Protein AF-0000000080302211 (afdb_homodimer)

Structure (mmCIF, N/CA/C/O backbone):
data_AF-0000000080302211-model_v1
#
loop_
_entity.id
_entity.type
_entity.pdbx_description
1 polymer 'Long-chain-fatty-acid--CoA ligase'
#
loop_
_atom_site.group_PDB
_atom_site.id
_atom_site.type_symbol
_atom_site.label_atom_id
_atom_site.label_alt_id
_atom_site.label_comp_id
_atom_site.label_asym_id
_atom_site.label_entity_id
_atom_site.label_seq_id
_atom_site.pdbx_PDB_ins_code
_atom_site.Cartn_x
_atom_site.Cartn_y
_atom_site.Cartn_z
_atom_site.occupancy
_atom_site.B_iso_or_equiv
_atom_site.auth_seq_id
_atom_site.auth_comp_id
_atom_site.auth_asym_id
_atom_site.auth_atom_id
_atom_site.pdbx_PDB_model_num
ATOM 1 N N . MET A 1 1 ? -3.168 14.086 -78.438 1 31.95 1 MET A N 1
ATOM 2 C CA . MET A 1 1 ? -2.066 13.297 -77.875 1 31.95 1 MET A CA 1
ATOM 3 C C . MET A 1 1 ? -1.81 13.648 -76.438 1 31.95 1 MET A C 1
ATOM 5 O O . MET A 1 1 ? -1.585 14.812 -76.062 1 31.95 1 MET A O 1
ATOM 9 N N . PRO A 1 2 ? -2.371 12.945 -75.375 1 41.81 2 PRO A N 1
ATOM 10 C CA . PRO A 1 2 ? -2.559 13.336 -74 1 41.81 2 PRO A CA 1
ATOM 11 C C . PRO A 1 2 ? -1.241 13.453 -73.25 1 41.81 2 PRO A C 1
ATOM 13 O O . PRO A 1 2 ? -0.259 12.797 -73.562 1 41.81 2 PRO A O 1
ATOM 16 N N . GLU A 1 3 ? -0.928 14.633 -72.688 1 43.84 3 GLU A N 1
ATOM 17 C CA . GLU A 1 3 ? 0.325 14.992 -72.062 1 43.84 3 GLU A CA 1
ATOM 18 C C . GLU A 1 3 ? 0.593 14.094 -70.812 1 43.84 3 GLU A C 1
ATOM 20 O O . GLU A 1 3 ? -0.303 13.859 -70 1 43.84 3 GLU A O 1
ATOM 25 N N . PRO A 1 4 ? 1.682 13.281 -70.812 1 43.59 4 PRO A N 1
ATOM 26 C CA . PRO A 1 4 ? 2.008 12.242 -69.812 1 43.59 4 PRO A CA 1
ATOM 27 C C . PRO A 1 4 ? 2.184 12.812 -68.375 1 43.59 4 PRO A C 1
ATOM 29 O O . PRO A 1 4 ? 2.645 13.938 -68.25 1 43.59 4 PRO A O 1
ATOM 32 N N . ARG A 1 5 ? 1.287 12.562 -67.5 1 41.19 5 ARG A N 1
ATOM 33 C CA . ARG A 1 5 ? 1.231 13.039 -66.125 1 41.19 5 ARG A CA 1
ATOM 34 C C . ARG A 1 5 ? 2.529 12.727 -65.375 1 41.19 5 ARG A C 1
ATOM 36 O O . ARG A 1 5 ? 3.08 11.633 -65.5 1 41.19 5 ARG A O 1
ATOM 43 N N . GLY A 1 6 ? 3.373 13.688 -65.062 1 39.56 6 GLY A N 1
ATOM 44 C CA . GLY A 1 6 ? 4.676 13.664 -64.375 1 39.56 6 GLY A CA 1
ATOM 45 C C . GLY A 1 6 ? 4.664 12.938 -63.062 1 39.56 6 GLY A C 1
ATOM 46 O O . GLY A 1 6 ? 3.783 13.164 -62.219 1 39.56 6 GLY A O 1
ATOM 47 N N . GLY A 1 7 ? 5.062 11.688 -62.938 1 38.53 7 GLY A N 1
ATOM 48 C CA . GLY A 1 7 ? 5.109 10.789 -61.781 1 38.53 7 GLY A CA 1
ATOM 49 C C . GLY A 1 7 ? 5.871 11.367 -60.594 1 38.53 7 GLY A C 1
ATOM 50 O O . GLY A 1 7 ? 6.93 11.977 -60.781 1 38.53 7 GLY A O 1
ATOM 51 N N . ARG A 1 8 ? 5.172 11.859 -59.562 1 43.62 8 ARG A N 1
ATOM 52 C CA . ARG A 1 8 ? 5.738 12.445 -58.344 1 43.62 8 ARG A CA 1
ATOM 53 C C . ARG A 1 8 ? 6.848 11.562 -57.781 1 43.62 8 ARG A C 1
ATOM 55 O O . ARG A 1 8 ? 6.707 10.344 -57.719 1 43.62 8 ARG A O 1
ATOM 62 N N . PRO A 1 9 ? 8.086 12.047 -57.656 1 45.25 9 PRO A N 1
ATOM 63 C CA . PRO A 1 9 ? 9.227 11.25 -57.188 1 45.25 9 PRO A CA 1
ATOM 64 C C . PRO A 1 9 ? 8.992 10.641 -55.812 1 45.25 9 PRO A C 1
ATOM 66 O O . PRO A 1 9 ? 8.234 11.195 -55 1 45.25 9 PRO A O 1
ATOM 69 N N . ALA A 1 10 ? 9.102 9.312 -55.594 1 47.09 10 ALA A N 1
ATOM 70 C CA . ALA A 1 10 ? 8.938 8.5 -54.406 1 47.09 10 ALA A CA 1
ATOM 71 C C . ALA A 1 10 ? 9.766 9.062 -53.25 1 47.09 10 ALA A C 1
ATOM 73 O O . ALA A 1 10 ? 10.875 9.555 -53.438 1 47.09 10 ALA A O 1
ATOM 74 N N . PRO A 1 11 ? 9.086 9.539 -52.094 1 41.41 11 PRO A N 1
ATOM 75 C CA . PRO A 1 11 ? 9.828 10.148 -51 1 41.41 11 PRO A CA 1
ATOM 76 C C . PRO A 1 11 ? 11.016 9.297 -50.531 1 41.41 11 PRO A C 1
ATOM 78 O O . PRO A 1 11 ? 11.008 8.078 -50.719 1 41.41 11 PRO A O 1
ATOM 81 N N . ARG A 1 12 ? 12.25 9.828 -50.406 1 44.44 12 ARG A N 1
ATOM 82 C CA . ARG A 1 12 ? 13.492 9.188 -49.969 1 44.44 12 ARG A CA 1
ATOM 83 C C . ARG A 1 12 ? 13.344 8.562 -48.594 1 44.44 12 ARG A C 1
ATOM 85 O O . ARG A 1 12 ? 12.664 9.109 -47.719 1 44.44 12 ARG A O 1
ATOM 92 N N . PRO A 1 13 ? 13.508 7.207 -48.469 1 42.16 13 PRO A N 1
ATOM 93 C CA . PRO A 1 13 ? 13.352 6.555 -47.156 1 42.16 13 PRO A CA 1
ATOM 94 C C . PRO A 1 13 ? 14.141 7.254 -46.062 1 42.16 13 PRO A C 1
ATOM 96 O O . PRO A 1 13 ? 15.188 7.852 -46.344 1 42.16 13 PRO A O 1
ATOM 99 N N . GLY A 1 14 ? 13.492 7.832 -45.031 1 37.84 14 GLY A N 1
ATOM 100 C CA . GLY A 1 14 ? 14.086 8.523 -43.906 1 37.84 14 GLY A CA 1
ATOM 101 C C . GLY A 1 14 ? 15.148 7.703 -43.188 1 37.84 14 GLY A C 1
ATOM 102 O O . GLY A 1 14 ? 15.258 6.496 -43.406 1 37.84 14 GLY A O 1
ATOM 103 N N . PRO A 1 15 ? 16.219 8.352 -42.562 1 40.44 15 PRO A N 1
ATOM 104 C CA . PRO A 1 15 ? 17.359 7.652 -41.969 1 40.44 15 PRO A CA 1
ATOM 105 C C . PRO A 1 15 ? 16.938 6.594 -40.938 1 40.44 15 PRO A C 1
ATOM 107 O O . PRO A 1 15 ? 15.875 6.723 -40.312 1 40.44 15 PRO A O 1
ATOM 110 N N . ARG A 1 16 ? 17.281 5.316 -41.094 1 38.19 16 ARG A N 1
ATOM 111 C CA . ARG A 1 16 ? 17.109 4.184 -40.188 1 38.19 16 ARG A CA 1
ATOM 112 C C . ARG A 1 16 ? 17.453 4.566 -38.75 1 38.19 16 ARG A C 1
ATOM 114 O O . ARG A 1 16 ? 18.516 5.129 -38.5 1 38.19 16 ARG A O 1
ATOM 121 N N . ALA A 1 17 ? 16.484 4.668 -37.844 1 37.09 17 ALA A N 1
ATOM 122 C CA . ALA A 1 17 ? 16.672 4.852 -36.406 1 37.09 17 ALA A CA 1
ATOM 123 C C . ALA A 1 17 ? 17.859 4.039 -35.906 1 37.09 17 ALA A C 1
ATOM 125 O O . ALA A 1 17 ? 18.016 2.865 -36.25 1 37.09 17 ALA A O 1
ATOM 126 N N . ALA A 1 18 ? 18.969 4.648 -35.438 1 37.09 18 ALA A N 1
ATOM 127 C CA . ALA A 1 18 ? 20.156 4.027 -34.844 1 37.09 18 ALA A CA 1
ATOM 128 C C . ALA A 1 18 ? 19.766 2.936 -33.844 1 37.09 18 ALA A C 1
ATOM 130 O O . ALA A 1 18 ? 18.906 3.145 -33 1 37.09 18 ALA A O 1
ATOM 131 N N . ALA A 1 19 ? 19.859 1.66 -34.156 1 38.38 19 ALA A N 1
ATOM 132 C CA . ALA A 1 19 ? 19.75 0.53 -33.219 1 38.38 19 ALA A CA 1
ATOM 133 C C . ALA A 1 19 ? 20.297 0.887 -31.859 1 38.38 19 ALA A C 1
ATOM 135 O O . ALA A 1 19 ? 21.359 1.511 -31.75 1 38.38 19 ALA A O 1
ATOM 136 N N . GLY A 1 20 ? 19.438 1.162 -30.781 1 37 20 GLY A N 1
ATOM 137 C CA . GLY A 1 20 ? 19.844 1.459 -29.422 1 37 20 GLY A CA 1
ATOM 138 C C . GLY A 1 20 ? 21.125 0.748 -29.016 1 37 20 GLY A C 1
ATOM 139 O O . GLY A 1 20 ? 21.438 -0.325 -29.531 1 37 20 GLY A O 1
ATOM 140 N N . ALA A 1 21 ? 22.172 1.469 -28.547 1 41.44 21 ALA A N 1
ATOM 141 C CA . ALA A 1 21 ? 23.469 0.937 -28.125 1 41.44 21 ALA A CA 1
ATOM 142 C C . ALA A 1 21 ? 23.297 -0.366 -27.344 1 41.44 21 ALA A C 1
ATOM 144 O O . ALA A 1 21 ? 22.422 -0.469 -26.484 1 41.44 21 ALA A O 1
ATOM 145 N N . PRO A 1 22 ? 23.719 -1.509 -27.828 1 38.78 22 PRO A N 1
ATOM 146 C CA . PRO A 1 22 ? 23.656 -2.738 -27.031 1 38.78 22 PRO A CA 1
ATOM 147 C C . PRO A 1 22 ? 24.047 -2.523 -25.578 1 38.78 22 PRO A C 1
ATOM 149 O O . PRO A 1 22 ? 24.906 -1.682 -25.281 1 38.78 22 PRO A O 1
ATOM 152 N N . VAL A 1 23 ? 23.141 -2.604 -24.547 1 44.28 23 VAL A N 1
ATOM 153 C CA . VAL A 1 23 ? 23.547 -2.59 -23.156 1 44.28 23 VAL A CA 1
ATOM 154 C C . VAL A 1 23 ? 24.797 -3.443 -22.969 1 44.28 23 VAL A C 1
ATOM 156 O O . VAL A 1 23 ? 24.844 -4.59 -23.422 1 44.28 23 VAL A O 1
ATOM 159 N N . ALA A 1 24 ? 26.016 -2.885 -22.922 1 45.56 24 ALA A N 1
ATOM 160 C CA . ALA A 1 24 ? 27.328 -3.506 -22.719 1 45.56 24 ALA A CA 1
ATOM 161 C C . ALA A 1 24 ? 27.234 -4.633 -21.688 1 45.56 24 ALA A C 1
ATOM 163 O O . ALA A 1 24 ? 26.578 -4.492 -20.656 1 45.56 24 ALA A O 1
ATOM 164 N N . SER A 1 25 ? 27.578 -5.895 -22.031 1 51.19 25 SER A N 1
ATOM 165 C CA . SER A 1 25 ? 27.641 -7.047 -21.141 1 51.19 25 SER A CA 1
ATOM 166 C C . SER A 1 25 ? 28.406 -6.715 -19.859 1 51.19 25 SER A C 1
ATOM 168 O O . SER A 1 25 ? 29.469 -6.086 -19.906 1 51.19 25 SER A O 1
ATOM 170 N N . PRO A 1 26 ? 27.812 -6.547 -18.719 1 50.56 26 PRO A N 1
ATOM 171 C CA . PRO A 1 26 ? 28.547 -6.312 -17.484 1 50.56 26 PRO A CA 1
ATOM 172 C C . PRO A 1 26 ? 29.688 -7.305 -17.281 1 50.56 26 PRO A C 1
ATOM 174 O O . PRO A 1 26 ? 30.297 -7.336 -16.203 1 50.56 26 PRO A O 1
ATOM 177 N N . TRP A 1 27 ? 30.062 -8.203 -18.141 1 53.75 27 TRP A N 1
ATOM 178 C CA . TRP A 1 27 ? 31 -9.305 -17.953 1 53.75 27 TRP A CA 1
ATOM 179 C C . TRP A 1 27 ? 32.438 -8.82 -18.078 1 53.75 27 TRP A C 1
ATOM 181 O O . TRP A 1 27 ? 33.031 -8.93 -19.156 1 53.75 27 TRP A O 1
ATOM 191 N N . GLN A 1 28 ? 32.688 -7.629 -17.625 1 54.16 28 GLN A N 1
ATOM 192 C CA . GLN A 1 28 ? 34.094 -7.207 -17.719 1 54.16 28 GLN A CA 1
ATOM 193 C C . GLN A 1 28 ? 34.969 -7.996 -16.75 1 54.16 28 GLN A C 1
ATOM 195 O O . GLN A 1 28 ? 34.469 -8.508 -15.734 1 54.16 28 GLN A O 1
ATOM 200 N N . PRO A 1 29 ? 36.312 -7.934 -16.828 1 54.78 29 PRO A N 1
ATOM 201 C CA . PRO A 1 29 ? 37.406 -8.695 -16.203 1 54.78 29 PRO A CA 1
ATOM 202 C C . PRO A 1 29 ? 37.562 -8.383 -14.727 1 54.78 29 PRO A C 1
ATOM 204 O O . PRO A 1 29 ? 38.5 -7.68 -14.336 1 54.78 29 PRO A O 1
ATOM 207 N N . GLY A 1 30 ? 36.75 -7.926 -13.828 1 57.78 30 GLY A N 1
ATOM 208 C CA . GLY A 1 30 ? 37.125 -7.914 -12.43 1 57.78 30 GLY A CA 1
ATOM 209 C C . GLY A 1 30 ? 37.406 -9.297 -11.875 1 57.78 30 GLY A C 1
ATOM 210 O O . GLY A 1 30 ? 37.25 -10.297 -12.578 1 57.78 30 GLY A O 1
ATOM 211 N N . GLY A 1 31 ? 38.125 -9.352 -10.641 1 71.94 31 GLY A N 1
ATOM 212 C CA . GLY A 1 31 ? 38.344 -10.672 -10.062 1 71.94 31 GLY A CA 1
ATOM 213 C C . GLY A 1 31 ? 37.125 -11.562 -10.141 1 71.94 31 GLY A C 1
ATOM 214 O O . GLY A 1 31 ? 36 -11.07 -10.344 1 71.94 31 GLY A O 1
ATOM 215 N N . ARG A 1 32 ? 37.312 -12.758 -10.352 1 78 32 ARG A N 1
ATOM 216 C CA . ARG A 1 32 ? 36.312 -13.766 -10.609 1 78 32 ARG A CA 1
ATOM 217 C C . ARG A 1 32 ? 35.094 -13.594 -9.68 1 78 32 ARG A C 1
ATOM 219 O O . ARG A 1 32 ? 33.969 -13.695 -10.117 1 78 32 ARG A O 1
ATOM 226 N N . GLU A 1 33 ? 35.5 -13.203 -8.43 1 84.94 33 GLU A N 1
ATOM 227 C CA . GLU A 1 33 ? 34.438 -13.07 -7.445 1 84.94 33 GLU A CA 1
ATOM 228 C C . GLU A 1 33 ? 33.625 -11.797 -7.691 1 84.94 33 GLU A C 1
ATOM 230 O O . GLU A 1 33 ? 32.375 -11.82 -7.602 1 84.94 33 GLU A O 1
ATOM 235 N N . ALA A 1 34 ? 34.25 -10.773 -7.977 1 84.62 34 ALA A N 1
ATOM 236 C CA . ALA A 1 34 ? 33.594 -9.5 -8.25 1 84.62 34 ALA A CA 1
ATOM 237 C C . ALA A 1 34 ? 32.719 -9.586 -9.516 1 84.62 34 ALA A C 1
ATOM 239 O O . ALA A 1 34 ? 31.625 -9.031 -9.562 1 84.62 34 ALA A O 1
ATOM 240 N N . GLN A 1 35 ? 33.188 -10.32 -10.391 1 85.19 35 GLN A N 1
ATOM 241 C CA . GLN A 1 35 ? 32.469 -10.492 -11.633 1 85.19 35 GLN A CA 1
ATOM 242 C C . GLN A 1 35 ? 31.203 -11.336 -11.422 1 85.19 35 GLN A C 1
ATOM 244 O O . GLN A 1 35 ? 30.141 -11.047 -11.992 1 85.19 35 GLN A O 1
ATOM 249 N N . ARG A 1 36 ? 31.438 -12.312 -10.539 1 87.88 36 ARG A N 1
ATOM 250 C CA . ARG A 1 36 ? 30.297 -13.156 -10.227 1 87.88 36 ARG A CA 1
ATOM 251 C C . ARG A 1 36 ? 29.203 -12.352 -9.516 1 87.88 36 ARG A C 1
ATOM 253 O O . ARG A 1 36 ? 28.016 -12.516 -9.805 1 87.88 36 ARG A O 1
ATOM 260 N N . ALA A 1 37 ? 29.672 -11.523 -8.656 1 89.06 37 ALA A N 1
ATOM 261 C CA . ALA A 1 37 ? 28.734 -10.695 -7.906 1 89.06 37 ALA A CA 1
ATOM 262 C C . ALA A 1 37 ? 28.016 -9.711 -8.828 1 89.06 37 ALA A C 1
ATOM 264 O O . ALA A 1 37 ? 26.812 -9.469 -8.672 1 89.06 37 ALA A O 1
ATOM 265 N N . LEU A 1 38 ? 28.625 -9.227 -9.773 1 90.56 38 LEU A N 1
ATOM 266 C CA . LEU A 1 38 ? 28.047 -8.281 -10.719 1 90.56 38 LEU A CA 1
ATOM 267 C C . LEU A 1 38 ? 27.031 -8.969 -11.609 1 90.56 38 LEU A C 1
ATOM 269 O O . LEU A 1 38 ? 25.969 -8.406 -11.898 1 90.56 38 LEU A O 1
ATOM 273 N N . LYS A 1 39 ? 27.359 -10.109 -12 1 91.25 39 LYS A N 1
ATOM 274 C CA . LYS A 1 39 ? 26.453 -10.875 -12.844 1 91.25 39 LYS A CA 1
ATOM 275 C C . LYS A 1 39 ? 25.188 -11.281 -12.078 1 91.25 39 LYS A C 1
ATOM 277 O O . LYS A 1 39 ? 24.078 -11.203 -12.602 1 91.25 39 LYS A O 1
ATOM 282 N N . ARG A 1 40 ? 25.422 -11.695 -10.867 1 93.62 40 ARG A N 1
ATOM 283 C CA . ARG A 1 40 ? 24.281 -12.031 -10.023 1 93.62 40 ARG A CA 1
ATOM 284 C C . ARG A 1 40 ? 23.375 -10.828 -9.812 1 93.62 40 ARG A C 1
ATOM 286 O O . ARG A 1 40 ? 22.156 -10.945 -9.883 1 93.62 40 ARG A O 1
ATOM 293 N N . ASP A 1 41 ? 23.969 -9.727 -9.617 1 95 41 ASP A N 1
ATOM 294 C CA . ASP A 1 41 ? 23.219 -8.5 -9.438 1 95 41 ASP A CA 1
ATOM 295 C C . ASP A 1 41 ? 22.422 -8.148 -10.695 1 95 41 ASP A C 1
ATOM 297 O O . ASP A 1 41 ? 21.281 -7.691 -10.609 1 95 41 ASP A O 1
ATOM 301 N N . ALA A 1 42 ? 23 -8.352 -11.781 1 95.19 42 ALA A N 1
ATOM 302 C CA . ALA A 1 42 ? 22.312 -8.102 -13.039 1 95.19 42 ALA A CA 1
ATOM 303 C C . ALA A 1 42 ? 21.078 -8.984 -13.18 1 95.19 42 ALA A C 1
ATOM 305 O O . ALA A 1 42 ? 20.016 -8.531 -13.625 1 95.19 42 ALA A O 1
ATOM 306 N N . VAL A 1 43 ? 21.266 -10.195 -12.766 1 95.75 43 VAL A N 1
ATOM 307 C CA . VAL A 1 43 ? 20.156 -11.141 -12.812 1 95.75 43 VAL A CA 1
ATOM 308 C C . VAL A 1 43 ? 19.047 -10.672 -11.883 1 95.75 43 VAL A C 1
ATOM 310 O O . VAL A 1 43 ? 17.875 -10.617 -12.273 1 95.75 43 VAL A O 1
ATOM 313 N N . LEU A 1 44 ? 19.422 -10.242 -10.711 1 97.31 44 LEU A N 1
ATOM 314 C CA . LEU A 1 44 ? 18.453 -9.828 -9.711 1 97.31 44 LEU A CA 1
ATOM 315 C C . LEU A 1 44 ? 17.734 -8.555 -10.141 1 97.31 44 LEU A C 1
ATOM 317 O O . LEU A 1 44 ? 16.516 -8.445 -9.992 1 97.31 44 LEU A O 1
ATOM 321 N N . ARG A 1 45 ? 18.438 -7.656 -10.648 1 97.62 45 ARG A N 1
ATOM 322 C CA . ARG A 1 45 ? 17.844 -6.391 -11.078 1 97.62 45 ARG A CA 1
ATOM 323 C C . ARG A 1 45 ? 16.875 -6.602 -12.227 1 97.62 45 ARG A C 1
ATOM 325 O O . ARG A 1 45 ? 15.781 -6.027 -12.242 1 97.62 45 ARG A O 1
ATOM 332 N N . THR A 1 46 ? 17.266 -7.391 -13.117 1 97.56 46 THR A N 1
ATOM 333 C CA . THR A 1 46 ? 16.391 -7.703 -14.242 1 97.56 46 THR A CA 1
ATOM 334 C C . THR A 1 46 ? 15.125 -8.422 -13.766 1 97.56 46 THR A C 1
ATOM 336 O O . THR A 1 46 ? 14.023 -8.125 -14.234 1 97.56 46 THR A O 1
ATOM 339 N N . ALA A 1 47 ? 15.32 -9.328 -12.859 1 97.81 47 ALA A N 1
ATOM 340 C CA . ALA A 1 47 ? 14.172 -10.039 -12.297 1 97.81 47 ALA A CA 1
ATOM 341 C C . ALA A 1 47 ? 13.234 -9.078 -11.57 1 97.81 47 ALA A C 1
ATOM 343 O O . ALA A 1 47 ? 12.016 -9.148 -11.734 1 97.81 47 ALA A O 1
ATOM 344 N N . ALA A 1 48 ? 13.828 -8.188 -10.789 1 98.19 48 ALA A N 1
ATOM 345 C CA . ALA A 1 48 ? 13.023 -7.195 -10.078 1 98.19 48 ALA A CA 1
ATOM 346 C C . ALA A 1 48 ? 12.195 -6.355 -11.047 1 98.19 48 ALA A C 1
ATOM 348 O O . ALA A 1 48 ? 11.016 -6.09 -10.805 1 98.19 48 ALA A O 1
ATOM 349 N N . GLN A 1 49 ? 12.82 -5.961 -12.094 1 98 49 GLN A N 1
ATOM 350 C CA . GLN A 1 49 ? 12.125 -5.18 -13.109 1 98 49 GLN A CA 1
ATOM 351 C C . GLN A 1 49 ? 10.953 -5.953 -13.688 1 98 49 GLN A C 1
ATOM 353 O O . GLN A 1 49 ? 9.852 -5.406 -13.836 1 98 49 GLN A O 1
ATOM 358 N N . LEU A 1 50 ? 11.164 -7.164 -13.984 1 97.5 50 LEU A N 1
ATOM 359 C CA . LEU A 1 50 ? 10.109 -8.008 -14.531 1 97.5 50 LEU A CA 1
ATOM 360 C C . LEU A 1 50 ? 8.977 -8.195 -13.523 1 97.5 50 LEU A C 1
ATOM 362 O O . LEU A 1 50 ? 7.801 -8.086 -13.875 1 97.5 50 LEU A O 1
ATOM 366 N N . PHE A 1 51 ? 9.375 -8.477 -12.266 1 97.25 51 PHE A N 1
ATOM 367 C CA . PHE A 1 51 ? 8.383 -8.617 -11.211 1 97.25 51 PHE A CA 1
ATOM 368 C C . PHE A 1 51 ? 7.543 -7.348 -11.086 1 97.25 51 PHE A C 1
ATOM 370 O O . PHE A 1 51 ? 6.328 -7.418 -10.906 1 97.25 51 PHE A O 1
ATOM 377 N N . ASN A 1 52 ? 8.172 -6.281 -11.18 1 96.62 52 ASN A N 1
ATOM 378 C CA . ASN A 1 52 ? 7.484 -4.996 -11.055 1 96.62 52 ASN A CA 1
ATOM 379 C C . ASN A 1 52 ? 6.535 -4.754 -12.219 1 96.62 52 ASN A C 1
ATOM 381 O O . ASN A 1 52 ? 5.48 -4.137 -12.055 1 96.62 52 ASN A O 1
ATOM 385 N N . GLU A 1 53 ? 6.883 -5.195 -13.352 1 94.19 53 GLU A N 1
ATOM 386 C CA . GLU A 1 53 ? 6.145 -4.926 -14.578 1 94.19 53 GLU A CA 1
ATOM 387 C C . GLU A 1 53 ? 4.93 -5.844 -14.703 1 94.19 53 GLU A C 1
ATOM 389 O O . GLU A 1 53 ? 3.84 -5.395 -15.055 1 94.19 53 GLU A O 1
ATOM 394 N N . LYS A 1 54 ? 5.105 -7.105 -14.32 1 92.19 54 LYS A N 1
ATOM 395 C CA . LYS A 1 54 ? 4.023 -8.016 -14.68 1 92.19 54 LYS A CA 1
ATOM 396 C C . LYS A 1 54 ? 3.602 -8.867 -13.484 1 92.19 54 LYS A C 1
ATOM 398 O O . LYS A 1 54 ? 2.67 -9.664 -13.578 1 92.19 54 LYS A O 1
ATOM 403 N N . GLY A 1 55 ? 4.328 -8.672 -12.367 1 93.25 55 GLY A N 1
ATOM 404 C CA . GLY A 1 55 ? 4.027 -9.461 -11.188 1 93.25 55 GLY A CA 1
ATOM 405 C C . GLY A 1 55 ? 4.844 -10.734 -11.094 1 93.25 55 GLY A C 1
ATOM 406 O O . GLY A 1 55 ? 5.438 -11.164 -12.086 1 93.25 55 GLY A O 1
ATOM 407 N N . TYR A 1 56 ? 4.809 -11.297 -9.969 1 94.81 56 TYR A N 1
ATOM 408 C CA . TYR A 1 56 ? 5.609 -12.477 -9.656 1 94.81 56 TYR A CA 1
ATOM 409 C C . TYR A 1 56 ? 5.086 -13.695 -10.406 1 94.81 56 TYR A C 1
ATOM 411 O O . TYR A 1 56 ? 5.859 -14.414 -11.047 1 94.81 56 TYR A O 1
ATOM 419 N N . ALA A 1 57 ? 3.842 -13.938 -10.328 1 90.06 57 ALA A N 1
ATOM 420 C CA . ALA A 1 57 ? 3.248 -15.141 -10.906 1 90.06 57 ALA A CA 1
ATOM 421 C C . ALA A 1 57 ? 3.457 -15.18 -12.414 1 90.06 57 ALA A C 1
ATOM 423 O O . ALA A 1 57 ? 3.75 -16.234 -12.977 1 90.06 57 ALA A O 1
ATOM 424 N N . ALA A 1 58 ? 3.412 -14.07 -13.039 1 91.56 58 ALA A N 1
ATOM 425 C CA . ALA A 1 58 ? 3.424 -14.008 -14.492 1 91.56 58 ALA A CA 1
ATOM 426 C C . ALA A 1 58 ? 4.852 -13.945 -15.031 1 91.56 58 ALA A C 1
ATOM 428 O O . ALA A 1 58 ? 5.07 -14.031 -16.234 1 91.56 58 ALA A O 1
ATOM 429 N N . SER A 1 59 ? 5.816 -13.773 -14.172 1 95.44 59 SER A N 1
ATOM 430 C CA . SER A 1 59 ? 7.211 -13.68 -14.586 1 95.44 59 SER A CA 1
ATOM 431 C C . SER A 1 59 ? 7.887 -15.047 -14.586 1 95.44 59 SER A C 1
ATOM 433 O O . SER A 1 59 ? 7.559 -15.906 -13.766 1 95.44 59 SER A O 1
ATOM 435 N N . THR A 1 60 ? 8.867 -15.203 -15.555 1 94.75 60 THR A N 1
ATOM 436 C CA . THR A 1 60 ? 9.586 -16.469 -15.633 1 94.75 60 THR A CA 1
ATOM 437 C C . THR A 1 60 ? 11.094 -16.219 -15.711 1 94.75 60 THR A C 1
ATOM 439 O O . THR A 1 60 ? 11.531 -15.133 -16.094 1 94.75 60 THR A O 1
ATOM 442 N N . LEU A 1 61 ? 11.797 -17.234 -15.352 1 93.94 61 LEU A N 1
ATOM 443 C CA . LEU A 1 61 ? 13.25 -17.141 -15.453 1 93.94 61 LEU A CA 1
ATOM 444 C C . LEU A 1 61 ? 13.688 -17.109 -16.906 1 93.94 61 LEU A C 1
ATOM 446 O O . LEU A 1 61 ? 14.727 -16.516 -17.234 1 93.94 61 LEU A O 1
ATOM 450 N N . GLU A 1 62 ? 12.922 -17.672 -17.797 1 95.25 62 GLU A N 1
ATOM 451 C CA . GLU A 1 62 ? 13.188 -17.594 -19.219 1 95.25 62 GLU A CA 1
ATOM 452 C C . GLU A 1 62 ? 13.164 -16.156 -19.719 1 95.25 62 GLU A C 1
ATOM 454 O O . GLU A 1 62 ? 14.016 -15.742 -20.5 1 95.25 62 GLU A O 1
ATOM 459 N N . GLU A 1 63 ? 12.242 -15.477 -19.266 1 96.31 63 GLU A N 1
ATOM 460 C CA . GLU A 1 63 ? 12.141 -14.07 -19.641 1 96.31 63 GLU A CA 1
ATOM 461 C C . GLU A 1 63 ? 13.328 -13.266 -19.125 1 96.31 63 GLU A C 1
ATOM 463 O O . GLU A 1 63 ? 13.797 -12.344 -19.781 1 96.31 63 GLU A O 1
ATOM 468 N N . VAL A 1 64 ? 13.789 -13.586 -17.922 1 96.38 64 VAL A N 1
ATOM 469 C CA . VAL A 1 64 ? 14.977 -12.938 -17.375 1 96.38 64 VAL A CA 1
ATOM 470 C C . VAL A 1 64 ? 16.172 -13.188 -18.281 1 96.38 64 VAL A C 1
ATOM 472 O O . VAL A 1 64 ? 16.922 -12.266 -18.609 1 96.38 64 VAL A O 1
ATOM 475 N N . ALA A 1 65 ? 16.344 -14.43 -18.656 1 96.12 65 ALA A N 1
ATOM 476 C CA . ALA A 1 65 ? 17.438 -14.812 -19.547 1 96.12 65 ALA A CA 1
ATOM 477 C C . ALA A 1 65 ? 17.375 -14.055 -20.859 1 96.12 65 ALA A C 1
ATOM 479 O O . ALA A 1 65 ? 18.375 -13.516 -21.344 1 96.12 65 ALA A O 1
ATOM 480 N N . GLU A 1 66 ? 16.203 -14 -21.406 1 96.94 66 GLU A N 1
ATOM 481 C CA . GLU A 1 66 ? 15.977 -13.32 -22.672 1 96.94 66 GLU A CA 1
ATOM 482 C C . GLU A 1 66 ? 16.344 -11.836 -22.578 1 96.94 66 GLU A C 1
ATOM 484 O O . GLU A 1 66 ? 17.031 -11.305 -23.453 1 96.94 66 GLU A O 1
ATOM 489 N N . ARG A 1 67 ? 15.969 -11.234 -21.547 1 95.81 67 ARG A N 1
ATOM 490 C CA . ARG A 1 67 ? 16.219 -9.812 -21.375 1 95.81 67 ARG A CA 1
ATOM 491 C C . ARG A 1 67 ? 17.703 -9.539 -21.188 1 95.81 67 ARG A C 1
ATOM 493 O O . ARG A 1 67 ? 18.203 -8.492 -21.609 1 95.81 67 ARG A O 1
ATOM 500 N N . LEU A 1 68 ? 18.359 -10.453 -20.594 1 95.44 68 LEU A N 1
ATOM 501 C CA . LEU A 1 68 ? 19.797 -10.289 -20.328 1 95.44 68 LEU A CA 1
ATOM 502 C C . LEU A 1 68 ? 20.625 -10.758 -21.531 1 95.44 68 LEU A C 1
ATOM 504 O O . LEU A 1 68 ? 21.828 -10.531 -21.578 1 95.44 68 LEU A O 1
ATOM 508 N N . GLY A 1 69 ? 19.938 -11.414 -22.422 1 95.75 69 GLY A N 1
ATOM 509 C CA . GLY A 1 69 ? 20.641 -11.953 -23.578 1 95.75 69 GLY A CA 1
ATOM 510 C C . GLY A 1 69 ? 21.547 -13.117 -23.219 1 95.75 69 GLY A C 1
ATOM 511 O O . GLY A 1 69 ? 22.656 -13.234 -23.75 1 95.75 69 GLY A O 1
ATOM 512 N N . VAL A 1 70 ? 21.141 -13.898 -22.297 1 94.69 70 VAL A N 1
ATOM 513 C CA . VAL A 1 70 ? 21.906 -15.078 -21.891 1 94.69 70 VAL A CA 1
ATOM 514 C C . VAL A 1 70 ? 21.016 -16.312 -21.969 1 94.69 70 VAL A C 1
ATOM 516 O O . VAL A 1 70 ? 19.797 -16.203 -22.203 1 94.69 70 VAL A O 1
ATOM 519 N N . SER A 1 71 ? 21.672 -17.469 -21.797 1 92.94 71 SER A N 1
ATOM 520 C CA . SER A 1 71 ? 20.906 -18.719 -21.797 1 92.94 71 SER A CA 1
ATOM 521 C C . SER A 1 71 ? 20.234 -18.969 -20.438 1 92.94 71 SER A C 1
ATOM 523 O O . SER A 1 71 ? 20.688 -18.438 -19.422 1 92.94 71 SER A O 1
ATOM 525 N N . LYS A 1 72 ? 19.203 -19.703 -20.438 1 90.69 72 LYS A N 1
ATOM 526 C CA . LYS A 1 72 ? 18.5 -20.062 -19.219 1 90.69 72 LYS A CA 1
ATOM 527 C C . LYS A 1 72 ? 19.438 -20.75 -18.219 1 90.69 72 LYS A C 1
ATOM 529 O O . LYS A 1 72 ? 19.438 -20.406 -17.031 1 90.69 72 LYS A O 1
ATOM 534 N N . PRO A 1 73 ? 20.312 -21.656 -18.641 1 92.12 73 PRO A N 1
ATOM 535 C CA . PRO A 1 73 ? 21.25 -22.281 -17.703 1 92.12 73 PRO A CA 1
ATOM 536 C C . PRO A 1 73 ? 22.188 -21.281 -17.047 1 92.12 73 PRO A C 1
ATOM 538 O O . PRO A 1 73 ? 22.578 -21.469 -15.898 1 92.12 73 PRO A O 1
ATOM 541 N N . THR A 1 74 ? 22.531 -20.297 -17.781 1 91.12 74 THR A N 1
ATOM 542 C CA . THR A 1 74 ? 23.375 -19.25 -17.219 1 91.12 74 THR A CA 1
ATOM 543 C C . THR A 1 74 ? 22.703 -18.562 -16.047 1 91.12 74 THR A C 1
ATOM 545 O O . THR A 1 74 ? 23.344 -18.297 -15.023 1 91.12 74 THR A O 1
ATOM 548 N N . VAL A 1 75 ? 21.406 -18.312 -16.172 1 92.44 75 VAL A N 1
ATOM 549 C CA . VAL A 1 75 ? 20.656 -17.672 -15.094 1 92.44 75 VAL A CA 1
ATOM 550 C C . VAL A 1 75 ? 20.625 -18.594 -13.875 1 92.44 75 VAL A C 1
ATOM 552 O O . VAL A 1 75 ? 20.828 -18.141 -12.742 1 92.44 75 VAL A O 1
ATOM 555 N N . TYR A 1 76 ? 20.469 -19.812 -14.156 1 90.94 76 TYR A N 1
ATOM 556 C CA . TYR A 1 76 ? 20.344 -20.797 -13.086 1 90.94 76 TYR A CA 1
ATOM 557 C C . TYR A 1 76 ? 21.656 -20.984 -12.352 1 90.94 76 TYR A C 1
ATOM 559 O O . TYR A 1 76 ? 21.688 -21.5 -11.234 1 90.94 76 TYR A O 1
ATOM 567 N N . TYR A 1 77 ? 22.688 -20.641 -13.039 1 90.38 77 TYR A N 1
ATOM 568 C CA . TYR A 1 77 ? 24 -20.672 -12.398 1 90.38 77 TYR A CA 1
ATOM 569 C C . TYR A 1 77 ? 24.078 -19.672 -11.258 1 90.38 77 TYR A C 1
ATOM 571 O O . TYR A 1 77 ? 24.703 -19.938 -10.227 1 90.38 77 TYR A O 1
ATOM 579 N N . TYR A 1 78 ? 23.375 -18.656 -11.398 1 90.38 78 TYR A N 1
ATOM 580 C CA . TYR A 1 78 ? 23.5 -17.562 -10.438 1 90.38 78 TYR A CA 1
ATOM 581 C C . TYR A 1 78 ? 22.375 -17.609 -9.414 1 90.38 78 TYR A C 1
ATOM 583 O O . TYR A 1 78 ? 22.5 -17.062 -8.312 1 90.38 78 TYR A O 1
ATOM 591 N N . VAL A 1 79 ? 21.25 -18.203 -9.789 1 89.81 79 VAL A N 1
ATOM 592 C CA . VAL A 1 79 ? 20.109 -18.203 -8.883 1 89.81 79 VAL A CA 1
ATOM 593 C C . VAL A 1 79 ? 19.422 -19.562 -8.906 1 89.81 79 VAL A C 1
ATOM 595 O O . VAL A 1 79 ? 19.359 -20.219 -9.961 1 89.81 79 VAL A O 1
ATOM 598 N N . ASP A 1 80 ? 18.859 -19.922 -7.777 1 89.44 80 ASP A N 1
ATOM 599 C CA . ASP A 1 80 ? 18.359 -21.281 -7.578 1 89.44 80 ASP A CA 1
ATOM 600 C C . ASP A 1 80 ? 16.922 -21.422 -8.094 1 89.44 80 ASP A C 1
ATOM 602 O O . ASP A 1 80 ? 16.578 -22.406 -8.734 1 89.44 80 ASP A O 1
ATOM 606 N N . SER A 1 81 ? 16.141 -20.516 -7.754 1 93.81 81 SER A N 1
ATOM 607 C CA . SER A 1 81 ? 14.719 -20.594 -8.07 1 93.81 81 SER A CA 1
ATOM 608 C C . SER A 1 81 ? 14.086 -19.219 -8.133 1 93.81 81 SER A C 1
ATOM 610 O O . SER A 1 81 ? 14.68 -18.234 -7.691 1 93.81 81 SER A O 1
ATOM 612 N N . LYS A 1 82 ? 12.961 -19.188 -8.664 1 94.94 82 LYS A N 1
ATOM 613 C CA . LYS A 1 82 ? 12.211 -17.938 -8.703 1 94.94 82 LYS A CA 1
ATOM 614 C C . LYS A 1 82 ? 11.945 -17.406 -7.297 1 94.94 82 LYS A C 1
ATOM 616 O O . LYS A 1 82 ? 12.039 -16.203 -7.055 1 94.94 82 LYS A O 1
ATOM 621 N N . ASP A 1 83 ? 11.656 -18.297 -6.352 1 96.38 83 ASP A N 1
ATOM 622 C CA . ASP A 1 83 ? 11.461 -17.906 -4.961 1 96.38 83 ASP A CA 1
ATOM 623 C C . ASP A 1 83 ? 12.727 -17.281 -4.375 1 96.38 83 ASP A C 1
ATOM 625 O O . ASP A 1 83 ? 12.664 -16.266 -3.68 1 96.38 83 ASP A O 1
ATOM 629 N N . ALA A 1 84 ? 13.75 -17.922 -4.645 1 96.31 84 ALA A N 1
ATOM 630 C CA . ALA A 1 84 ? 15.023 -17.422 -4.137 1 96.31 84 ALA A CA 1
ATOM 631 C C . ALA A 1 84 ? 15.328 -16.031 -4.707 1 96.31 84 ALA A C 1
ATOM 633 O O . ALA A 1 84 ? 15.859 -15.172 -4.004 1 96.31 84 ALA A O 1
ATOM 634 N N . ILE A 1 85 ? 15.016 -15.852 -5.941 1 96.88 85 ILE A N 1
ATOM 635 C CA . ILE A 1 85 ? 15.234 -14.57 -6.594 1 96.88 85 ILE A CA 1
ATOM 636 C C . ILE A 1 85 ? 14.367 -13.5 -5.934 1 96.88 85 ILE A C 1
ATOM 638 O O . ILE A 1 85 ? 14.859 -12.414 -5.594 1 96.88 85 ILE A O 1
ATOM 642 N N . LEU A 1 86 ? 13.102 -13.828 -5.766 1 98.06 86 LEU A N 1
ATOM 643 C CA . LEU A 1 86 ? 12.211 -12.852 -5.133 1 98.06 86 LEU A CA 1
ATOM 644 C C . LEU A 1 86 ? 12.688 -12.516 -3.725 1 98.06 86 LEU A C 1
ATOM 646 O O . LEU A 1 86 ? 12.695 -11.344 -3.334 1 98.06 86 LEU A O 1
ATOM 650 N N . TYR A 1 87 ? 13.055 -13.555 -3.027 1 98.25 87 TYR A N 1
ATOM 651 C CA . TYR A 1 87 ? 13.562 -13.336 -1.677 1 98.25 87 TYR A CA 1
ATOM 652 C C . TYR A 1 87 ? 14.727 -12.352 -1.684 1 98.25 87 TYR A C 1
ATOM 654 O O . TYR A 1 87 ? 14.742 -11.391 -0.904 1 98.25 87 TYR A O 1
ATOM 662 N N . GLU A 1 88 ? 15.625 -12.555 -2.562 1 97.75 88 GLU A N 1
ATOM 663 C CA . GLU A 1 88 ? 16.812 -11.703 -2.617 1 97.75 88 GLU A CA 1
ATOM 664 C C . GLU A 1 88 ? 16.453 -10.289 -3.07 1 97.75 88 GLU A C 1
ATOM 666 O O . GLU A 1 88 ? 17.031 -9.312 -2.588 1 97.75 88 GLU A O 1
ATOM 671 N N . CYS A 1 89 ? 15.578 -10.172 -3.982 1 98.31 89 CYS A N 1
ATOM 672 C CA . CYS A 1 89 ? 15.141 -8.859 -4.445 1 98.31 89 CYS A CA 1
ATOM 673 C C . CYS A 1 89 ? 14.523 -8.055 -3.305 1 98.31 89 CYS A C 1
ATOM 675 O O . CYS A 1 89 ? 14.898 -6.902 -3.082 1 98.31 89 CYS A O 1
ATOM 677 N N . VAL A 1 90 ? 13.617 -8.695 -2.561 1 98.69 90 VAL A N 1
ATOM 678 C CA . VAL A 1 90 ? 12.922 -8.023 -1.468 1 98.69 90 VAL A CA 1
ATOM 679 C C . VAL A 1 90 ? 13.898 -7.727 -0.335 1 98.69 90 VAL A C 1
ATOM 681 O O . VAL A 1 90 ? 13.914 -6.621 0.205 1 98.69 90 VAL A O 1
ATOM 684 N N . LYS A 1 91 ? 14.703 -8.688 -0.037 1 98.62 91 LYS A N 1
ATOM 685 C CA . LYS A 1 91 ? 15.711 -8.5 1.001 1 98.62 91 LYS A CA 1
ATOM 686 C C . LYS A 1 91 ? 16.625 -7.324 0.674 1 98.62 91 LYS A C 1
ATOM 688 O O . LYS A 1 91 ? 16.906 -6.488 1.536 1 98.62 91 LYS A O 1
ATOM 693 N N . THR A 1 92 ? 17.078 -7.27 -0.53 1 98.31 92 THR A N 1
ATOM 694 C CA . THR A 1 92 ? 17.953 -6.191 -0.966 1 98.31 92 THR A CA 1
ATOM 695 C C . THR A 1 92 ? 17.266 -4.84 -0.831 1 98.31 92 THR A C 1
ATOM 697 O O . THR A 1 92 ? 17.859 -3.881 -0.328 1 98.31 92 THR A O 1
ATOM 700 N N . GLY A 1 93 ? 16 -4.777 -1.273 1 98.5 93 GLY A N 1
ATOM 701 C CA . GLY A 1 93 ? 15.25 -3.545 -1.101 1 98.5 93 GLY A CA 1
ATOM 702 C C . GLY A 1 93 ? 15.117 -3.125 0.351 1 98.5 93 GLY A C 1
ATOM 703 O O . GLY A 1 93 ? 15.305 -1.952 0.684 1 98.5 93 GLY A O 1
ATOM 704 N N . LEU A 1 94 ? 14.867 -4.031 1.196 1 98.56 94 LEU A N 1
ATOM 705 C CA . LEU A 1 94 ? 14.703 -3.75 2.619 1 98.56 94 LEU A CA 1
ATOM 706 C C . LEU A 1 94 ? 16.031 -3.336 3.246 1 98.56 94 LEU A C 1
ATOM 708 O O . LEU A 1 94 ? 16.062 -2.453 4.109 1 98.56 94 LEU A O 1
ATOM 712 N N . GLU A 1 95 ? 17.078 -3.975 2.814 1 98.31 95 GLU A N 1
ATOM 713 C CA . GLU A 1 95 ? 18.391 -3.607 3.309 1 98.31 95 GLU A CA 1
ATOM 714 C C . GLU A 1 95 ? 18.766 -2.182 2.9 1 98.31 95 GLU A C 1
ATOM 716 O O . GLU A 1 95 ? 19.344 -1.437 3.686 1 98.31 95 GLU A O 1
ATOM 721 N N . MET A 1 96 ? 18.469 -1.846 1.674 1 97.88 96 MET A N 1
ATOM 722 C CA . MET A 1 96 ? 18.703 -0.48 1.211 1 97.88 96 MET A CA 1
ATOM 723 C C . MET A 1 96 ? 17.953 0.522 2.082 1 97.88 96 MET A C 1
ATOM 725 O O . MET A 1 96 ? 18.516 1.543 2.484 1 97.88 96 MET A O 1
ATOM 729 N N . LEU A 1 97 ? 16.719 0.219 2.402 1 97.75 97 LEU A N 1
ATOM 730 C CA . LEU A 1 97 ? 15.883 1.094 3.225 1 97.75 97 LEU A CA 1
ATOM 731 C C . LEU A 1 97 ? 16.453 1.208 4.637 1 97.75 97 LEU A C 1
ATOM 733 O O . LEU A 1 97 ? 16.578 2.312 5.172 1 97.75 97 LEU A O 1
ATOM 737 N N . GLN A 1 98 ? 16.781 0.106 5.207 1 96.5 98 GLN A N 1
ATOM 738 C CA . GLN A 1 98 ? 17.312 0.084 6.566 1 96.5 98 GLN A CA 1
ATOM 739 C C . GLN A 1 98 ? 18.625 0.853 6.652 1 96.5 98 GLN A C 1
ATOM 741 O O . GLN A 1 98 ? 18.844 1.632 7.586 1 96.5 98 GLN A O 1
ATOM 746 N N . GLN A 1 99 ? 19.438 0.613 5.691 1 95.5 99 GLN A N 1
ATOM 747 C CA . GLN A 1 99 ? 20.734 1.289 5.672 1 95.5 99 GLN A CA 1
ATOM 748 C C . GLN A 1 99 ? 20.562 2.799 5.531 1 95.5 99 GLN A C 1
ATOM 750 O O . GLN A 1 99 ? 21.266 3.57 6.195 1 95.5 99 GLN A O 1
ATOM 755 N N . ALA A 1 100 ? 19.703 3.219 4.734 1 93.25 100 ALA A N 1
ATOM 756 C CA . ALA A 1 100 ? 19.453 4.641 4.52 1 93.25 100 ALA A CA 1
ATOM 757 C C . ALA A 1 100 ? 18.984 5.316 5.801 1 93.25 100 ALA A C 1
ATOM 759 O O . ALA A 1 100 ? 19.453 6.406 6.148 1 93.25 100 ALA A O 1
ATOM 760 N N . VAL A 1 101 ? 18.078 4.707 6.508 1 91.44 101 VAL A N 1
ATOM 761 C CA . VAL A 1 101 ? 17.547 5.266 7.742 1 91.44 101 VAL A CA 1
ATOM 762 C C . VAL A 1 101 ? 18.641 5.305 8.805 1 91.44 101 VAL A C 1
ATOM 764 O O . VAL A 1 101 ? 18.766 6.285 9.547 1 91.44 101 VAL A O 1
ATOM 767 N N . ARG A 1 102 ? 19.438 4.27 8.859 1 89.94 102 ARG A N 1
ATOM 768 C CA . ARG A 1 102 ? 20.516 4.203 9.836 1 89.94 102 ARG A CA 1
ATOM 769 C C . ARG A 1 102 ? 21.562 5.289 9.586 1 89.94 102 ARG A C 1
ATOM 771 O O . ARG A 1 102 ? 22.078 5.891 10.531 1 89.94 102 ARG A O 1
ATOM 778 N N . GLU A 1 103 ? 21.859 5.52 8.367 1 91 103 GLU A N 1
ATOM 779 C CA . GLU A 1 103 ? 22.844 6.531 8.008 1 91 103 GLU A CA 1
ATOM 780 C C . GLU A 1 103 ? 22.375 7.93 8.398 1 91 103 GLU A C 1
ATOM 782 O O . GLU A 1 103 ? 23.172 8.742 8.867 1 91 103 GLU A O 1
ATOM 787 N N . VAL A 1 104 ? 21.156 8.219 8.203 1 89.19 104 VAL A N 1
ATOM 788 C CA . VAL A 1 104 ? 20.594 9.516 8.539 1 89.19 104 VAL A CA 1
ATOM 789 C C . VAL A 1 104 ? 20.609 9.711 10.055 1 89.19 104 VAL A C 1
ATOM 791 O O . VAL A 1 104 ? 20.875 10.812 10.547 1 89.19 104 VAL A O 1
ATOM 794 N N . ASP A 1 105 ? 20.312 8.711 10.734 1 83.69 105 ASP A N 1
ATOM 795 C CA . ASP A 1 105 ? 20.297 8.766 12.195 1 83.69 105 ASP A CA 1
ATOM 796 C C . ASP A 1 105 ? 21.688 9.094 12.734 1 83.69 105 ASP A C 1
ATOM 798 O O . ASP A 1 105 ? 21.812 9.758 13.766 1 83.69 105 ASP A O 1
ATOM 802 N N . ALA A 1 106 ? 22.688 8.789 11.977 1 84.88 106 ALA A N 1
ATOM 803 C CA . ALA A 1 106 ? 24.062 9.008 12.398 1 84.88 106 ALA A CA 1
ATOM 804 C C . ALA A 1 106 ? 24.531 10.414 12.055 1 84.88 106 ALA A C 1
ATOM 806 O O . ALA A 1 106 ? 25.531 10.898 12.602 1 84.88 106 ALA A O 1
ATOM 807 N N . ALA A 1 107 ? 23.953 11.266 11.07 1 83.5 107 ALA A N 1
ATOM 808 C CA . ALA A 1 107 ? 24.359 12.539 10.492 1 83.5 107 ALA A CA 1
ATOM 809 C C . ALA A 1 107 ? 24.094 13.688 11.453 1 83.5 107 ALA A C 1
ATOM 811 O O . ALA A 1 107 ? 24.531 14.82 11.211 1 83.5 107 ALA A O 1
ATOM 812 N N . GLY A 1 108 ? 23.828 13.492 12.867 1 85.19 108 GLY A N 1
ATOM 813 C CA . GLY A 1 108 ? 23.547 14.555 13.812 1 85.19 108 GLY A CA 1
ATOM 814 C C . GLY A 1 108 ? 22.328 15.383 13.43 1 85.19 108 GLY A C 1
ATOM 815 O O . GLY A 1 108 ? 21.688 15.117 12.414 1 85.19 108 GLY A O 1
ATOM 816 N N . GLY A 1 109 ? 21.875 16.359 14.227 1 92.44 109 GLY A N 1
ATOM 817 C CA . GLY A 1 109 ? 20.688 17.172 14.039 1 92.44 109 GLY A CA 1
ATOM 818 C C . GLY A 1 109 ? 19.516 16.734 14.898 1 92.44 109 GLY A C 1
ATOM 819 O O . GLY A 1 109 ? 19.625 15.766 15.656 1 92.44 109 GLY A O 1
ATOM 820 N N . SER A 1 110 ? 18.469 17.578 14.742 1 94.88 110 SER A N 1
ATOM 821 C CA . SER A 1 110 ? 17.266 17.234 15.492 1 94.88 110 SER A CA 1
ATOM 822 C C . SER A 1 110 ? 16.609 15.961 14.938 1 94.88 110 SER A C 1
ATOM 824 O O . SER A 1 110 ? 16.875 15.57 13.797 1 94.88 110 SER A O 1
ATOM 826 N N . ALA A 1 111 ? 15.852 15.328 15.695 1 95.25 111 ALA A N 1
ATOM 827 C CA . ALA A 1 111 ? 15.117 14.141 15.258 1 95.25 111 ALA A CA 1
ATOM 828 C C . ALA A 1 111 ? 14.219 14.461 14.07 1 95.25 111 ALA A C 1
ATOM 830 O O . ALA A 1 111 ? 14.023 13.617 13.188 1 95.25 111 ALA A O 1
ATOM 831 N N . TYR A 1 112 ? 13.742 15.625 14.086 1 96 112 TYR A N 1
ATOM 832 C CA . TYR A 1 112 ? 12.906 16.047 12.977 1 96 112 TYR A CA 1
ATOM 833 C C . TYR A 1 112 ? 13.703 16.109 11.68 1 96 112 TYR A C 1
ATOM 835 O O . TYR A 1 112 ? 13.25 15.625 10.641 1 96 112 TYR A O 1
ATOM 843 N N . GLN A 1 113 ? 14.859 16.719 11.711 1 95.5 113 GLN A N 1
ATOM 844 C CA . GLN A 1 113 ? 15.719 16.797 10.531 1 95.5 113 GLN A CA 1
ATOM 845 C C . GLN A 1 113 ? 16.125 15.414 10.055 1 95.5 113 GLN A C 1
ATOM 847 O O . GLN A 1 113 ? 16.156 15.148 8.844 1 95.5 113 GLN A O 1
ATOM 852 N N . LYS A 1 114 ? 16.438 14.562 10.969 1 96.5 114 LYS A N 1
ATOM 853 C CA . LYS A 1 114 ? 16.766 13.188 10.633 1 96.5 114 LYS A CA 1
ATOM 854 C C . LYS A 1 114 ? 15.57 12.477 9.992 1 96.5 114 LYS A C 1
ATOM 856 O O . LYS A 1 114 ? 15.734 11.734 9.016 1 96.5 114 LYS A O 1
ATOM 861 N N . LEU A 1 115 ? 14.43 12.695 10.555 1 96.56 115 LEU A N 1
ATOM 862 C CA . LEU A 1 115 ? 13.219 12.094 10.008 1 96.56 115 LEU A CA 1
ATOM 863 C C . LEU A 1 115 ? 12.969 12.562 8.578 1 96.56 115 LEU A C 1
ATOM 865 O O . LEU A 1 115 ? 12.633 11.758 7.707 1 96.56 115 LEU A O 1
ATOM 869 N N . LEU A 1 116 ? 13.172 13.82 8.336 1 97 116 LEU A N 1
ATOM 870 C CA . LEU A 1 116 ? 13.023 14.367 6.988 1 97 116 LEU A CA 1
ATOM 871 C C . LEU A 1 116 ? 13.984 13.688 6.016 1 97 116 LEU A C 1
ATOM 873 O O . LEU A 1 116 ? 13.578 13.266 4.934 1 97 116 LEU A O 1
ATOM 877 N N . ALA A 1 117 ? 15.195 13.609 6.41 1 96.94 117 ALA A N 1
ATOM 878 C CA . ALA A 1 117 ? 16.203 12.984 5.566 1 96.94 117 ALA A CA 1
ATOM 879 C C . ALA A 1 117 ? 15.883 11.516 5.316 1 96.94 117 ALA A C 1
ATOM 881 O O . ALA A 1 117 ? 16.047 11.016 4.203 1 96.94 117 ALA A O 1
ATOM 882 N N . ALA A 1 118 ? 15.422 10.859 6.359 1 96.94 118 ALA A N 1
ATOM 883 C CA . ALA A 1 118 ? 15.039 9.453 6.238 1 96.94 118 ALA A CA 1
ATOM 884 C C . ALA A 1 118 ? 13.891 9.281 5.246 1 96.94 118 ALA A C 1
ATOM 886 O O . ALA A 1 118 ? 13.898 8.352 4.438 1 96.94 118 ALA A O 1
ATOM 887 N N . MET A 1 119 ? 12.914 10.141 5.324 1 97.94 119 MET A N 1
ATOM 888 C CA . MET A 1 119 ? 11.766 10.055 4.418 1 97.94 119 MET A CA 1
ATOM 889 C C . MET A 1 119 ? 12.203 10.297 2.975 1 97.94 119 MET A C 1
ATOM 891 O O . MET A 1 119 ? 11.727 9.617 2.059 1 97.94 119 MET A O 1
ATOM 895 N N . HIS A 1 120 ? 13.078 11.266 2.723 1 98.06 120 HIS A N 1
ATOM 896 C CA . HIS A 1 120 ? 13.594 11.508 1.38 1 98.06 120 HIS A CA 1
ATOM 897 C C . HIS A 1 120 ? 14.32 10.289 0.841 1 98.06 120 HIS A C 1
ATOM 899 O O . HIS A 1 120 ? 14.109 9.883 -0.303 1 98.06 120 HIS A O 1
ATOM 905 N N . ALA A 1 121 ? 15.156 9.719 1.657 1 97.31 121 ALA A N 1
ATOM 906 C CA . ALA A 1 121 ? 15.883 8.516 1.257 1 97.31 121 ALA A CA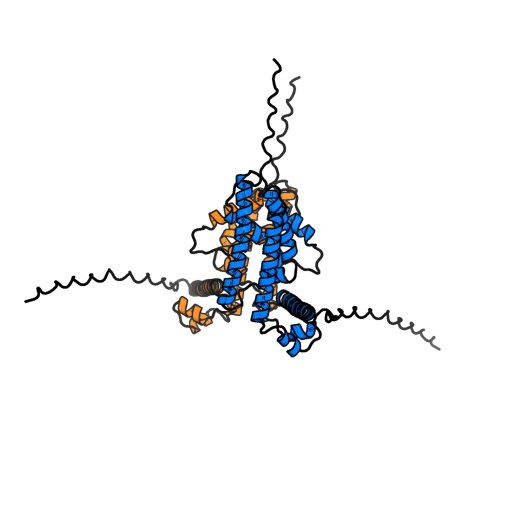 1
ATOM 907 C C . ALA A 1 121 ? 14.93 7.363 0.966 1 97.31 121 ALA A C 1
ATOM 909 O O . ALA A 1 121 ? 15.148 6.586 0.033 1 97.31 121 ALA A O 1
ATOM 910 N N . TYR A 1 122 ? 13.945 7.273 1.797 1 97.81 122 TYR A N 1
ATOM 911 C CA . TYR A 1 122 ? 12.93 6.242 1.622 1 97.81 122 TYR A CA 1
ATOM 912 C C . TYR A 1 122 ? 12.281 6.348 0.248 1 97.81 122 TYR A C 1
ATOM 914 O O . TYR A 1 122 ? 12.188 5.355 -0.478 1 97.81 122 TYR A O 1
ATOM 922 N N . VAL A 1 123 ? 11.883 7.539 -0.152 1 98.44 123 VAL A N 1
ATOM 923 C CA . VAL A 1 123 ? 11.227 7.754 -1.438 1 98.44 123 VAL A CA 1
ATOM 924 C C . VAL A 1 123 ? 12.195 7.418 -2.572 1 98.44 123 VAL A C 1
ATOM 926 O O . VAL A 1 123 ? 11.805 6.793 -3.562 1 98.44 123 VAL A O 1
ATOM 929 N N . ASP A 1 124 ? 13.414 7.785 -2.439 1 98.06 124 ASP A N 1
ATOM 930 C CA . ASP A 1 124 ? 14.422 7.488 -3.451 1 98.06 124 ASP A CA 1
ATOM 931 C C . ASP A 1 124 ? 14.531 5.984 -3.695 1 98.06 124 ASP A C 1
ATOM 933 O O . ASP A 1 124 ? 14.602 5.539 -4.844 1 98.06 124 ASP A O 1
ATOM 937 N N . ILE A 1 125 ? 14.477 5.262 -2.678 1 98.31 125 ILE A N 1
ATOM 938 C CA . ILE A 1 125 ? 14.688 3.82 -2.768 1 98.31 125 ILE A CA 1
ATOM 939 C C . ILE A 1 125 ? 13.43 3.15 -3.318 1 98.31 125 ILE A C 1
ATOM 941 O O . ILE A 1 125 ? 13.516 2.271 -4.18 1 98.31 125 ILE A O 1
ATOM 945 N N . VAL A 1 126 ? 12.234 3.568 -2.877 1 98.25 126 VAL A N 1
ATOM 946 C CA . VAL A 1 126 ? 11.016 2.879 -3.279 1 98.25 126 VAL A CA 1
ATOM 947 C C . VAL A 1 126 ? 10.703 3.193 -4.738 1 98.25 126 VAL A C 1
ATOM 949 O O . VAL A 1 126 ? 9.781 2.617 -5.32 1 98.25 126 VAL A O 1
ATOM 952 N N . THR A 1 127 ? 11.445 4.117 -5.344 1 98.38 127 THR A N 1
ATOM 953 C CA . THR A 1 127 ? 11.281 4.414 -6.762 1 98.38 127 THR A CA 1
ATOM 954 C C . THR A 1 127 ? 12.367 3.729 -7.586 1 98.38 127 THR A C 1
ATOM 956 O O . THR A 1 127 ? 12.5 3.984 -8.789 1 98.38 127 THR A O 1
ATOM 959 N N . GLN A 1 128 ? 13.164 2.902 -6.988 1 98.12 128 GLN A N 1
ATOM 960 C CA . GLN A 1 128 ? 14.156 2.059 -7.645 1 98.12 128 GLN A CA 1
ATOM 961 C C . GLN A 1 128 ? 13.664 0.62 -7.762 1 98.12 128 GLN A C 1
ATOM 963 O O . GLN A 1 128 ? 12.68 0.239 -7.117 1 98.12 128 GLN A O 1
ATOM 968 N N . ASP A 1 129 ? 14.406 -0.218 -8.445 1 98.06 129 ASP A N 1
ATOM 969 C CA . ASP A 1 129 ? 13.938 -1.546 -8.836 1 98.06 129 ASP A CA 1
ATOM 970 C C . ASP A 1 129 ? 13.625 -2.402 -7.609 1 98.06 129 ASP A C 1
ATOM 972 O O . ASP A 1 129 ? 12.516 -2.91 -7.465 1 98.06 129 ASP A O 1
ATOM 976 N N . PHE A 1 130 ? 14.555 -2.455 -6.727 1 98.56 130 PHE A N 1
ATOM 977 C CA . PHE A 1 130 ? 14.375 -3.354 -5.594 1 98.56 130 PHE A CA 1
ATOM 978 C C . PHE A 1 130 ? 13.352 -2.791 -4.613 1 98.56 130 PHE A C 1
ATOM 980 O O . PHE A 1 130 ? 12.578 -3.541 -4.02 1 98.56 130 PHE A O 1
ATOM 987 N N . GLY A 1 131 ? 13.367 -1.495 -4.406 1 98.44 131 GLY A N 1
ATOM 988 C CA . GLY A 1 131 ? 12.383 -0.861 -3.545 1 98.44 131 GLY A CA 1
ATOM 989 C C . GLY A 1 131 ? 10.961 -1.037 -4.043 1 98.44 131 GLY A C 1
ATOM 990 O O . GLY A 1 131 ? 10.055 -1.337 -3.26 1 98.44 131 GLY A O 1
ATOM 991 N N . MET A 1 132 ? 10.82 -0.853 -5.359 1 98.19 132 MET A N 1
ATOM 992 C CA . MET A 1 132 ? 9.508 -1.075 -5.953 1 98.19 132 MET A CA 1
ATOM 993 C C . MET A 1 132 ? 9.062 -2.523 -5.77 1 98.19 132 MET A C 1
ATOM 995 O O . MET A 1 132 ? 7.887 -2.789 -5.523 1 98.19 132 MET A O 1
ATOM 999 N N . CYS A 1 133 ? 10.008 -3.387 -5.875 1 98.38 133 CYS A N 1
ATOM 1000 C CA . CYS A 1 133 ? 9.695 -4.805 -5.73 1 98.38 133 CYS A CA 1
ATOM 1001 C C . CYS A 1 133 ? 9.18 -5.109 -4.328 1 98.38 133 CYS A C 1
ATOM 1003 O O . CYS A 1 133 ? 8.266 -5.918 -4.16 1 98.38 133 CYS A O 1
ATOM 1005 N N . VAL A 1 134 ? 9.727 -4.461 -3.307 1 98.31 134 VAL A N 1
ATOM 1006 C CA . VAL A 1 134 ? 9.289 -4.621 -1.923 1 98.31 134 VAL A CA 1
ATOM 1007 C C . VAL A 1 134 ? 7.801 -4.277 -1.807 1 98.31 134 VAL A C 1
ATOM 1009 O O . VAL A 1 134 ? 7.055 -4.953 -1.092 1 98.31 134 VAL A O 1
ATOM 1012 N N . ILE A 1 135 ? 7.375 -3.311 -2.535 1 97.25 135 ILE A N 1
ATOM 1013 C CA . ILE A 1 135 ? 6.035 -2.752 -2.381 1 97.25 135 ILE A CA 1
ATOM 1014 C C . ILE A 1 135 ? 5.062 -3.484 -3.303 1 97.25 135 ILE A C 1
ATOM 1016 O O . ILE A 1 135 ? 3.971 -3.873 -2.879 1 97.25 135 ILE A O 1
ATOM 1020 N N . ARG A 1 136 ? 5.441 -3.713 -4.523 1 96 136 ARG A N 1
ATOM 1021 C CA . ARG A 1 136 ? 4.531 -4.211 -5.551 1 96 136 ARG A CA 1
ATOM 1022 C C . ARG A 1 136 ? 4.312 -5.715 -5.402 1 96 136 ARG A C 1
ATOM 1024 O O . ARG A 1 136 ? 3.223 -6.219 -5.676 1 96 136 ARG A O 1
ATOM 1031 N N . VAL A 1 137 ? 5.375 -6.406 -5.035 1 95.81 137 VAL A N 1
ATOM 1032 C CA . VAL A 1 137 ? 5.305 -7.859 -4.949 1 95.81 137 VAL A CA 1
ATOM 1033 C C . VAL A 1 137 ? 5.398 -8.297 -3.488 1 95.81 137 VAL A C 1
ATOM 1035 O O . VAL A 1 137 ? 4.5 -8.969 -2.975 1 95.81 137 VAL A O 1
ATOM 1038 N N . GLY A 1 138 ? 6.391 -7.883 -2.863 1 96.25 138 GLY A N 1
ATOM 1039 C CA . GLY A 1 138 ? 6.578 -8.203 -1.457 1 96.25 138 GLY A CA 1
ATOM 1040 C C . GLY A 1 138 ? 6.875 -9.664 -1.212 1 96.25 138 GLY A C 1
ATOM 1041 O O . GLY A 1 138 ? 7.367 -10.367 -2.102 1 96.25 138 GLY A O 1
ATOM 1042 N N . GLU A 1 139 ? 6.629 -10.078 -0.014 1 96.06 139 GLU A N 1
ATOM 1043 C CA . GLU A 1 139 ? 7.047 -11.406 0.427 1 96.06 139 GLU A CA 1
ATOM 1044 C C . GLU A 1 139 ? 5.871 -12.383 0.427 1 96.06 139 GLU A C 1
ATOM 1046 O O . GLU A 1 139 ? 6.047 -13.57 0.707 1 96.06 139 GLU A O 1
ATOM 1051 N N . ASP A 1 140 ? 4.754 -11.906 0.06 1 90.94 140 ASP A N 1
ATOM 1052 C CA . ASP A 1 140 ? 3.531 -12.688 0.212 1 90.94 140 ASP A CA 1
ATOM 1053 C C . ASP A 1 140 ? 3.611 -13.992 -0.582 1 90.94 140 ASP A C 1
ATOM 1055 O O . ASP A 1 140 ? 3.15 -15.031 -0.119 1 90.94 140 ASP A O 1
ATOM 1059 N N . PRO A 1 141 ? 4.25 -14.008 -1.758 1 92.88 141 PRO A N 1
ATOM 1060 C CA . PRO A 1 141 ? 4.277 -15.242 -2.549 1 92.88 141 PRO A CA 1
ATOM 1061 C C . PRO A 1 141 ? 5.262 -16.281 -2.002 1 92.88 141 PRO A C 1
ATOM 1063 O O . PRO A 1 141 ? 5.273 -17.422 -2.457 1 92.88 141 PRO A O 1
ATOM 1066 N N . LEU A 1 142 ? 6.059 -15.953 -1.085 1 95.94 142 LEU A N 1
ATOM 1067 C CA . LEU A 1 142 ? 7.156 -16.797 -0.621 1 95.94 142 LEU A CA 1
ATOM 1068 C C . LEU A 1 142 ? 6.672 -17.781 0.433 1 95.94 142 LEU A C 1
ATOM 1070 O O . LEU A 1 142 ? 5.641 -17.562 1.07 1 95.94 142 LEU A O 1
ATOM 1074 N N . PRO A 1 143 ? 7.461 -18.828 0.576 1 94.88 143 PRO A N 1
ATOM 1075 C CA . PRO A 1 143 ? 7.133 -19.766 1.663 1 94.88 143 PRO A CA 1
ATOM 1076 C C . PRO A 1 143 ? 7.18 -19.094 3.037 1 94.88 143 PRO A C 1
ATOM 1078 O O . PRO A 1 143 ? 7.867 -18.094 3.217 1 94.88 143 PRO A O 1
ATOM 1081 N N . PRO A 1 144 ? 6.535 -19.656 4.027 1 94.31 144 PRO A N 1
ATOM 1082 C CA . PRO A 1 144 ? 6.34 -19.031 5.336 1 94.31 144 PRO A CA 1
ATOM 1083 C C . PRO A 1 144 ? 7.656 -18.641 6.004 1 94.31 144 PRO A C 1
ATOM 1085 O O . PRO A 1 144 ? 7.762 -17.547 6.578 1 94.31 144 PRO A O 1
ATOM 1088 N N . ALA A 1 145 ? 8.609 -19.5 5.902 1 96.56 145 ALA A N 1
ATOM 1089 C CA . ALA A 1 145 ? 9.867 -19.203 6.582 1 96.56 145 ALA A CA 1
ATOM 1090 C C . ALA A 1 145 ? 10.531 -17.969 5.988 1 96.56 145 ALA A C 1
ATOM 1092 O O . ALA A 1 145 ? 11.031 -17.109 6.727 1 96.56 145 ALA A O 1
ATOM 1093 N N . ALA A 1 146 ? 10.586 -17.891 4.676 1 97.12 146 ALA A N 1
ATOM 1094 C CA . ALA A 1 146 ? 11.156 -16.734 3.992 1 97.12 146 ALA A CA 1
ATOM 1095 C C . ALA A 1 146 ? 10.336 -15.469 4.258 1 97.12 146 ALA A C 1
ATOM 1097 O O . ALA A 1 146 ? 10.883 -14.398 4.488 1 97.12 146 ALA A O 1
ATOM 1098 N N . ARG A 1 147 ? 9.062 -15.633 4.266 1 96.5 147 ARG A N 1
ATOM 1099 C CA . ARG A 1 147 ? 8.148 -14.523 4.547 1 96.5 147 ARG A CA 1
ATOM 1100 C C . ARG A 1 147 ? 8.406 -13.945 5.93 1 96.5 147 ARG A C 1
ATOM 1102 O O . ARG A 1 147 ? 8.484 -12.727 6.09 1 96.5 147 ARG A O 1
ATOM 1109 N N . GLN A 1 148 ? 8.562 -14.75 6.887 1 97.12 148 GLN A N 1
ATOM 1110 C CA . GLN A 1 148 ? 8.75 -14.32 8.273 1 97.12 148 GLN A CA 1
ATOM 1111 C C . GLN A 1 148 ? 10.039 -13.523 8.43 1 97.12 148 GLN A C 1
ATOM 1113 O O . GLN A 1 148 ? 10.07 -12.516 9.141 1 97.12 148 GLN A O 1
ATOM 1118 N N . LYS A 1 149 ? 11.047 -14.023 7.801 1 98 149 LYS A N 1
ATOM 1119 C CA . LYS A 1 149 ? 12.328 -13.32 7.871 1 98 149 LYS A CA 1
ATOM 1120 C C . LYS A 1 149 ? 12.211 -11.906 7.301 1 98 149 LYS A C 1
ATOM 1122 O O . LYS A 1 149 ? 12.688 -10.945 7.906 1 98 149 LYS A O 1
ATOM 1127 N N . LEU A 1 150 ? 11.602 -11.797 6.219 1 98.38 150 LEU A N 1
ATOM 1128 C CA . LEU A 1 150 ? 11.453 -10.5 5.566 1 98.38 150 LEU A CA 1
ATOM 1129 C C . LEU A 1 150 ? 10.508 -9.594 6.359 1 98.38 150 LEU A C 1
ATOM 1131 O O . LEU A 1 150 ? 10.727 -8.383 6.438 1 98.38 150 LEU A O 1
ATOM 1135 N N . ARG A 1 151 ? 9.508 -10.164 6.977 1 97 151 ARG A N 1
ATOM 1136 C CA . ARG A 1 151 ? 8.594 -9.391 7.805 1 97 151 ARG A CA 1
ATOM 1137 C C . ARG A 1 151 ? 9.297 -8.859 9.047 1 97 151 ARG A C 1
ATOM 1139 O O . ARG A 1 151 ? 8.984 -7.766 9.523 1 97 151 ARG A O 1
ATOM 1146 N N . ARG A 1 152 ? 10.211 -9.578 9.547 1 97.5 152 ARG A N 1
ATOM 1147 C CA . ARG A 1 152 ? 11.008 -9.102 10.672 1 97.5 152 ARG A CA 1
ATOM 1148 C C . ARG A 1 152 ? 11.859 -7.898 10.273 1 97.5 152 ARG A C 1
ATOM 1150 O O . ARG A 1 152 ? 12.016 -6.957 11.055 1 97.5 152 ARG A O 1
ATOM 1157 N N . MET A 1 153 ? 12.383 -7.965 9.086 1 97.5 153 MET A N 1
ATOM 1158 C CA . MET A 1 153 ? 13.148 -6.832 8.578 1 97.5 153 MET A CA 1
ATOM 1159 C C . MET A 1 153 ? 12.273 -5.594 8.438 1 97.5 153 MET A C 1
ATOM 1161 O O . MET A 1 153 ? 12.68 -4.492 8.812 1 97.5 153 MET A O 1
ATOM 1165 N N . LYS A 1 154 ? 11.07 -5.773 7.988 1 97.25 154 LYS A N 1
ATOM 1166 C CA . LYS A 1 154 ? 10.117 -4.676 7.867 1 97.25 154 LYS A CA 1
ATOM 1167 C C . LYS A 1 154 ? 9.766 -4.102 9.242 1 97.25 154 LYS A C 1
ATOM 1169 O O . LYS A 1 154 ? 9.656 -2.885 9.398 1 97.25 154 LYS A O 1
ATOM 1174 N N . ALA A 1 155 ? 9.641 -4.969 10.148 1 96.38 155 ALA A N 1
ATOM 1175 C CA . ALA A 1 155 ? 9.344 -4.539 11.508 1 96.38 155 ALA A CA 1
ATOM 1176 C C . ALA A 1 155 ? 10.484 -3.701 12.086 1 96.38 155 ALA A C 1
ATOM 1178 O O . ALA A 1 155 ? 10.25 -2.742 12.82 1 96.38 155 ALA A O 1
ATOM 1179 N N . GLY A 1 156 ? 11.625 -4.152 11.727 1 95.94 156 GLY A N 1
ATOM 1180 C CA . GLY A 1 156 ? 12.781 -3.375 12.156 1 95.94 156 GLY A CA 1
ATOM 1181 C C . GLY A 1 156 ? 12.797 -1.967 11.594 1 95.94 156 GLY A C 1
ATOM 1182 O O . GLY A 1 156 ? 13.141 -1.014 12.297 1 95.94 156 GLY A O 1
ATOM 1183 N N . LEU A 1 157 ? 12.461 -1.816 10.367 1 95.56 157 LEU A N 1
ATOM 1184 C CA . LEU A 1 157 ? 12.375 -0.514 9.719 1 95.56 157 LEU A CA 1
ATOM 1185 C C . LEU A 1 157 ? 11.305 0.353 10.375 1 95.56 157 LEU A C 1
ATOM 1187 O O . LEU A 1 157 ? 11.547 1.528 10.664 1 95.56 157 LEU A O 1
ATOM 1191 N N . ASP A 1 158 ? 10.164 -0.216 10.641 1 94.56 158 ASP A N 1
ATOM 1192 C CA . ASP A 1 158 ? 9.086 0.468 11.344 1 94.56 158 ASP A CA 1
ATOM 1193 C C . ASP A 1 158 ? 9.555 0.972 12.711 1 94.56 158 ASP A C 1
ATOM 1195 O O . ASP A 1 158 ? 9.25 2.102 13.094 1 94.56 158 ASP A O 1
ATOM 1199 N N . HIS A 1 159 ? 10.281 0.143 13.359 1 95.62 159 HIS A N 1
ATOM 1200 C CA . HIS A 1 159 ? 10.789 0.496 14.68 1 95.62 159 HIS A CA 1
ATOM 1201 C C . HIS A 1 159 ? 11.719 1.706 14.609 1 95.62 159 HIS A C 1
ATOM 1203 O O . HIS A 1 159 ? 11.672 2.584 15.477 1 95.62 159 HIS A O 1
ATOM 1209 N N . GLU A 1 160 ? 12.5 1.737 13.602 1 94.25 160 GLU A N 1
ATOM 1210 C CA . GLU A 1 160 ? 13.422 2.857 13.438 1 94.25 160 GLU A CA 1
ATOM 1211 C C . GLU A 1 160 ? 12.664 4.168 13.242 1 94.25 160 GLU A C 1
ATOM 1213 O O . GLU A 1 160 ? 13.016 5.188 13.844 1 94.25 160 GLU A O 1
ATOM 1218 N N . PHE A 1 161 ? 11.625 4.203 12.484 1 94.94 161 PHE A N 1
ATOM 1219 C CA . PHE A 1 161 ? 10.797 5.391 12.289 1 94.94 161 PHE A CA 1
ATOM 1220 C C . PHE A 1 161 ? 10.125 5.801 13.594 1 94.94 161 PHE A C 1
ATOM 1222 O O . PHE A 1 161 ? 10.109 6.984 13.938 1 94.94 161 PHE A O 1
ATOM 1229 N N . ARG A 1 162 ? 9.625 4.852 14.289 1 96.69 162 ARG A N 1
ATOM 1230 C CA . ARG A 1 162 ? 8.953 5.117 15.555 1 96.69 162 ARG A CA 1
ATOM 1231 C C . ARG A 1 162 ? 9.906 5.758 16.562 1 96.69 162 ARG A C 1
ATOM 1233 O O . ARG A 1 162 ? 9.523 6.695 17.266 1 96.69 162 ARG A O 1
ATOM 1240 N N . GLU A 1 163 ? 11.07 5.227 16.531 1 95.69 163 GLU A N 1
ATOM 1241 C CA . GLU A 1 163 ? 12.055 5.75 17.469 1 95.69 163 GLU A CA 1
ATOM 1242 C C . GLU A 1 163 ? 12.438 7.188 17.125 1 95.69 163 GLU A C 1
ATOM 1244 O O . GLU A 1 163 ? 12.586 8.023 18.016 1 95.69 163 GLU A O 1
ATOM 1249 N N . LEU A 1 164 ? 12.578 7.512 15.867 1 95.12 164 LEU A N 1
ATOM 1250 C CA . LEU A 1 164 ? 12.883 8.875 15.453 1 95.12 164 LEU A CA 1
ATOM 1251 C C . LEU A 1 164 ? 11.75 9.828 15.836 1 95.12 164 LEU A C 1
ATOM 1253 O O . LEU A 1 164 ? 12 10.945 16.297 1 95.12 164 LEU A O 1
ATOM 1257 N N . ILE A 1 165 ? 10.523 9.359 15.703 1 97.25 165 ILE A N 1
ATOM 1258 C CA . ILE A 1 165 ? 9.359 10.18 16.031 1 97.25 165 ILE A CA 1
ATOM 1259 C C . ILE A 1 165 ? 9.297 10.406 17.547 1 97.25 165 ILE A C 1
ATOM 1261 O O . ILE A 1 165 ? 9.078 11.531 18 1 97.25 165 ILE A O 1
ATOM 1265 N N . ARG A 1 166 ? 9.531 9.344 18.297 1 97.62 166 ARG A N 1
ATOM 1266 C CA . ARG A 1 166 ? 9.547 9.453 19.75 1 97.62 166 ARG A CA 1
ATOM 1267 C C . ARG A 1 166 ? 10.602 10.453 20.219 1 97.62 166 ARG A C 1
ATOM 1269 O O . ARG A 1 166 ? 10.344 11.281 21.094 1 97.62 166 ARG A O 1
ATOM 1276 N N . GLN A 1 167 ? 11.766 10.312 19.672 1 96 167 GLN A N 1
ATOM 1277 C CA . GLN A 1 167 ? 12.844 11.234 19.984 1 96 167 GLN A CA 1
ATOM 1278 C C . GLN A 1 167 ? 12.469 12.68 19.656 1 96 167 GLN A C 1
ATOM 1280 O O . GLN A 1 167 ? 12.742 13.594 20.438 1 96 167 GLN A O 1
ATOM 1285 N N . GLY A 1 168 ? 11.852 12.867 18.484 1 96.88 168 GLY A N 1
ATOM 1286 C CA . GLY A 1 168 ? 11.43 14.195 18.078 1 96.88 168 GLY A CA 1
ATOM 1287 C C . GLY A 1 168 ? 10.375 14.797 18.984 1 96.88 168 GLY A C 1
ATOM 1288 O O . GLY A 1 168 ? 10.391 16 19.25 1 96.88 168 GLY A O 1
ATOM 1289 N N . ILE A 1 169 ? 9.422 13.984 19.469 1 97.19 169 ILE A N 1
ATOM 1290 C CA . ILE A 1 169 ? 8.414 14.438 20.406 1 97.19 169 ILE A CA 1
ATOM 1291 C C . ILE A 1 169 ? 9.086 14.844 21.719 1 97.19 169 ILE A C 1
ATOM 1293 O O . ILE A 1 169 ? 8.789 15.906 22.266 1 97.19 169 ILE A O 1
ATOM 1297 N N . ALA A 1 170 ? 10 14.031 22.156 1 96.56 170 ALA A N 1
ATOM 1298 C CA . ALA A 1 170 ? 10.695 14.266 23.422 1 96.56 170 ALA A CA 1
ATOM 1299 C C . ALA A 1 170 ? 11.492 15.57 23.375 1 96.56 170 ALA A C 1
ATOM 1301 O O . ALA A 1 170 ? 11.523 16.312 24.359 1 96.56 170 ALA A O 1
ATOM 1302 N N . GLU A 1 171 ? 12.086 15.898 22.328 1 94.06 171 GLU A N 1
ATOM 1303 C CA . GLU A 1 171 ? 12.922 17.094 22.266 1 94.06 171 GLU A CA 1
ATOM 1304 C C . GLU A 1 171 ? 12.133 18.297 21.75 1 94.06 171 GLU A C 1
ATOM 1306 O O . GLU A 1 171 ? 12.656 19.406 21.688 1 94.06 171 GLU A O 1
ATOM 1311 N N . GLY A 1 172 ? 10.898 18.094 21.281 1 95.56 172 GLY A N 1
ATOM 1312 C CA . GLY A 1 172 ? 10 19.188 20.906 1 95.56 172 GLY A CA 1
ATOM 1313 C C . GLY A 1 172 ? 10.078 19.547 19.438 1 95.56 172 GLY A C 1
ATOM 1314 O O . GLY A 1 172 ? 9.453 20.531 19.016 1 95.56 172 GLY A O 1
ATOM 1315 N N . SER A 1 173 ? 10.812 18.75 18.641 1 95.31 173 SER A N 1
ATOM 1316 C CA . SER A 1 173 ? 10.969 19.047 17.219 1 95.31 173 SER A CA 1
ATOM 1317 C C . SER A 1 173 ? 9.828 18.453 16.406 1 95.31 173 SER A C 1
ATOM 1319 O O . SER A 1 173 ? 9.633 18.812 15.242 1 95.31 173 SER A O 1
ATOM 1321 N N . ILE A 1 174 ? 9.062 17.547 16.969 1 96.69 174 ILE A N 1
ATOM 1322 C CA . ILE A 1 174 ? 7.902 16.938 16.344 1 96.69 174 ILE A CA 1
ATOM 1323 C C . ILE A 1 174 ? 6.68 17.109 17.234 1 96.69 174 ILE A C 1
ATOM 1325 O O . ILE A 1 174 ? 6.773 16.984 18.453 1 96.69 174 ILE A O 1
ATOM 1329 N N . ALA A 1 175 ? 5.559 17.5 16.656 1 95.62 175 ALA A N 1
ATOM 1330 C CA . ALA A 1 175 ? 4.309 17.656 17.391 1 95.62 175 ALA A CA 1
ATOM 1331 C C . ALA A 1 175 ? 3.91 16.375 18.094 1 95.62 175 ALA A C 1
ATOM 1333 O O . ALA A 1 175 ? 4.215 15.273 17.625 1 95.62 175 ALA A O 1
ATOM 1334 N N . ASP A 1 176 ? 3.197 16.484 19.203 1 95.88 176 ASP A N 1
ATOM 1335 C CA . ASP A 1 176 ? 2.746 15.328 19.953 1 95.88 176 ASP A CA 1
ATOM 1336 C C . ASP A 1 176 ? 1.771 14.484 19.141 1 95.88 176 ASP A C 1
ATOM 1338 O O . ASP A 1 176 ? 0.834 15.016 18.531 1 95.88 176 ASP A O 1
ATOM 1342 N N . CYS A 1 177 ? 2.074 13.227 19.109 1 96.62 177 CYS A N 1
ATOM 1343 C CA . CYS A 1 177 ? 1.263 12.25 18.391 1 96.62 177 CYS A CA 1
ATOM 1344 C C . CYS A 1 177 ? 1.562 10.836 18.859 1 96.62 177 CYS A C 1
ATOM 1346 O O . CYS A 1 177 ? 2.451 10.625 19.703 1 96.62 177 CYS A O 1
ATOM 1348 N N . ASP A 1 178 ? 0.734 9.891 18.438 1 97.25 178 ASP A N 1
ATOM 1349 C CA . ASP A 1 178 ? 1.059 8.484 18.656 1 97.25 178 ASP A CA 1
ATOM 1350 C C . ASP A 1 178 ? 2.195 8.039 17.734 1 97.25 178 ASP A C 1
ATOM 1352 O O . ASP A 1 178 ? 2.025 7.961 16.516 1 97.25 178 ASP A O 1
ATOM 1356 N N . PRO A 1 179 ? 3.361 7.746 18.281 1 97.88 179 PRO A N 1
ATOM 1357 C CA . PRO A 1 179 ? 4.527 7.465 17.438 1 97.88 179 PRO A CA 1
ATOM 1358 C C . PRO A 1 179 ? 4.309 6.273 16.516 1 97.88 179 PRO A C 1
ATOM 1360 O O . PRO A 1 179 ? 4.766 6.285 15.367 1 97.88 179 PRO A O 1
ATOM 1363 N N . LYS A 1 180 ? 3.66 5.285 16.969 1 97.31 180 LYS A N 1
ATOM 1364 C CA . LYS A 1 180 ? 3.418 4.09 16.156 1 97.31 180 LYS A CA 1
ATOM 1365 C C . LYS A 1 180 ? 2.529 4.406 14.961 1 97.31 180 LYS A C 1
ATOM 1367 O O . LYS A 1 180 ? 2.881 4.098 13.82 1 97.31 180 LYS A O 1
ATOM 1372 N N . LEU A 1 181 ? 1.427 5.031 15.227 1 97.75 181 LEU A N 1
ATOM 1373 C CA . LEU A 1 181 ? 0.481 5.316 14.156 1 97.75 181 LEU A CA 1
ATOM 1374 C C . LEU A 1 181 ? 1.035 6.379 13.211 1 97.75 181 LEU A C 1
ATOM 1376 O O . LEU A 1 181 ? 0.769 6.348 12.008 1 97.75 181 LEU A O 1
ATOM 1380 N N . ALA A 1 182 ? 1.821 7.316 13.773 1 98 182 ALA A N 1
ATOM 1381 C CA . ALA A 1 182 ? 2.496 8.281 12.914 1 98 182 ALA A CA 1
ATOM 1382 C C . ALA A 1 182 ? 3.482 7.59 11.977 1 98 182 ALA A C 1
ATOM 1384 O O . ALA A 1 182 ? 3.527 7.883 10.781 1 98 182 ALA A O 1
ATOM 1385 N N . ALA A 1 183 ? 4.246 6.664 12.531 1 97.5 183 ALA A N 1
ATOM 1386 C CA . ALA A 1 183 ? 5.207 5.922 11.719 1 97.5 183 ALA A CA 1
ATOM 1387 C C . ALA A 1 183 ? 4.5 5.117 10.625 1 97.5 183 ALA A C 1
ATOM 1389 O O . ALA A 1 183 ? 4.953 5.082 9.484 1 97.5 183 ALA A O 1
ATOM 1390 N N . PHE A 1 184 ? 3.414 4.512 10.969 1 97.38 184 PHE A N 1
ATOM 1391 C CA . PHE A 1 184 ? 2.633 3.75 10 1 97.38 184 PHE A CA 1
ATOM 1392 C C . PHE A 1 184 ? 2.076 4.66 8.914 1 97.38 184 PHE A C 1
ATOM 1394 O O . PHE A 1 184 ? 2.047 4.289 7.738 1 97.38 184 PHE A O 1
ATOM 1401 N N . THR A 1 185 ? 1.634 5.809 9.352 1 98.25 185 THR A N 1
ATOM 1402 C CA . THR A 1 185 ? 1.097 6.777 8.398 1 98.25 185 THR A CA 1
ATOM 1403 C C . THR A 1 185 ? 2.17 7.215 7.406 1 98.25 185 THR A C 1
ATOM 1405 O O . THR A 1 185 ? 1.938 7.219 6.195 1 98.25 185 THR A O 1
ATOM 1408 N N . LEU A 1 186 ? 3.365 7.52 7.879 1 98.12 186 LEU A N 1
ATOM 1409 C CA . LEU A 1 186 ? 4.48 7.918 7.027 1 98.12 186 LEU A CA 1
ATOM 1410 C C . LEU A 1 186 ? 4.863 6.793 6.07 1 98.12 186 LEU A C 1
ATOM 1412 O O . LEU A 1 186 ? 4.965 7.008 4.859 1 98.12 186 LEU A O 1
ATOM 1416 N N . ALA A 1 187 ? 5.027 5.672 6.652 1 96.94 187 ALA A N 1
ATOM 1417 C CA . ALA A 1 187 ? 5.449 4.523 5.855 1 96.94 187 ALA A CA 1
ATOM 1418 C C . ALA A 1 187 ? 4.422 4.203 4.77 1 96.94 187 ALA A C 1
ATOM 1420 O O . ALA A 1 187 ? 4.785 3.916 3.629 1 96.94 187 ALA A O 1
ATOM 1421 N N . GLY A 1 188 ? 3.172 4.266 5.18 1 97.69 188 GLY A N 1
ATOM 1422 C CA . GLY A 1 188 ? 2.117 4.008 4.215 1 97.69 188 GLY A CA 1
ATOM 1423 C C . GLY A 1 188 ? 2.113 4.992 3.059 1 97.69 188 GLY A C 1
ATOM 1424 O O . GLY A 1 188 ? 2.086 4.59 1.893 1 97.69 188 GLY A O 1
ATOM 1425 N N . ALA A 1 189 ? 2.156 6.238 3.375 1 98.5 189 ALA A N 1
ATOM 1426 C CA . ALA A 1 189 ? 2.16 7.281 2.354 1 98.5 189 ALA A CA 1
ATOM 1427 C C . ALA A 1 189 ? 3.367 7.141 1.431 1 98.5 189 ALA A C 1
ATOM 1429 O O . ALA A 1 189 ? 3.232 7.219 0.207 1 98.5 189 ALA A O 1
ATOM 1430 N N . LEU A 1 190 ? 4.5 6.863 1.967 1 98.44 190 LEU A N 1
ATOM 1431 C CA . LEU A 1 190 ? 5.746 6.805 1.206 1 98.44 190 LEU A CA 1
ATOM 1432 C C . LEU A 1 190 ? 5.832 5.504 0.411 1 98.44 190 LEU A C 1
ATOM 1434 O O . LEU A 1 190 ? 6.242 5.512 -0.752 1 98.44 190 LEU A O 1
ATOM 1438 N N . SER A 1 191 ? 5.465 4.438 1.038 1 97.81 191 SER A N 1
ATOM 1439 C CA . SER A 1 191 ? 5.484 3.152 0.349 1 97.81 191 SER A CA 1
ATOM 1440 C C . SER A 1 191 ? 4.543 3.156 -0.854 1 97.81 191 SER A C 1
ATOM 1442 O O . SER A 1 191 ? 4.859 2.576 -1.896 1 97.81 191 SER A O 1
ATOM 1444 N N . TRP A 1 192 ? 3.451 3.781 -0.697 1 97.69 192 TRP A N 1
ATOM 1445 C CA . TRP A 1 192 ? 2.443 3.799 -1.752 1 97.69 192 TRP A CA 1
ATOM 1446 C C . TRP A 1 192 ? 3.006 4.402 -3.035 1 97.69 192 TRP A C 1
ATOM 1448 O O . TRP A 1 192 ? 2.549 4.078 -4.133 1 97.69 192 TRP A O 1
ATOM 1458 N N . ILE A 1 193 ? 3.949 5.23 -2.982 1 98.38 193 ILE A N 1
ATOM 1459 C CA . ILE A 1 193 ? 4.598 5.801 -4.16 1 98.38 193 ILE A CA 1
ATOM 1460 C C . ILE A 1 193 ? 5.129 4.68 -5.051 1 98.38 193 ILE A C 1
ATOM 1462 O O . ILE A 1 193 ? 4.98 4.73 -6.273 1 98.38 193 ILE A O 1
ATOM 1466 N N . GLY A 1 194 ? 5.684 3.686 -4.422 1 97.69 194 GLY A N 1
ATOM 1467 C CA . GLY A 1 194 ? 6.219 2.561 -5.176 1 97.69 194 GLY A CA 1
ATOM 1468 C C . GLY A 1 194 ? 5.16 1.815 -5.969 1 97.69 194 GLY A C 1
ATOM 1469 O O . GLY A 1 194 ? 5.48 1.095 -6.914 1 97.69 194 GLY A O 1
ATOM 1470 N N . ARG A 1 195 ? 3.965 1.957 -5.605 1 95.31 195 ARG A N 1
ATOM 1471 C CA . ARG A 1 195 ? 2.875 1.234 -6.25 1 95.31 195 ARG A CA 1
ATOM 1472 C C . ARG A 1 195 ? 2.488 1.895 -7.57 1 95.31 195 ARG A C 1
ATOM 1474 O O . ARG A 1 195 ? 2.107 1.212 -8.523 1 95.31 195 ARG A O 1
ATOM 1481 N N . TRP A 1 196 ? 2.562 3.234 -7.664 1 94.5 196 TRP A N 1
ATOM 1482 C CA . TRP A 1 196 ? 2.035 3.893 -8.852 1 94.5 196 TRP A CA 1
ATOM 1483 C C . TRP A 1 196 ? 3.154 4.555 -9.648 1 94.5 196 TRP A C 1
ATOM 1485 O O . TRP A 1 196 ? 2.959 4.938 -10.805 1 94.5 196 TRP A O 1
ATOM 1495 N N . TYR A 1 197 ? 4.32 4.738 -9.086 1 97.38 197 TYR A N 1
ATOM 1496 C CA . TYR A 1 197 ? 5.414 5.438 -9.75 1 97.38 197 TYR A CA 1
ATOM 1497 C C . TYR A 1 197 ? 5.777 4.758 -11.062 1 97.38 197 TYR A C 1
ATOM 1499 O O . TYR A 1 197 ? 5.859 3.529 -11.133 1 97.38 197 TYR A O 1
ATOM 1507 N N . ASP A 1 198 ? 5.953 5.551 -12 1 95.94 198 ASP A N 1
ATOM 1508 C CA . ASP A 1 198 ? 6.395 5.117 -13.328 1 95.94 198 ASP A CA 1
ATOM 1509 C C . ASP A 1 198 ? 7.754 5.723 -13.672 1 95.94 198 ASP A C 1
ATOM 1511 O O . ASP A 1 198 ? 7.852 6.918 -13.953 1 95.94 198 ASP A O 1
ATOM 1515 N N . PRO A 1 199 ? 8.797 4.879 -13.727 1 93.75 199 PRO A N 1
ATOM 1516 C CA . PRO A 1 199 ? 10.125 5.398 -14.039 1 93.75 199 PRO A CA 1
ATOM 1517 C C . PRO A 1 199 ? 10.188 6.094 -15.398 1 93.75 199 PRO A C 1
ATOM 1519 O O . PRO A 1 199 ? 11.039 6.961 -15.617 1 93.75 199 PRO A O 1
ATOM 1522 N N . GLY A 1 200 ? 9.359 5.766 -16.281 1 92.88 200 GLY A N 1
ATOM 1523 C CA . GLY A 1 200 ? 9.312 6.387 -17.594 1 92.88 200 GLY A CA 1
ATOM 1524 C C . GLY A 1 200 ? 8.367 7.566 -17.672 1 92.88 200 GLY A C 1
ATOM 1525 O O . GLY A 1 200 ? 8.18 8.156 -18.734 1 92.88 200 GLY A O 1
ATOM 1526 N N . GLY A 1 201 ? 7.809 7.953 -16.531 1 93.62 201 GLY A N 1
ATOM 1527 C CA . GLY A 1 201 ? 6.82 9.023 -16.516 1 93.62 201 GLY A CA 1
ATOM 1528 C C . GLY A 1 201 ? 7.434 10.398 -16.328 1 93.62 201 GLY A C 1
ATOM 1529 O O . GLY A 1 201 ? 8.656 10.531 -16.25 1 93.62 201 GLY A O 1
ATOM 1530 N N . ALA A 1 202 ? 6.555 11.391 -16.141 1 92.31 202 ALA A N 1
ATOM 1531 C CA . ALA A 1 202 ? 6.965 12.789 -16.125 1 92.31 202 ALA A CA 1
ATOM 1532 C C . ALA A 1 202 ? 7.406 13.219 -14.734 1 92.31 202 ALA A C 1
ATOM 1534 O O . ALA A 1 202 ? 8.156 14.18 -14.578 1 92.31 202 ALA A O 1
ATOM 1535 N N . LEU A 1 203 ? 6.945 12.5 -13.727 1 94.25 203 LEU A N 1
ATOM 1536 C CA . LEU A 1 203 ? 7.23 12.906 -12.352 1 94.25 203 LEU A CA 1
ATOM 1537 C C . LEU A 1 203 ? 8.578 12.359 -11.898 1 94.25 203 LEU A C 1
ATOM 1539 O O . LEU A 1 203 ? 8.859 11.172 -12.055 1 94.25 203 LEU A O 1
ATOM 1543 N N . ASP A 1 204 ? 9.383 13.234 -11.336 1 96 204 ASP A N 1
ATOM 1544 C CA . ASP A 1 204 ? 10.656 12.766 -10.797 1 96 204 ASP A CA 1
ATOM 1545 C C . ASP A 1 204 ? 10.547 12.469 -9.305 1 96 204 ASP A C 1
ATOM 1547 O O . ASP A 1 204 ? 9.773 13.117 -8.594 1 96 204 ASP A O 1
ATOM 1551 N N . PRO A 1 205 ? 11.406 11.586 -8.812 1 97.56 205 PRO A N 1
ATOM 1552 C CA . PRO A 1 205 ? 11.336 11.156 -7.418 1 97.56 205 PRO A CA 1
ATOM 1553 C C . PRO A 1 205 ? 11.523 12.312 -6.438 1 97.56 205 PRO A C 1
ATOM 1555 O O . PRO A 1 205 ? 10.859 12.359 -5.395 1 97.56 205 PRO A O 1
ATOM 1558 N N . ALA A 1 206 ? 12.406 13.234 -6.742 1 97.31 206 ALA A N 1
ATOM 1559 C CA . ALA A 1 206 ? 12.68 14.352 -5.84 1 97.31 206 ALA A CA 1
ATOM 1560 C C . ALA A 1 206 ? 11.453 15.234 -5.672 1 97.31 206 ALA A C 1
ATOM 1562 O O . ALA A 1 206 ? 11.117 15.648 -4.559 1 97.31 206 ALA A O 1
ATOM 1563 N N . GLY A 1 207 ? 10.805 15.523 -6.797 1 97.5 207 GLY A N 1
ATOM 1564 C CA . GLY A 1 207 ? 9.578 16.297 -6.742 1 97.5 207 GLY A CA 1
ATOM 1565 C C . GLY A 1 207 ? 8.453 15.594 -6.012 1 97.5 207 GLY A C 1
ATOM 1566 O O . GLY A 1 207 ? 7.719 16.203 -5.238 1 97.5 207 GLY A O 1
ATOM 1567 N N . ILE A 1 208 ? 8.32 14.312 -6.223 1 98.38 208 ILE A N 1
ATOM 1568 C CA . ILE A 1 208 ? 7.324 13.492 -5.535 1 98.38 208 ILE A CA 1
ATOM 1569 C C . ILE A 1 208 ? 7.578 13.523 -4.031 1 98.38 208 ILE A C 1
ATOM 1571 O O . ILE A 1 208 ? 6.656 13.742 -3.244 1 98.38 208 ILE A O 1
ATOM 1575 N N . ALA A 1 209 ? 8.883 13.336 -3.67 1 98.44 209 ALA A N 1
ATOM 1576 C CA . ALA A 1 209 ? 9.258 13.336 -2.26 1 98.44 209 ALA A CA 1
ATOM 1577 C C . ALA A 1 209 ? 8.914 14.664 -1.596 1 98.44 209 ALA A C 1
ATOM 1579 O O . ALA A 1 209 ? 8.32 14.688 -0.514 1 98.44 209 ALA A O 1
ATOM 1580 N N . ALA A 1 210 ? 9.266 15.75 -2.24 1 97.94 210 ALA A N 1
ATOM 1581 C CA . ALA A 1 210 ? 9.031 17.078 -1.679 1 97.94 210 ALA A CA 1
ATOM 1582 C C . ALA A 1 210 ? 7.543 17.312 -1.428 1 97.94 210 ALA A C 1
ATOM 1584 O O . ALA A 1 210 ? 7.16 17.828 -0.371 1 97.94 210 ALA A O 1
ATOM 1585 N N . ALA A 1 211 ? 6.727 16.922 -2.381 1 97.75 211 ALA A N 1
ATOM 1586 C CA . ALA A 1 211 ? 5.289 17.125 -2.262 1 97.75 211 ALA A CA 1
ATOM 1587 C C . ALA A 1 211 ? 4.695 16.266 -1.157 1 97.75 211 ALA A C 1
ATOM 1589 O O . ALA A 1 211 ? 3.945 16.75 -0.31 1 97.75 211 ALA A O 1
ATOM 1590 N N . CYS A 1 212 ? 5.027 14.984 -1.178 1 98.44 212 CYS A N 1
ATOM 1591 C CA . CYS A 1 212 ? 4.496 14.039 -0.207 1 98.44 212 CYS A CA 1
ATOM 1592 C C . CYS A 1 212 ? 4.945 14.391 1.206 1 98.44 212 CYS A C 1
ATOM 1594 O O . CYS A 1 212 ? 4.129 14.438 2.127 1 98.44 212 CYS A O 1
ATOM 1596 N N . ILE A 1 213 ? 6.219 14.68 1.345 1 98.19 213 ILE A N 1
ATOM 1597 C CA . ILE A 1 213 ? 6.781 14.992 2.652 1 98.19 213 ILE A CA 1
ATOM 1598 C C . ILE A 1 213 ? 6.234 16.344 3.137 1 98.19 213 ILE A C 1
ATOM 1600 O O . ILE A 1 213 ? 5.992 16.516 4.332 1 98.19 213 ILE A O 1
ATOM 1604 N N . GLY A 1 214 ? 6 17.281 2.219 1 97.12 214 GLY A N 1
ATOM 1605 C CA . GLY A 1 214 ? 5.352 18.531 2.576 1 97.12 214 GLY A CA 1
ATOM 1606 C C . GLY A 1 214 ? 4.012 18.344 3.258 1 97.12 214 GLY A C 1
ATOM 1607 O O . GLY A 1 214 ? 3.736 18.953 4.289 1 97.12 214 GLY A O 1
ATOM 1608 N N . VAL A 1 215 ? 3.205 17.469 2.719 1 97.06 215 VAL A N 1
ATOM 1609 C CA . VAL A 1 215 ? 1.906 17.172 3.311 1 97.06 215 VAL A CA 1
ATOM 1610 C C . VAL A 1 215 ? 2.1 16.531 4.688 1 97.06 215 VAL A C 1
ATOM 1612 O O . VAL A 1 215 ? 1.429 16.906 5.648 1 97.06 215 VAL A O 1
ATOM 1615 N N . LEU A 1 216 ? 3.023 15.625 4.824 1 97.88 216 LEU A N 1
ATOM 1616 C CA . LEU A 1 216 ? 3.209 14.844 6.043 1 97.88 216 LEU A CA 1
ATOM 1617 C C . LEU A 1 216 ? 3.785 15.711 7.16 1 97.88 216 LEU A C 1
ATOM 1619 O O . LEU A 1 216 ? 3.561 15.43 8.344 1 97.88 216 LEU A O 1
ATOM 1623 N N . THR A 1 217 ? 4.539 16.781 6.82 1 96.12 217 THR A N 1
ATOM 1624 C CA . THR A 1 217 ? 5.227 17.578 7.84 1 96.12 217 THR A CA 1
ATOM 1625 C C . THR A 1 217 ? 4.465 18.859 8.133 1 96.12 217 THR A C 1
ATOM 1627 O O . THR A 1 217 ? 4.387 19.297 9.281 1 96.12 217 THR A O 1
ATOM 1630 N N . ARG A 1 218 ? 3.832 19.484 7.121 1 94 218 ARG A N 1
ATOM 1631 C CA . ARG A 1 218 ? 3.168 20.766 7.305 1 94 218 ARG A CA 1
ATOM 1632 C C . ARG A 1 218 ? 1.655 20.594 7.402 1 94 218 ARG A C 1
ATOM 1634 O O . ARG A 1 218 ? 0.954 21.469 7.895 1 94 218 ARG A O 1
ATOM 1641 N N . GLY A 1 219 ? 1.193 19.453 6.922 1 93.69 219 GLY A N 1
ATOM 1642 C CA . GLY A 1 219 ? -0.241 19.219 6.938 1 93.69 219 GLY A CA 1
ATOM 1643 C C . GLY A 1 219 ? -0.976 19.938 5.824 1 93.69 219 GLY A C 1
ATOM 1644 O O . GLY A 1 219 ? -0.411 20.812 5.172 1 93.69 219 GLY A O 1
ATOM 1645 N N . LEU A 1 220 ? -2.23 19.562 5.637 1 90 220 LEU A N 1
ATOM 1646 C CA . LEU A 1 220 ? -3.047 20.156 4.586 1 90 220 LEU A CA 1
ATOM 1647 C C . LEU A 1 220 ? -3.816 21.359 5.117 1 90 220 LEU A C 1
ATOM 1649 O O . LEU A 1 220 ? -4.309 22.188 4.336 1 90 220 LEU A O 1
ATOM 1653 N N . ALA A 1 221 ? -3.961 21.453 6.383 1 85.94 221 ALA A N 1
ATOM 1654 C CA . ALA A 1 221 ? -4.754 22.531 6.957 1 85.94 221 ALA A CA 1
ATOM 1655 C C . ALA A 1 221 ? -4.129 23.891 6.656 1 85.94 221 ALA A C 1
ATOM 1657 O O . ALA A 1 221 ? -2.908 24.062 6.746 1 85.94 221 ALA A O 1
ATOM 1658 N N . ALA A 1 222 ? -4.973 24.766 6.266 1 83.5 222 ALA A N 1
ATOM 1659 C CA . ALA A 1 222 ? -4.512 26.141 6.023 1 83.5 222 ALA A CA 1
ATOM 1660 C C . ALA A 1 222 ? -4.031 26.797 7.312 1 83.5 222 ALA A C 1
ATOM 1662 O O . ALA A 1 222 ? -4.605 26.562 8.383 1 83.5 222 ALA A O 1
ATOM 1663 N N . PRO A 1 223 ? -2.963 27.484 7.172 1 71.12 223 PRO A N 1
ATOM 1664 C CA . PRO A 1 223 ? -2.525 28.219 8.359 1 71.12 223 PRO A CA 1
ATOM 1665 C C . PRO A 1 223 ? -3.557 29.25 8.836 1 71.12 223 PRO A C 1
ATOM 1667 O O . PRO A 1 223 ? -4.375 29.719 8.039 1 71.12 223 PRO A O 1
ATOM 1670 N N . PRO A 1 224 ? -3.75 29.297 10.109 1 65.38 224 PRO A N 1
ATOM 1671 C CA . PRO A 1 224 ? -4.699 30.312 10.602 1 65.38 224 PRO A CA 1
ATOM 1672 C C . PRO A 1 224 ? -4.473 31.688 9.984 1 65.38 224 PRO A C 1
ATOM 1674 O O . PRO A 1 224 ? -3.338 32.031 9.672 1 65.38 224 PRO A O 1
ATOM 1677 N N . ALA A 1 225 ? -5.539 32.156 9.305 1 61.34 225 ALA A N 1
ATOM 1678 C CA . ALA A 1 225 ? -5.484 33.531 8.781 1 61.34 225 ALA A CA 1
ATOM 1679 C C . ALA A 1 225 ? -4.805 34.469 9.766 1 61.34 225 ALA A C 1
ATOM 1681 O O . ALA A 1 225 ? -4.945 34.312 10.977 1 61.34 225 ALA A O 1
ATOM 1682 N N . PRO A 1 226 ? -3.648 35.094 9.305 1 56.72 226 PRO A N 1
ATOM 1683 C CA . PRO A 1 226 ? -3.053 36.094 10.219 1 56.72 226 PRO A CA 1
ATOM 1684 C C . PRO A 1 226 ? -4.102 36.906 10.953 1 56.72 226 PRO A C 1
ATOM 1686 O O . PRO A 1 226 ? -5.168 37.188 10.406 1 56.72 226 PRO A O 1
ATOM 1689 N N . ALA A 1 227 ? -4.16 36.719 12.242 1 52.25 227 ALA A N 1
ATOM 1690 C CA . ALA A 1 227 ? -5.059 37.562 13.039 1 52.25 227 ALA A CA 1
ATOM 1691 C C . ALA A 1 227 ? -5.172 38.969 12.461 1 52.25 227 ALA A C 1
ATOM 1693 O O . ALA A 1 227 ? -4.168 39.531 12.055 1 52.25 227 ALA A O 1
ATOM 1694 N N . ALA A 1 228 ? -6.238 39.281 11.836 1 50.62 228 ALA A N 1
ATOM 1695 C CA . ALA A 1 228 ? -6.457 40.656 11.445 1 50.62 228 ALA A CA 1
ATOM 1696 C C . ALA A 1 228 ? -5.957 41.625 12.523 1 50.62 228 ALA A C 1
ATOM 1698 O O . ALA A 1 228 ? -6.336 41.5 13.695 1 50.62 228 ALA A O 1
ATOM 1699 N N . THR A 1 229 ? -4.746 42.062 12.422 1 45.53 229 THR A N 1
ATOM 1700 C CA . THR A 1 229 ? -4.441 43.219 13.273 1 45.53 229 THR A CA 1
ATOM 1701 C C . THR A 1 229 ? -5.629 44.188 13.344 1 45.53 229 THR A C 1
ATOM 1703 O O . THR A 1 229 ? -6.105 44.656 12.312 1 45.53 229 THR A O 1
ATOM 1706 N N . GLY A 1 230 ? -6.535 43.969 14.172 1 40.66 230 GLY A N 1
ATOM 1707 C CA . GLY A 1 230 ? -7.59 44.938 14.43 1 40.66 230 GLY A CA 1
ATOM 1708 C C . GLY A 1 230 ? -7.18 46.375 14.102 1 40.66 230 GLY A C 1
ATOM 1709 O O . GLY A 1 230 ? -6.203 46.875 14.656 1 40.66 230 GLY A O 1
ATOM 1710 N N . ARG A 1 231 ? -7.297 46.781 12.938 1 45.78 231 ARG A N 1
ATOM 1711 C CA . ARG A 1 231 ? -7.223 48.219 12.75 1 45.78 231 ARG A CA 1
ATOM 1712 C C . ARG A 1 231 ? -7.957 48.969 13.859 1 45.78 231 ARG A C 1
ATOM 1714 O O . ARG A 1 231 ? -9.18 48.844 14 1 45.78 231 ARG A O 1
ATOM 1721 N N . ARG A 1 232 ? -7.316 49.312 15 1 42.78 232 ARG A N 1
ATOM 1722 C CA . ARG A 1 232 ? -7.82 50.344 15.93 1 42.78 232 ARG A CA 1
ATOM 1723 C C . ARG A 1 232 ? -8.492 51.469 15.18 1 42.78 232 ARG A C 1
ATOM 1725 O O . ARG A 1 232 ? -7.844 52.188 14.406 1 42.78 232 ARG A O 1
ATOM 1732 N N . ARG A 1 233 ? -9.656 51.375 14.75 1 46.09 233 ARG A N 1
ATOM 1733 C CA . ARG A 1 233 ? -10.391 52.594 14.406 1 46.09 233 ARG A CA 1
ATOM 1734 C C . ARG A 1 233 ? -10.047 53.719 15.367 1 46.09 233 ARG A C 1
ATOM 1736 O O . ARG A 1 233 ? -10.391 53.656 16.547 1 46.09 233 ARG A O 1
ATOM 1743 N N . ALA A 1 234 ? -8.938 54.5 15.188 1 47.72 234 ALA A N 1
ATOM 1744 C CA . ALA A 1 234 ? -8.75 55.781 15.828 1 47.72 234 ALA A CA 1
ATOM 1745 C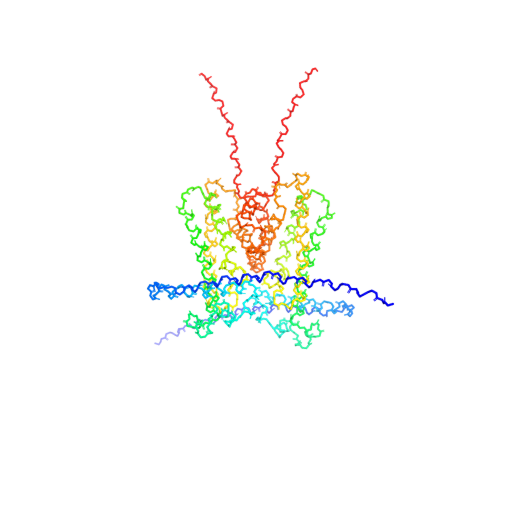 C . ALA A 1 234 ? -10.016 56.656 15.719 1 47.72 234 ALA A C 1
ATOM 1747 O O . ALA A 1 234 ? -10.508 56.906 14.617 1 47.72 234 ALA A O 1
ATOM 1748 N N . ALA A 1 235 ? -10.914 56.594 16.609 1 47.25 235 ALA A N 1
ATOM 1749 C CA . ALA A 1 235 ? -11.953 57.594 16.828 1 47.25 235 ALA A CA 1
ATOM 1750 C C . ALA A 1 235 ? -11.422 59 16.562 1 47.25 235 ALA A C 1
ATOM 1752 O O . ALA A 1 235 ? -10.461 59.438 17.188 1 47.25 235 ALA A O 1
ATOM 1753 N N . ARG A 1 236 ? -11.562 59.469 15.328 1 37.53 236 ARG A N 1
ATOM 1754 C CA . ARG A 1 236 ? -11.734 60.938 15.273 1 37.53 236 ARG A CA 1
ATOM 1755 C C . ARG A 1 236 ? -13.039 61.344 15.953 1 37.53 236 ARG A C 1
ATOM 1757 O O . ARG A 1 236 ? -14.047 60.656 15.852 1 37.53 236 ARG A O 1
ATOM 1764 N N . MET B 1 1 ? 4.492 -52.531 58 1 32.12 1 MET B N 1
ATOM 1765 C CA . MET B 1 1 ? 3.34 -52.531 57.125 1 32.12 1 MET B CA 1
ATOM 1766 C C . MET B 1 1 ? 3.059 -51.125 56.594 1 32.12 1 MET B C 1
ATOM 1768 O O . MET B 1 1 ? 2.906 -50.188 57.375 1 32.12 1 MET B O 1
ATOM 1772 N N . PRO B 1 2 ? 3.549 -50.688 55.375 1 42.12 2 PRO B N 1
ATOM 1773 C CA . PRO B 1 2 ? 3.676 -49.344 54.875 1 42.12 2 PRO B CA 1
ATOM 1774 C C . PRO B 1 2 ? 2.322 -48.656 54.656 1 42.12 2 PRO B C 1
ATOM 1776 O O . PRO B 1 2 ? 1.314 -49.344 54.438 1 42.12 2 PRO B O 1
ATOM 1779 N N . GLU B 1 3 ? 2.096 -47.5 55.312 1 43.97 3 GLU B N 1
ATOM 1780 C CA . GLU B 1 3 ? 0.83 -46.781 55.344 1 43.97 3 GLU B CA 1
ATOM 1781 C C . GLU B 1 3 ? 0.394 -46.406 53.906 1 43.97 3 GLU B C 1
ATOM 1783 O O . GLU B 1 3 ? 1.205 -45.938 53.125 1 43.97 3 GLU B O 1
ATOM 1788 N N . PRO B 1 4 ? -0.767 -46.875 53.375 1 42.78 4 PRO B N 1
ATOM 1789 C CA . PRO B 1 4 ? -1.258 -46.719 52.031 1 42.78 4 PRO B CA 1
ATOM 1790 C C . PRO B 1 4 ? -1.478 -45.25 51.656 1 42.78 4 PRO B C 1
ATOM 1792 O O . PRO B 1 4 ? -1.873 -44.438 52.5 1 42.78 4 PRO B O 1
ATOM 1795 N N . ARG B 1 5 ? -0.631 -44.688 50.844 1 40.59 5 ARG B N 1
ATOM 1796 C CA . ARG B 1 5 ? -0.645 -43.281 50.406 1 40.59 5 ARG B CA 1
ATOM 1797 C C . ARG B 1 5 ? -2.004 -42.906 49.812 1 40.59 5 ARG B C 1
ATOM 1799 O O . ARG B 1 5 ? -2.6 -43.688 49.062 1 40.59 5 ARG B O 1
ATOM 1806 N N . GLY B 1 6 ? -2.816 -42.094 50.469 1 39.88 6 GLY B N 1
ATOM 1807 C CA . GLY B 1 6 ? -4.156 -41.625 50.156 1 39.88 6 GLY B CA 1
ATOM 1808 C C . GLY B 1 6 ? -4.258 -41 48.781 1 39.88 6 GLY B C 1
ATOM 1809 O O . GLY B 1 6 ? -3.402 -40.219 48.406 1 39.88 6 GLY B O 1
ATOM 1810 N N . GLY B 1 7 ? -4.746 -41.656 47.75 1 37.44 7 GLY B N 1
ATOM 1811 C CA . GLY B 1 7 ? -4.906 -41.281 46.344 1 37.44 7 GLY B CA 1
ATOM 1812 C C . GLY B 1 7 ? -5.688 -39.969 46.156 1 37.44 7 GLY B C 1
ATOM 1813 O O . GLY B 1 7 ? -6.695 -39.75 46.844 1 37.44 7 GLY B O 1
ATOM 1814 N N . ARG B 1 8 ? -4.992 -38.844 45.906 1 42.59 8 ARG B N 1
ATOM 1815 C CA . ARG B 1 8 ? -5.582 -37.531 45.688 1 42.59 8 ARG B CA 1
ATOM 1816 C C . ARG B 1 8 ? -6.758 -37.625 44.719 1 42.59 8 ARG B C 1
ATOM 1818 O O . ARG B 1 8 ? -6.691 -38.344 43.719 1 42.59 8 ARG B O 1
ATOM 1825 N N . PRO B 1 9 ? -7.973 -37.219 45.125 1 44.62 9 PRO B N 1
ATOM 1826 C CA . PRO B 1 9 ? -9.164 -37.344 44.281 1 44.62 9 PRO B CA 1
ATOM 1827 C C . PRO B 1 9 ? -9 -36.625 42.938 1 44.62 9 PRO B C 1
ATOM 1829 O O . PRO B 1 9 ? -8.227 -35.656 42.844 1 44.62 9 PRO B O 1
ATOM 1832 N N . ALA B 1 10 ? -9.242 -37.281 41.812 1 47.5 10 ALA B N 1
ATOM 1833 C CA . ALA B 1 10 ? -9.172 -36.844 40.438 1 47.5 10 ALA B CA 1
ATOM 1834 C C . ALA B 1 10 ? -9.961 -35.562 40.219 1 47.5 10 ALA B C 1
ATOM 1836 O O . ALA B 1 10 ? -11.039 -35.375 40.781 1 47.5 10 ALA B O 1
ATOM 1837 N N . PRO B 1 11 ? -9.227 -34.406 39.812 1 40.44 11 PRO B N 1
ATOM 1838 C CA . PRO B 1 11 ? -9.945 -33.156 39.656 1 40.44 11 PRO B CA 1
ATOM 1839 C C . PRO B 1 11 ? -11.195 -33.281 38.812 1 40.44 11 PRO B C 1
ATOM 1841 O O . PRO B 1 11 ? -11.281 -34.156 37.969 1 40.44 11 PRO B O 1
ATOM 1844 N N . ARG B 1 12 ? -12.406 -32.812 39.25 1 43.25 12 ARG B N 1
ATOM 1845 C CA . ARG B 1 12 ? -13.688 -32.844 38.531 1 43.25 12 ARG B CA 1
ATOM 1846 C C . ARG B 1 12 ? -13.586 -32.156 37.188 1 43.25 12 ARG B C 1
ATOM 1848 O O . ARG B 1 12 ? -12.867 -31.172 37.031 1 43.25 12 ARG B O 1
ATOM 1855 N N . PRO B 1 13 ? -13.828 -32.906 36.062 1 40.31 13 PRO B N 1
ATOM 1856 C CA . PRO B 1 13 ? -13.727 -32.312 34.75 1 40.31 13 PRO B CA 1
ATOM 1857 C C . PRO B 1 13 ? -14.453 -30.969 34.656 1 40.31 13 PRO B C 1
ATOM 1859 O O . PRO B 1 13 ? -15.438 -30.75 35.375 1 40.31 13 PRO B O 1
ATOM 1862 N N . GLY B 1 14 ? -13.766 -29.828 34.438 1 37.56 14 GLY B N 1
ATOM 1863 C CA . GLY B 1 14 ? -14.305 -28.484 34.312 1 37.56 14 GLY B CA 1
ATOM 1864 C C . GLY B 1 14 ? -15.43 -28.391 33.281 1 37.56 14 GLY B C 1
ATOM 1865 O O . GLY B 1 14 ? -15.656 -29.328 32.531 1 37.56 14 GLY B O 1
ATOM 1866 N N . PRO B 1 15 ? -16.484 -27.516 33.5 1 40.12 15 PRO B N 1
ATOM 1867 C CA . PRO B 1 15 ? -17.672 -27.422 32.656 1 40.12 15 PRO B CA 1
ATOM 1868 C C . PRO B 1 15 ? -17.328 -27.312 31.172 1 40.12 15 PRO B C 1
ATOM 1870 O O . PRO B 1 15 ? -16.25 -26.812 30.812 1 40.12 15 PRO B O 1
ATOM 1873 N N . ARG B 1 16 ? -17.75 -28.219 30.281 1 37.66 16 ARG B N 1
ATOM 1874 C CA . ARG B 1 16 ? -17.672 -28.219 28.828 1 37.66 16 ARG B CA 1
ATOM 1875 C C . ARG B 1 16 ? -17.984 -26.828 28.266 1 37.66 16 ARG B C 1
ATOM 1877 O O . ARG B 1 16 ? -18.984 -26.219 28.609 1 37.66 16 ARG B O 1
ATOM 1884 N N . ALA B 1 17 ? -16.969 -26.109 27.734 1 35.56 17 ALA B N 1
ATOM 1885 C CA . ALA B 1 17 ? -17.141 -24.859 27.016 1 35.56 17 ALA B CA 1
ATOM 1886 C C . ALA B 1 17 ? -18.391 -24.891 26.141 1 35.56 17 ALA B C 1
ATOM 1888 O O . ALA B 1 17 ? -18.656 -25.875 25.453 1 35.56 17 ALA B O 1
ATOM 1889 N N . ALA B 1 18 ? -19.422 -24.047 26.391 1 37.19 18 ALA B N 1
ATOM 1890 C CA . ALA B 1 18 ? -20.641 -23.89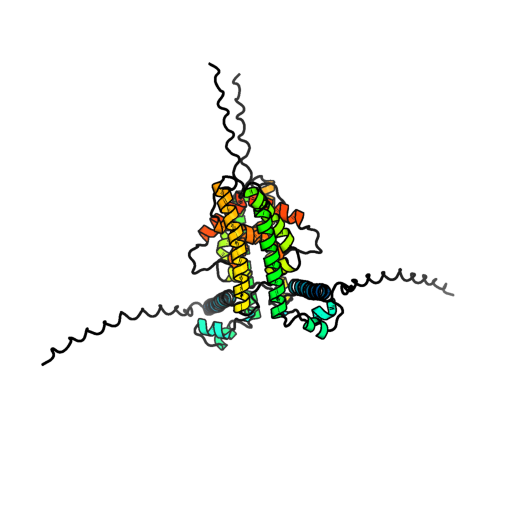1 25.594 1 37.19 18 ALA B CA 1
ATOM 1891 C C . ALA B 1 18 ? -20.344 -23.859 24.109 1 37.19 18 ALA B C 1
ATOM 1893 O O . ALA B 1 18 ? -19.406 -23.188 23.672 1 37.19 18 ALA B O 1
ATOM 1894 N N . ALA B 1 19 ? -20.625 -24.844 23.297 1 38.91 19 ALA B N 1
ATOM 1895 C CA . ALA B 1 19 ? -20.609 -24.906 21.844 1 38.91 19 ALA B CA 1
ATOM 1896 C C . ALA B 1 19 ? -21 -23.562 21.234 1 38.91 19 ALA B C 1
ATOM 1898 O O . ALA B 1 19 ? -21.953 -22.922 21.688 1 38.91 19 ALA B O 1
ATOM 1899 N N . GLY B 1 20 ? -20.031 -22.703 20.703 1 37 20 GLY B N 1
ATOM 1900 C CA . GLY B 1 20 ? -20.328 -21.438 20.062 1 37 20 GLY B CA 1
ATOM 1901 C C . GLY B 1 20 ? -21.625 -21.453 19.281 1 37 20 GLY B C 1
ATOM 1902 O O . GLY B 1 20 ? -22.031 -22.5 18.75 1 37 20 GLY B O 1
ATOM 1903 N N . ALA B 1 21 ? -22.656 -20.578 19.594 1 40.84 21 ALA B N 1
ATOM 1904 C CA . ALA B 1 21 ? -23.969 -20.484 18.953 1 40.84 21 ALA B CA 1
ATOM 1905 C C . ALA B 1 21 ? -23.844 -20.625 17.438 1 40.84 21 ALA B C 1
ATOM 1907 O O . ALA B 1 21 ? -22.906 -20.078 16.844 1 40.84 21 ALA B O 1
ATOM 1908 N N . PRO B 1 22 ? -24.375 -21.609 16.781 1 41.56 22 PRO B N 1
ATOM 1909 C CA . PRO B 1 22 ? -24.375 -21.734 15.32 1 41.56 22 PRO B CA 1
ATOM 1910 C C . PRO B 1 22 ? -24.656 -20.406 14.617 1 41.56 22 PRO B C 1
ATOM 1912 O O . PRO B 1 22 ? -25.375 -19.562 15.141 1 41.56 22 PRO B O 1
ATOM 1915 N N . VAL B 1 23 ? -23.703 -19.734 13.961 1 45.06 23 VAL B N 1
ATOM 1916 C CA . VAL B 1 23 ? -24 -18.578 13.117 1 45.06 23 VAL B CA 1
ATOM 1917 C C . VAL B 1 23 ? -25.312 -18.812 12.367 1 45.06 23 VAL B C 1
ATOM 1919 O O . VAL B 1 23 ? -25.5 -19.844 11.734 1 45.06 23 VAL B O 1
ATOM 1922 N N . ALA B 1 24 ? -26.469 -18.328 12.789 1 44.56 24 ALA B N 1
ATOM 1923 C CA . ALA B 1 24 ? -27.797 -18.406 12.195 1 44.56 24 ALA B CA 1
ATOM 1924 C C . ALA B 1 24 ? -27.719 -18.312 10.68 1 44.56 24 ALA B C 1
ATOM 1926 O O . ALA B 1 24 ? -27 -17.469 10.133 1 44.56 24 ALA B O 1
ATOM 1927 N N . SER B 1 25 ? -28.188 -19.328 9.922 1 51.91 25 SER B N 1
ATOM 1928 C CA . SER B 1 25 ? -28.266 -19.375 8.469 1 51.91 25 SER B CA 1
ATOM 1929 C C . SER B 1 25 ? -28.938 -18.125 7.914 1 51.91 25 SER B C 1
ATOM 1931 O O . SER B 1 25 ? -29.969 -17.688 8.43 1 51.91 25 SER B O 1
ATOM 1933 N N . PRO B 1 26 ? -28.297 -17.172 7.34 1 50.38 26 PRO B N 1
ATOM 1934 C CA . PRO B 1 26 ? -28.969 -16.016 6.742 1 50.38 26 PRO B CA 1
ATOM 1935 C C . PRO B 1 26 ? -30.156 -16.406 5.863 1 50.38 26 PRO B C 1
ATOM 1937 O O . PRO B 1 26 ? -30.703 -15.555 5.16 1 50.38 26 PRO B O 1
ATOM 1940 N N . TRP B 1 27 ? -30.609 -17.641 5.715 1 53.31 27 TRP B N 1
ATOM 1941 C CA . TRP B 1 27 ? -31.594 -18.141 4.758 1 53.31 27 TRP B CA 1
ATOM 1942 C C . TRP B 1 27 ? -33 -17.844 5.23 1 53.31 27 TRP B C 1
ATOM 1944 O O . TRP B 1 27 ? -33.656 -18.703 5.836 1 53.31 27 TRP B O 1
ATOM 1954 N N . GLN B 1 28 ? -33.188 -16.734 5.898 1 53.75 28 GLN B N 1
ATOM 1955 C CA . GLN B 1 28 ? -34.562 -16.469 6.305 1 53.75 28 GLN B CA 1
ATOM 1956 C C . GLN B 1 28 ? -35.438 -16.188 5.094 1 53.75 28 GLN B C 1
ATOM 1958 O O . GLN B 1 28 ? -34.969 -15.75 4.047 1 53.75 28 GLN B O 1
ATOM 1963 N N . PRO B 1 29 ? -36.812 -16.141 5.219 1 54.62 29 PRO B N 1
ATOM 1964 C CA . PRO B 1 29 ? -37.906 -16.094 4.25 1 54.62 29 PRO B CA 1
ATOM 1965 C C . PRO B 1 29 ? -38 -14.742 3.545 1 54.62 29 PRO B C 1
ATOM 1967 O O . PRO B 1 29 ? -38.75 -13.867 3.986 1 54.62 29 PRO B O 1
ATOM 1970 N N . GLY B 1 30 ? -37.156 -13.82 3.299 1 57.47 30 GLY B N 1
ATOM 1971 C CA . GLY B 1 30 ? -37.5 -12.727 2.406 1 57.47 30 GLY B CA 1
ATOM 1972 C C . GLY B 1 30 ? -37.812 -13.188 0.994 1 57.47 30 GLY B C 1
ATOM 1973 O O . GLY B 1 30 ? -37.688 -14.375 0.683 1 57.47 30 GLY B O 1
ATOM 1974 N N . GLY B 1 31 ? -38.531 -12.266 0.168 1 71.19 31 GLY B N 1
ATOM 1975 C CA . GLY B 1 31 ? -38.781 -12.68 -1.204 1 71.19 31 GLY B CA 1
ATOM 1976 C C . GLY B 1 31 ? -37.562 -13.367 -1.846 1 71.19 31 GLY B C 1
ATOM 1977 O O . GLY B 1 31 ? -36.438 -13.242 -1.364 1 71.19 31 GLY B O 1
ATOM 1978 N N . ARG B 1 32 ? -37.812 -14.289 -2.609 1 77.5 32 ARG B N 1
ATOM 1979 C CA . ARG B 1 32 ? -36.844 -15.188 -3.229 1 77.5 32 ARG B CA 1
ATOM 1980 C C . ARG B 1 32 ? -35.625 -14.422 -3.725 1 77.5 32 ARG B C 1
ATOM 1982 O O . ARG B 1 32 ? -34.5 -14.867 -3.545 1 77.5 32 ARG B O 1
ATOM 1989 N N . GLU B 1 33 ? -35.969 -13.195 -4.227 1 84.94 33 GLU B N 1
ATOM 1990 C CA . GLU B 1 33 ? -34.875 -12.406 -4.781 1 84.94 33 GLU B CA 1
ATOM 1991 C C . GLU B 1 33 ? -34.031 -11.812 -3.672 1 84.94 33 GLU B C 1
ATOM 1993 O O . GLU B 1 33 ? -32.781 -11.812 -3.77 1 84.94 33 GLU B O 1
ATOM 1998 N N . ALA B 1 34 ? -34.594 -11.312 -2.686 1 84.5 34 ALA B N 1
ATOM 1999 C CA . ALA B 1 34 ? -33.875 -10.734 -1.549 1 84.5 34 ALA B CA 1
ATOM 2000 C C . ALA B 1 34 ? -33.062 -11.789 -0.817 1 84.5 34 ALA B C 1
ATOM 2002 O O . ALA B 1 34 ? -31.938 -11.523 -0.385 1 84.5 34 ALA B O 1
ATOM 2003 N N . GLN B 1 35 ? -33.594 -12.906 -0.802 1 85.25 35 GLN B N 1
ATOM 2004 C CA . GLN B 1 35 ? -32.875 -14.008 -0.146 1 85.25 35 GLN B CA 1
ATOM 2005 C C . GLN B 1 35 ? -31.656 -14.445 -0.952 1 85.25 35 GLN B C 1
ATOM 2007 O O . GLN B 1 35 ? -30.609 -14.742 -0.383 1 85.25 35 GLN B O 1
ATOM 2012 N N . ARG B 1 36 ? -31.922 -14.406 -2.25 1 87.94 36 ARG B N 1
ATOM 2013 C CA . ARG B 1 36 ? -30.812 -14.758 -3.117 1 87.94 36 ARG B CA 1
ATOM 2014 C C . ARG B 1 36 ? -29.672 -13.75 -2.988 1 87.94 36 ARG B C 1
ATOM 2016 O O . ARG B 1 36 ? -28.5 -14.125 -2.945 1 87.94 36 ARG B O 1
ATOM 2023 N N . ALA B 1 37 ? -30.062 -12.547 -2.912 1 89.38 37 ALA B N 1
ATOM 2024 C CA . ALA B 1 37 ? -29.078 -11.484 -2.779 1 89.38 37 ALA B CA 1
ATOM 2025 C C . ALA B 1 37 ? -28.328 -11.594 -1.45 1 89.38 37 ALA B C 1
ATOM 2027 O O . ALA B 1 37 ? -27.125 -11.367 -1.391 1 89.38 37 ALA B O 1
ATOM 2028 N N . LEU B 1 38 ? -28.953 -11.961 -0.463 1 90.62 38 LEU B N 1
ATOM 2029 C CA . LEU B 1 38 ? -28.359 -12.102 0.859 1 90.62 38 LEU B CA 1
ATOM 2030 C C . LEU B 1 38 ? -27.375 -13.273 0.886 1 90.62 38 LEU B C 1
ATOM 2032 O O . LEU B 1 38 ? -26.297 -13.18 1.48 1 90.62 38 LEU B O 1
ATOM 2036 N N . LYS B 1 39 ? -27.781 -14.289 0.273 1 91.38 39 LYS B N 1
ATOM 2037 C CA . LYS B 1 39 ? -26.922 -15.469 0.219 1 91.38 39 LYS B CA 1
ATOM 2038 C C . LYS B 1 39 ? -25.672 -15.195 -0.614 1 91.38 39 LYS B C 1
ATOM 2040 O O . LYS B 1 39 ? -24.562 -15.602 -0.24 1 91.38 39 LYS B O 1
ATOM 2045 N N . ARG B 1 40 ? -25.891 -14.539 -1.702 1 93.75 40 ARG B N 1
ATOM 2046 C CA . ARG 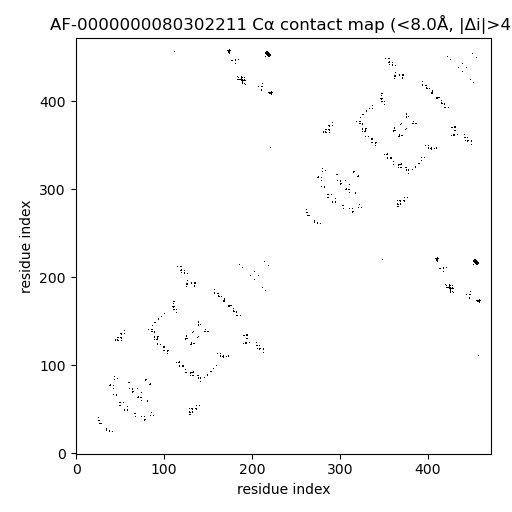B 1 40 ? -24.75 -14.156 -2.535 1 93.75 40 ARG B CA 1
ATOM 2047 C C . ARG B 1 40 ? -23.781 -13.266 -1.767 1 93.75 40 ARG B C 1
ATOM 2049 O O . ARG B 1 40 ? -22.562 -13.453 -1.835 1 93.75 40 ARG B O 1
ATOM 2056 N N . ASP B 1 41 ? -24.328 -12.375 -1.039 1 95.06 41 ASP B N 1
ATOM 2057 C CA . ASP B 1 41 ? -23.5 -11.477 -0.232 1 95.06 41 ASP B CA 1
ATOM 2058 C C . ASP B 1 41 ? -22.719 -12.25 0.827 1 95.06 41 ASP B C 1
ATOM 2060 O O . ASP B 1 41 ? -21.562 -11.938 1.097 1 95.06 41 ASP B O 1
ATOM 2064 N N . ALA B 1 42 ? -23.328 -13.18 1.382 1 95.25 42 ALA B N 1
ATOM 2065 C CA . ALA B 1 42 ? -22.656 -14.016 2.375 1 95.25 42 ALA B CA 1
ATOM 2066 C C . ALA B 1 42 ? -21.469 -14.75 1.761 1 95.25 42 ALA B C 1
ATOM 2068 O O . ALA B 1 42 ? -20.406 -14.844 2.373 1 95.25 42 ALA B O 1
ATOM 2069 N N . VAL B 1 43 ? -21.703 -15.211 0.581 1 95.81 43 VAL B N 1
ATOM 2070 C CA . VAL B 1 43 ? -20.641 -15.906 -0.134 1 95.81 43 VAL B CA 1
ATOM 2071 C C . VAL B 1 43 ? -19.484 -14.938 -0.406 1 95.81 43 VAL B C 1
ATOM 2073 O O . VAL B 1 43 ? -18.328 -15.258 -0.137 1 95.81 43 VAL B O 1
ATOM 2076 N N . LEU B 1 44 ? -19.828 -13.758 -0.826 1 97.38 44 LEU B N 1
ATOM 2077 C CA . LEU B 1 44 ? -18.812 -12.773 -1.18 1 97.38 44 LEU B CA 1
ATOM 2078 C C . LEU B 1 44 ? -18.047 -12.312 0.056 1 97.38 44 LEU B C 1
ATOM 2080 O O . LEU B 1 44 ? -16.828 -12.188 0.02 1 97.38 44 LEU B O 1
ATOM 2084 N N . ARG B 1 45 ? -18.719 -12.094 1.089 1 97.69 45 ARG B N 1
ATOM 2085 C CA . ARG B 1 45 ? -18.078 -11.625 2.314 1 97.69 45 ARG B CA 1
ATOM 2086 C C . ARG B 1 45 ? -17.141 -12.688 2.875 1 97.69 45 ARG B C 1
ATOM 2088 O O . ARG B 1 45 ? -16.016 -12.383 3.295 1 97.69 45 ARG B O 1
ATOM 2095 N N . THR B 1 46 ? -17.578 -13.844 2.857 1 97.62 46 THR B N 1
ATOM 2096 C CA . THR B 1 46 ? -16.75 -14.953 3.324 1 97.62 46 THR B CA 1
ATOM 2097 C C . THR B 1 46 ? -15.516 -15.102 2.443 1 97.62 46 THR B C 1
ATOM 2099 O O . THR B 1 46 ? -14.406 -15.328 2.947 1 97.62 46 THR B O 1
ATOM 2102 N N . ALA B 1 47 ? -15.734 -14.992 1.168 1 97.88 47 ALA B N 1
ATOM 2103 C CA . ALA B 1 47 ? -14.617 -15.07 0.236 1 97.88 47 ALA B CA 1
ATOM 2104 C C . ALA B 1 47 ? -13.617 -13.938 0.486 1 97.88 47 ALA B C 1
ATOM 2106 O O . ALA B 1 47 ? -12.406 -14.172 0.513 1 97.88 47 ALA B O 1
ATOM 2107 N N . ALA B 1 48 ? -14.141 -12.742 0.673 1 98.25 48 ALA B N 1
ATOM 2108 C CA . ALA B 1 48 ? -13.273 -11.602 0.954 1 98.25 48 ALA B CA 1
ATOM 2109 C C . ALA B 1 48 ? -12.438 -11.844 2.203 1 98.25 48 ALA B C 1
ATOM 2111 O O . ALA B 1 48 ? -11.242 -11.547 2.223 1 98.25 48 ALA B O 1
ATOM 2112 N N . GLN B 1 49 ? -13.062 -12.352 3.188 1 98 49 GLN B N 1
ATOM 2113 C CA . GLN B 1 49 ? -12.359 -12.664 4.426 1 98 49 GLN B CA 1
ATOM 2114 C C . GLN B 1 49 ? -11.227 -13.664 4.18 1 98 49 GLN B C 1
ATOM 2116 O O . GLN B 1 49 ? -10.109 -13.477 4.672 1 98 49 GLN B O 1
ATOM 2121 N N . LEU B 1 50 ? -11.508 -14.656 3.449 1 97.56 50 LEU B N 1
ATOM 2122 C CA . LEU B 1 50 ? -10.508 -15.664 3.133 1 97.56 50 LEU B CA 1
ATOM 2123 C C . LEU B 1 50 ? -9.359 -15.07 2.318 1 97.56 50 LEU B C 1
ATOM 2125 O O . LEU B 1 50 ? -8.188 -15.328 2.598 1 97.56 50 LEU B O 1
ATOM 2129 N N . PHE B 1 51 ? -9.75 -14.266 1.311 1 97.25 51 PHE B N 1
ATOM 2130 C CA . PHE B 1 51 ? -8.734 -13.594 0.501 1 97.25 51 PHE B CA 1
ATOM 2131 C C . PHE B 1 51 ? -7.84 -12.719 1.371 1 97.25 51 PHE B C 1
ATOM 2133 O O . PHE B 1 51 ? -6.621 -12.695 1.181 1 97.25 51 PHE B O 1
ATOM 2140 N N . ASN B 1 52 ? -8.414 -12.086 2.27 1 96.62 52 ASN B N 1
ATOM 2141 C CA . ASN B 1 52 ? -7.664 -11.203 3.154 1 96.62 52 ASN B CA 1
ATOM 2142 C C . ASN B 1 52 ? -6.73 -11.984 4.074 1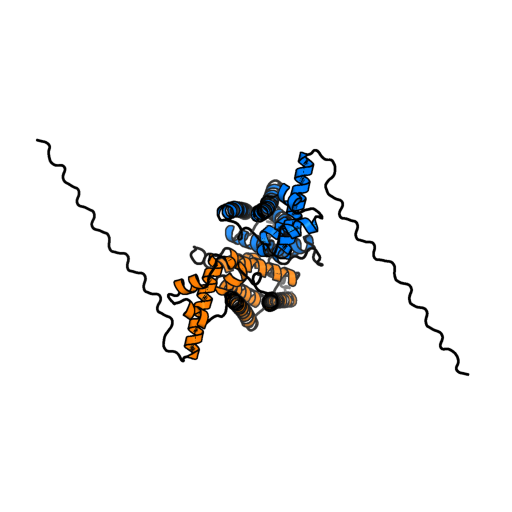 96.62 52 ASN B C 1
ATOM 2144 O O . ASN B 1 52 ? -5.645 -11.508 4.414 1 96.62 52 ASN B O 1
ATOM 2148 N N . GLU B 1 53 ? -7.129 -13.109 4.461 1 94.19 53 GLU B N 1
ATOM 2149 C CA . GLU B 1 53 ? -6.406 -13.914 5.441 1 94.19 53 GLU B CA 1
ATOM 2150 C C . GLU B 1 53 ? -5.238 -14.648 4.797 1 94.19 53 GLU B C 1
ATOM 2152 O O . GLU B 1 53 ? -4.137 -14.688 5.348 1 94.19 53 GLU B O 1
ATOM 2157 N N . LYS B 1 54 ? -5.457 -15.164 3.588 1 92.19 54 LYS B N 1
ATOM 2158 C CA . LYS B 1 54 ? -4.426 -16.078 3.098 1 92.19 54 LYS B CA 1
ATOM 2159 C C . LYS B 1 54 ? -4.02 -15.727 1.669 1 92.19 54 LYS B C 1
ATOM 2161 O O . LYS B 1 54 ? -3.121 -16.344 1.102 1 92.19 54 LYS B O 1
ATOM 2166 N N . GLY B 1 55 ? -4.727 -14.711 1.11 1 93.19 55 GLY B N 1
ATOM 2167 C CA . GLY B 1 55 ? -4.434 -14.328 -0.262 1 93.19 55 GLY B CA 1
ATOM 2168 C C . GLY B 1 55 ? -5.309 -15.031 -1.277 1 93.19 55 GLY B C 1
ATOM 2169 O O . GLY B 1 55 ? -5.945 -16.047 -0.962 1 93.19 55 GLY B O 1
ATOM 2170 N N . TYR B 1 56 ? -5.27 -14.531 -2.432 1 94.88 56 TYR B N 1
ATOM 2171 C CA . TYR B 1 56 ? -6.117 -15.016 -3.516 1 94.88 56 TYR B CA 1
ATOM 2172 C C . TYR B 1 56 ? -5.672 -16.391 -3.984 1 94.88 56 TYR B C 1
ATOM 2174 O O . TYR B 1 56 ? -6.492 -17.312 -4.109 1 94.88 56 TYR B O 1
ATOM 2182 N N . ALA B 1 57 ? -4.43 -16.547 -4.238 1 90.12 57 ALA B N 1
ATOM 2183 C CA . ALA B 1 57 ? -3.906 -17.797 -4.797 1 90.12 57 ALA B CA 1
ATOM 2184 C C . ALA B 1 57 ? -4.152 -18.969 -3.848 1 90.12 57 ALA B C 1
ATOM 2186 O O . ALA B 1 57 ? -4.512 -20.062 -4.285 1 90.12 57 ALA B O 1
ATOM 2187 N N . ALA B 1 58 ? -4.07 -18.734 -2.602 1 91.56 58 ALA B N 1
ATOM 2188 C CA . ALA B 1 58 ? -4.113 -19.797 -1.611 1 91.56 58 ALA B CA 1
ATOM 2189 C C . ALA B 1 58 ? -5.547 -20.109 -1.191 1 91.56 58 ALA B C 1
ATOM 2191 O O . ALA B 1 58 ? -5.801 -21.078 -0.48 1 91.56 58 ALA B O 1
ATOM 2192 N N . SER B 1 59 ? -6.48 -19.281 -1.59 1 95.44 59 SER B N 1
ATOM 2193 C CA . SER B 1 59 ? -7.879 -19.484 -1.218 1 95.44 59 SER B CA 1
ATOM 2194 C C . SER B 1 59 ? -8.617 -20.328 -2.25 1 95.44 59 SER B C 1
ATOM 2196 O O . SER B 1 59 ? -8.32 -20.25 -3.445 1 95.44 59 SER B O 1
ATOM 2198 N N . THR B 1 60 ? -9.625 -21.125 -1.722 1 94.75 60 THR B N 1
ATOM 2199 C CA . THR B 1 60 ? -10.406 -21.969 -2.625 1 94.75 60 THR B CA 1
ATOM 2200 C C . THR B 1 60 ? -11.898 -21.797 -2.354 1 94.75 60 THR B C 1
ATOM 2202 O O . THR B 1 60 ? -12.297 -21.359 -1.272 1 94.75 60 THR B O 1
ATOM 2205 N N . LEU B 1 61 ? -12.641 -22.141 -3.338 1 94 61 LEU B N 1
ATOM 2206 C CA . LEU B 1 61 ? -14.086 -22.094 -3.18 1 94 61 LEU B CA 1
ATOM 2207 C C . LEU B 1 61 ? -14.562 -23.156 -2.195 1 94 61 LEU B C 1
ATOM 2209 O O . LEU B 1 61 ? -15.57 -22.984 -1.516 1 94 61 LEU B O 1
ATOM 2213 N N . GLU B 1 62 ? -13.836 -24.234 -2.086 1 95.25 62 GLU B N 1
ATOM 2214 C CA . GLU B 1 62 ? -14.133 -25.266 -1.099 1 95.25 62 GLU B CA 1
ATOM 2215 C C . GLU B 1 62 ? -14.055 -24.719 0.321 1 95.25 62 GLU B C 1
ATOM 2217 O O . GLU B 1 62 ? -14.906 -25.016 1.161 1 95.25 62 GLU B O 1
ATOM 2222 N N . GLU B 1 63 ? -13.094 -23.984 0.535 1 96.31 63 GLU B N 1
ATOM 2223 C CA . GLU B 1 63 ? -12.93 -23.375 1.85 1 96.31 63 GLU B CA 1
ATOM 2224 C C . GLU B 1 63 ? -14.07 -22.406 2.154 1 96.31 63 GLU B C 1
ATOM 2226 O O . GLU B 1 63 ? -14.508 -22.297 3.301 1 96.31 63 GLU B O 1
ATOM 2231 N N . VAL B 1 64 ? -14.523 -21.672 1.149 1 96.44 64 VAL B N 1
ATOM 2232 C CA . VAL B 1 64 ? -15.664 -20.781 1.317 1 96.44 64 VAL B CA 1
ATOM 2233 C C . VAL B 1 64 ? -16.891 -21.578 1.734 1 96.44 64 VAL B C 1
ATOM 2235 O O . VAL B 1 64 ? -17.594 -21.203 2.676 1 96.44 64 VAL B O 1
ATOM 2238 N N . ALA B 1 65 ? -17.125 -22.656 1.03 1 96.19 65 ALA B N 1
ATOM 2239 C CA . ALA B 1 65 ? -18.266 -23.531 1.335 1 96.19 65 ALA B CA 1
ATOM 2240 C C . ALA B 1 65 ? -18.188 -24.047 2.766 1 96.19 65 ALA B C 1
ATOM 2242 O O . ALA B 1 65 ? -19.172 -24.031 3.5 1 96.19 65 ALA B O 1
ATOM 2243 N N . GLU B 1 66 ? -17.016 -24.484 3.133 1 96.94 66 GLU B N 1
ATOM 2244 C CA . GLU B 1 66 ? -16.781 -25.031 4.469 1 96.94 66 GLU B CA 1
ATOM 2245 C C . GLU B 1 66 ? -17.078 -23.984 5.547 1 96.94 66 GLU B C 1
ATOM 2247 O O . GLU B 1 66 ? -17.766 -24.281 6.531 1 96.94 66 GLU B O 1
ATOM 2252 N N . ARG B 1 67 ? -16.656 -22.828 5.328 1 95.88 67 ARG B N 1
ATOM 2253 C CA . ARG B 1 67 ? -16.828 -21.766 6.312 1 95.88 67 ARG B CA 1
ATOM 2254 C C . ARG B 1 67 ? -18.297 -21.375 6.438 1 95.88 67 ARG B C 1
ATOM 2256 O O . ARG B 1 67 ? -18.766 -21 7.516 1 95.88 67 ARG B O 1
ATOM 2263 N N . LEU B 1 68 ? -19 -21.484 5.363 1 95.44 68 LEU B N 1
ATOM 2264 C CA . LEU B 1 68 ? -20.406 -21.109 5.352 1 95.44 68 LEU B CA 1
ATOM 2265 C C . LEU B 1 68 ? -21.281 -22.281 5.777 1 95.44 68 LEU B C 1
ATOM 2267 O O . LEU B 1 68 ? -22.484 -22.125 6.012 1 95.44 68 LEU B O 1
ATOM 2271 N N . GLY B 1 69 ? -20.641 -23.422 5.844 1 95.75 69 GLY B N 1
ATOM 2272 C CA . GLY B 1 69 ? -21.406 -24.609 6.188 1 95.75 69 GLY B CA 1
ATOM 2273 C C . GLY B 1 69 ? -22.359 -25.062 5.086 1 95.75 69 GLY B C 1
ATOM 2274 O O . GLY B 1 69 ? -23.484 -25.484 5.363 1 95.75 69 GLY B O 1
ATOM 2275 N N . VAL B 1 70 ? -21.969 -24.859 3.893 1 94.69 70 VAL B N 1
ATOM 2276 C CA . VAL B 1 70 ? -22.766 -25.281 2.744 1 94.69 70 VAL B CA 1
ATOM 2277 C C . VAL B 1 70 ? -21.938 -26.172 1.826 1 94.69 70 VAL B C 1
ATOM 2279 O O . VAL B 1 70 ? -20.734 -26.328 2.031 1 94.69 70 VAL B O 1
ATOM 2282 N N . SER B 1 71 ? -22.641 -26.75 0.838 1 92.94 71 SER B N 1
ATOM 2283 C CA . SER B 1 71 ? -21.938 -27.594 -0.125 1 92.94 71 SER B CA 1
ATOM 2284 C C . SER B 1 71 ? -21.266 -26.75 -1.199 1 92.94 71 SER B C 1
ATOM 2286 O O . SER B 1 71 ? -21.656 -25.609 -1.442 1 92.94 71 SER B O 1
ATOM 2288 N N . LYS B 1 72 ? -20.25 -27.266 -1.783 1 90.81 72 LYS B N 1
ATOM 2289 C CA . LYS B 1 72 ? -19.531 -26.609 -2.869 1 90.81 72 LYS B CA 1
ATOM 2290 C C . LYS B 1 72 ? -20.469 -26.234 -4.008 1 90.81 72 LYS B C 1
ATOM 2292 O O . LYS B 1 72 ? -20.438 -25.109 -4.512 1 90.81 72 LYS B O 1
ATOM 2297 N N . PRO B 1 73 ? -21.406 -27.109 -4.414 1 92.25 73 PRO B N 1
ATOM 2298 C CA . PRO B 1 73 ? -22.344 -26.75 -5.48 1 92.25 73 PRO B CA 1
ATOM 2299 C C . PRO B 1 73 ? -23.234 -25.562 -5.121 1 92.25 73 PRO B C 1
ATOM 2301 O O . PRO B 1 73 ? -23.594 -24.781 -5.992 1 92.25 73 PRO B O 1
ATOM 2304 N N . THR B 1 74 ? -23.547 -25.469 -3.887 1 91.19 74 THR B N 1
ATOM 2305 C CA . THR B 1 74 ? -24.344 -24.344 -3.432 1 91.19 74 THR B CA 1
ATOM 2306 C C . THR B 1 74 ? -23.594 -23.031 -3.686 1 91.19 74 THR B C 1
ATOM 2308 O O . THR B 1 74 ? -24.203 -22.047 -4.113 1 91.19 74 THR B O 1
ATOM 2311 N N . VAL B 1 75 ? -22.297 -23.016 -3.426 1 92.56 75 VAL B N 1
ATOM 2312 C CA . VAL B 1 75 ? -21.5 -21.812 -3.652 1 92.56 75 VAL B CA 1
ATOM 2313 C C . VAL B 1 75 ? -21.484 -21.484 -5.141 1 92.56 75 VAL B C 1
ATOM 2315 O O . VAL B 1 75 ? -21.641 -20.312 -5.523 1 92.56 75 VAL B O 1
ATOM 2318 N N . TYR B 1 76 ? -21.391 -22.484 -5.895 1 90.94 76 TYR B N 1
ATOM 2319 C CA . TYR B 1 76 ? -21.281 -22.297 -7.34 1 90.94 76 TYR B CA 1
ATOM 2320 C C . TYR B 1 76 ? -22.594 -21.812 -7.93 1 90.94 76 TYR B C 1
ATOM 2322 O O . TYR B 1 76 ? -22.625 -21.281 -9.047 1 90.94 76 TYR B O 1
ATOM 2330 N N . TYR B 1 77 ? -23.609 -22.062 -7.207 1 90.38 77 TYR B N 1
ATOM 2331 C CA . TYR B 1 77 ? -24.906 -21.531 -7.617 1 90.38 77 TYR B CA 1
ATOM 2332 C C . TYR B 1 77 ? -24.922 -20.016 -7.59 1 90.38 77 TYR B C 1
ATOM 2334 O O . TYR B 1 77 ? -25.547 -19.375 -8.438 1 90.38 77 TYR B O 1
ATOM 2342 N N . TYR B 1 78 ? -24.172 -19.5 -6.734 1 90.38 78 TYR B N 1
ATOM 2343 C CA . TYR B 1 78 ? -24.234 -18.062 -6.516 1 90.38 78 TYR B CA 1
ATOM 2344 C C . TYR B 1 78 ? -23.078 -17.359 -7.23 1 90.38 78 TYR B C 1
ATOM 2346 O O . TYR B 1 78 ? -23.172 -16.156 -7.531 1 90.38 78 TYR B O 1
ATOM 2354 N N . VAL B 1 79 ? -22 -18.062 -7.461 1 89.94 79 VAL B N 1
ATOM 2355 C CA . VAL B 1 79 ? -20.844 -17.422 -8.078 1 89.94 79 VAL B CA 1
ATOM 2356 C C . VAL B 1 79 ? -20.219 -18.359 -9.117 1 89.94 79 VAL B C 1
ATOM 2358 O O . VAL B 1 79 ? -20.203 -19.578 -8.938 1 89.94 79 VAL B O 1
ATOM 2361 N N . ASP B 1 80 ? -19.641 -17.734 -10.125 1 89.5 80 ASP B N 1
ATOM 2362 C CA . ASP B 1 80 ? -19.203 -18.484 -11.305 1 89.5 80 ASP B CA 1
ATOM 2363 C C . ASP B 1 80 ? -17.797 -19.031 -11.109 1 89.5 80 ASP B C 1
ATOM 2365 O O . ASP B 1 80 ? -17.516 -20.172 -11.477 1 89.5 80 ASP B O 1
ATOM 2369 N N . SER B 1 81 ? -16.969 -18.234 -10.648 1 93.81 81 SER B N 1
ATOM 2370 C CA . SER B 1 81 ? -15.555 -18.594 -10.539 1 93.81 81 SER B CA 1
ATOM 2371 C C . SER B 1 81 ? -14.852 -17.781 -9.461 1 93.81 81 SER B C 1
ATOM 2373 O O . SER B 1 81 ? -15.391 -16.781 -8.984 1 93.81 81 SER B O 1
ATOM 2375 N N . LYS B 1 82 ? -13.75 -18.203 -9.125 1 95 82 LYS B N 1
ATOM 2376 C CA . LYS B 1 82 ? -12.93 -17.469 -8.164 1 95 82 LYS B CA 1
ATOM 2377 C C . LYS B 1 82 ? -12.617 -16.062 -8.664 1 95 82 LYS B C 1
ATOM 2379 O O . LYS B 1 82 ? -12.641 -15.102 -7.898 1 95 82 LYS B O 1
ATOM 2384 N N . ASP B 1 83 ? -12.367 -15.945 -9.961 1 96.44 83 ASP B N 1
ATOM 2385 C CA . ASP B 1 83 ? -12.117 -14.641 -10.562 1 96.44 83 ASP B CA 1
ATOM 2386 C C . ASP B 1 83 ? -13.336 -13.734 -10.438 1 96.44 83 ASP B C 1
ATOM 2388 O O . ASP B 1 83 ? -13.211 -12.547 -10.109 1 96.44 83 ASP B O 1
ATOM 2392 N N . ALA B 1 84 ? -14.391 -14.289 -10.727 1 96.38 84 ALA B N 1
ATOM 2393 C CA . ALA B 1 84 ? -15.625 -13.516 -10.641 1 96.38 84 ALA B CA 1
ATOM 2394 C C . ALA B 1 84 ? -15.883 -13.047 -9.211 1 96.38 84 ALA B C 1
ATOM 2396 O O . ALA B 1 84 ? -16.359 -11.93 -8.992 1 96.38 84 ALA B O 1
ATOM 2397 N N . ILE B 1 85 ? -15.586 -13.891 -8.281 1 96.88 85 ILE B N 1
ATOM 2398 C CA . ILE B 1 85 ? -15.758 -13.555 -6.875 1 96.88 85 ILE B CA 1
ATOM 2399 C C . ILE B 1 85 ? -14.828 -12.398 -6.5 1 96.88 85 ILE B C 1
ATOM 2401 O O . ILE B 1 85 ? -15.258 -11.422 -5.883 1 96.88 85 ILE B O 1
ATOM 2405 N N . LEU B 1 86 ? -13.57 -12.547 -6.883 1 98.06 86 LEU B N 1
ATOM 2406 C CA . LEU B 1 86 ? -12.625 -11.484 -6.566 1 98.06 86 LEU B CA 1
ATOM 2407 C C . LEU B 1 86 ? -13.055 -10.164 -7.199 1 98.06 86 LEU B C 1
ATOM 2409 O O . LEU B 1 86 ? -13 -9.109 -6.559 1 98.06 86 LEU B O 1
ATOM 2413 N N . TYR B 1 87 ? -13.461 -10.281 -8.438 1 98.25 87 TYR B N 1
ATOM 2414 C CA . TYR B 1 87 ? -13.93 -9.078 -9.125 1 98.25 87 TYR B CA 1
ATOM 2415 C C . TYR B 1 87 ? -15.039 -8.398 -8.336 1 98.25 87 TYR B C 1
ATOM 2417 O O . TYR B 1 87 ? -14.992 -7.188 -8.109 1 98.25 87 TYR B O 1
ATOM 2425 N N . GLU B 1 88 ? -15.969 -9.156 -7.922 1 97.75 88 GLU B N 1
ATOM 2426 C CA . GLU B 1 88 ? -17.109 -8.602 -7.207 1 97.75 88 GLU B CA 1
ATOM 2427 C C . GLU B 1 88 ? -16.703 -8.055 -5.844 1 97.75 88 GLU B C 1
ATOM 2429 O O . GLU B 1 88 ? -17.219 -7.031 -5.395 1 97.75 88 GLU B O 1
ATOM 2434 N N . CYS B 1 89 ? -15.844 -8.719 -5.184 1 98.31 89 CYS B N 1
ATOM 2435 C CA . CYS B 1 89 ? -15.352 -8.25 -3.891 1 98.31 89 CYS B CA 1
ATOM 2436 C C . CYS B 1 89 ? -14.68 -6.891 -4.023 1 98.31 89 CYS B C 1
ATOM 2438 O O . CYS B 1 89 ? -14.992 -5.961 -3.275 1 98.31 89 CYS B O 1
ATOM 2440 N N . VAL B 1 90 ? -13.781 -6.777 -5.012 1 98.69 90 VAL B N 1
ATOM 2441 C CA . VAL B 1 90 ? -13.031 -5.543 -5.219 1 98.69 90 VAL B CA 1
ATOM 2442 C C . VAL B 1 90 ? -13.969 -4.438 -5.695 1 98.69 90 VAL B C 1
ATOM 2444 O O . VAL B 1 90 ? -13.922 -3.312 -5.191 1 98.69 90 VAL B O 1
ATOM 2447 N N . LYS B 1 91 ? -14.82 -4.789 -6.602 1 98.62 91 LYS B N 1
ATOM 2448 C CA . LYS B 1 91 ? -15.789 -3.824 -7.102 1 98.62 91 LYS B CA 1
ATOM 2449 C C . LYS B 1 91 ? -16.656 -3.277 -5.969 1 98.62 91 LYS B C 1
ATOM 2451 O O . LYS B 1 91 ? -16.875 -2.066 -5.879 1 98.62 91 LYS B O 1
ATOM 2456 N N . THR B 1 92 ? -17.125 -4.145 -5.152 1 98.31 92 THR B N 1
ATOM 2457 C CA . THR B 1 92 ? -17.969 -3.746 -4.027 1 98.31 92 THR B CA 1
ATOM 2458 C C . THR B 1 92 ? -17.219 -2.805 -3.094 1 98.31 92 THR B C 1
ATOM 2460 O O . THR B 1 92 ? -17.75 -1.778 -2.672 1 98.31 92 THR B O 1
ATOM 2463 N N . GLY B 1 93 ? -15.953 -3.166 -2.785 1 98.5 93 GLY B N 1
ATOM 2464 C CA . GLY B 1 93 ? -15.141 -2.279 -1.97 1 98.5 93 GLY B CA 1
ATOM 2465 C C . GLY B 1 93 ? -14.953 -0.905 -2.586 1 98.5 93 GLY B C 1
ATOM 2466 O O . GLY B 1 93 ? -15.078 0.111 -1.897 1 98.5 93 GLY B O 1
ATOM 2467 N N . LEU B 1 94 ? -14.727 -0.849 -3.826 1 98.56 94 LEU B N 1
ATOM 2468 C CA . LEU B 1 94 ? -14.516 0.411 -4.531 1 98.56 94 LEU B CA 1
ATOM 2469 C C . LEU B 1 94 ? -15.805 1.221 -4.586 1 98.56 94 LEU B C 1
ATOM 2471 O O . LEU B 1 94 ? -15.781 2.447 -4.465 1 98.56 94 LEU B O 1
ATOM 2475 N N . GLU B 1 95 ? -16.891 0.537 -4.781 1 98.31 95 GLU B N 1
ATOM 2476 C CA . GLU B 1 95 ? -18.188 1.214 -4.789 1 98.31 95 GLU B CA 1
ATOM 2477 C C . GLU B 1 95 ? -18.5 1.832 -3.426 1 98.31 95 GLU B C 1
ATOM 2479 O O . GLU B 1 95 ? -19.031 2.941 -3.348 1 98.31 95 GLU B O 1
ATOM 2484 N N . MET B 1 96 ? -18.219 1.098 -2.379 1 97.94 96 MET B N 1
ATOM 2485 C CA . MET B 1 96 ? -18.391 1.631 -1.031 1 97.94 96 MET B CA 1
ATOM 2486 C C . MET B 1 96 ? -17.578 2.906 -0.842 1 97.94 96 MET B C 1
ATOM 2488 O O . MET B 1 96 ? -18.094 3.896 -0.308 1 97.94 96 MET B O 1
ATOM 2492 N N . LEU B 1 97 ? -16.344 2.895 -1.304 1 97.81 97 LEU B N 1
ATOM 2493 C CA . LEU B 1 97 ? -15.461 4.047 -1.181 1 97.81 97 LEU B CA 1
ATOM 2494 C C . LEU B 1 97 ? -15.992 5.227 -1.988 1 97.81 97 LEU B C 1
ATOM 2496 O O . LEU B 1 97 ? -16.047 6.352 -1.485 1 97.81 97 LEU B O 1
ATOM 2500 N N . GLN B 1 98 ? -16.359 4.969 -3.195 1 96.5 98 GLN B N 1
ATOM 2501 C CA . GLN B 1 98 ? -16.859 6.02 -4.074 1 96.5 98 GLN B CA 1
ATOM 2502 C C . GLN B 1 98 ? -18.141 6.641 -3.512 1 96.5 98 GLN B C 1
ATOM 2504 O O . GLN B 1 98 ? -18.297 7.863 -3.512 1 96.5 98 GLN B O 1
ATOM 2509 N N . GLN B 1 99 ? -18.984 5.785 -3.059 1 95.56 99 GLN B N 1
ATOM 2510 C CA . GLN B 1 99 ? -20.25 6.266 -2.502 1 95.56 99 GLN B CA 1
ATOM 2511 C C . GLN B 1 99 ? -20 7.121 -1.261 1 95.56 99 GLN B C 1
ATOM 2513 O O . GLN B 1 99 ? -20.656 8.156 -1.081 1 95.56 99 GLN B O 1
ATOM 2518 N N . ALA B 1 100 ? -19.156 6.738 -0.438 1 93.38 100 ALA B N 1
ATOM 2519 C CA . ALA B 1 100 ? -18.844 7.473 0.785 1 93.38 100 ALA B CA 1
ATOM 2520 C C . ALA B 1 100 ? -18.312 8.867 0.466 1 93.38 100 ALA B C 1
ATOM 2522 O O . ALA B 1 100 ? -18.734 9.852 1.084 1 93.38 100 ALA B O 1
ATOM 2523 N N . VAL B 1 101 ? -17.406 8.969 -0.473 1 91.62 101 VAL B N 1
ATOM 2524 C CA . VAL B 1 101 ? -16.812 10.25 -0.851 1 91.62 101 VAL B CA 1
ATOM 2525 C C . VAL B 1 101 ? -17.891 11.141 -1.483 1 91.62 101 VAL B C 1
ATOM 2527 O O . VAL B 1 101 ? -17.938 12.344 -1.203 1 91.62 101 VAL B O 1
ATOM 2530 N N . ARG B 1 102 ? -18.75 10.555 -2.291 1 90.12 102 ARG B N 1
ATOM 2531 C CA . ARG B 1 102 ? -19.797 11.312 -2.951 1 90.12 102 ARG B CA 1
ATOM 2532 C C . ARG B 1 102 ? -20.797 11.867 -1.934 1 90.12 102 ARG B C 1
ATOM 2534 O O . ARG B 1 102 ? -21.266 13 -2.068 1 90.12 102 ARG B O 1
ATOM 2541 N N . GLU B 1 103 ? -21.094 11.078 -0.968 1 91.31 103 GLU B N 1
ATOM 2542 C CA . GLU B 1 103 ? -22.047 11.5 0.059 1 91.31 103 GLU B CA 1
ATOM 2543 C C . GLU B 1 103 ? -21.516 12.672 0.869 1 91.31 103 GLU B C 1
ATOM 2545 O O . GLU B 1 103 ? -22.25 13.594 1.207 1 91.31 103 GLU B O 1
ATOM 2550 N N . VAL B 1 104 ? -20.281 12.641 1.188 1 89.5 104 VAL B N 1
ATOM 2551 C CA . VAL B 1 104 ? -19.656 13.711 1.953 1 89.5 104 VAL B CA 1
ATOM 2552 C C . VAL B 1 104 ? -19.625 14.992 1.126 1 89.5 104 VAL B C 1
ATOM 2554 O O . VAL B 1 104 ? -19.828 16.094 1.659 1 89.5 104 VAL B O 1
ATOM 2557 N N . ASP B 1 105 ? -19.328 14.844 -0.098 1 84 105 ASP B N 1
ATOM 2558 C CA . ASP B 1 105 ? -19.281 16 -0.993 1 84 105 ASP B CA 1
ATOM 2559 C C . ASP B 1 105 ? -20.641 16.688 -1.07 1 84 105 ASP B C 1
ATOM 2561 O O . ASP B 1 105 ? -20.703 17.906 -1.226 1 84 105 ASP B O 1
ATOM 2565 N N . ALA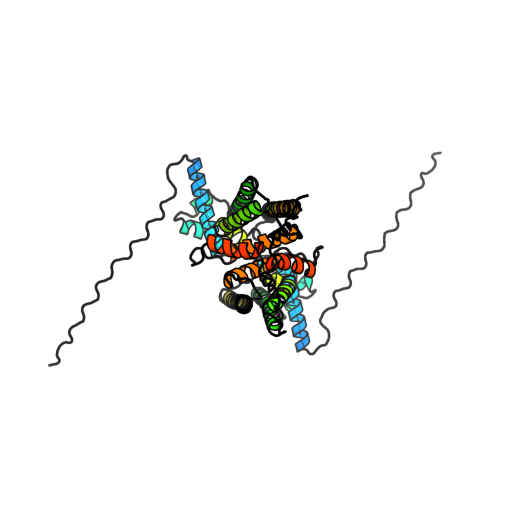 B 1 106 ? -21.609 15.914 -0.908 1 84.88 106 ALA B N 1
ATOM 2566 C CA . ALA B 1 106 ? -22.969 16.438 -0.988 1 84.88 106 ALA B CA 1
ATOM 2567 C C . ALA B 1 106 ? -23.359 17.109 0.321 1 84.88 106 ALA B C 1
ATOM 2569 O O . ALA B 1 106 ? -24.312 17.906 0.357 1 84.88 106 ALA B O 1
ATOM 2570 N N . ALA B 1 107 ? -22.438 16.781 1.239 1 79.31 107 ALA B N 1
ATOM 2571 C CA . ALA B 1 107 ? -22.719 17.359 2.553 1 79.31 107 ALA B CA 1
ATOM 2572 C C . ALA B 1 107 ? -22.234 18.797 2.639 1 79.31 107 ALA B C 1
ATOM 2574 O O . ALA B 1 107 ? -21.297 19.172 1.935 1 79.31 107 ALA B O 1
ATOM 2575 N N . GLY B 1 108 ? -22.891 19.812 2.703 1 85.69 108 GLY B N 1
ATOM 2576 C CA . GLY B 1 108 ? -22.531 21.203 2.91 1 85.69 108 GLY B CA 1
ATOM 2577 C C . GLY B 1 108 ? -21.234 21.375 3.678 1 85.69 108 GLY B C 1
ATOM 2578 O O . GLY B 1 108 ? -20.594 20.406 4.066 1 85.69 108 GLY B O 1
ATOM 2579 N N . GLY B 1 109 ? -20.594 22.594 3.678 1 92.38 109 GLY B N 1
ATOM 2580 C CA . GLY B 1 109 ? -19.359 22.906 4.395 1 92.38 109 GLY B CA 1
ATOM 2581 C C . GLY B 1 109 ? -18.203 23.234 3.477 1 92.38 109 GLY B C 1
ATOM 2582 O O . GLY B 1 109 ? -18.344 23.219 2.252 1 92.38 109 GLY B O 1
ATOM 2583 N N . SER B 1 110 ? -17.094 23.562 4.145 1 94.94 110 SER B N 1
ATOM 2584 C CA . SER B 1 110 ? -15.891 23.859 3.373 1 94.94 110 SER B CA 1
ATOM 2585 C C . SER B 1 110 ? -15.312 22.594 2.742 1 94.94 110 SER B C 1
ATOM 2587 O O . SER B 1 110 ? -15.609 21.484 3.18 1 94.94 110 SER B O 1
ATOM 2589 N N . ALA B 1 111 ? -14.547 22.719 1.754 1 95.38 111 ALA B N 1
ATOM 2590 C CA . ALA B 1 111 ? -13.875 21.594 1.104 1 95.38 111 ALA B CA 1
ATOM 2591 C C . ALA B 1 111 ? -12.984 20.844 2.09 1 95.38 111 ALA B C 1
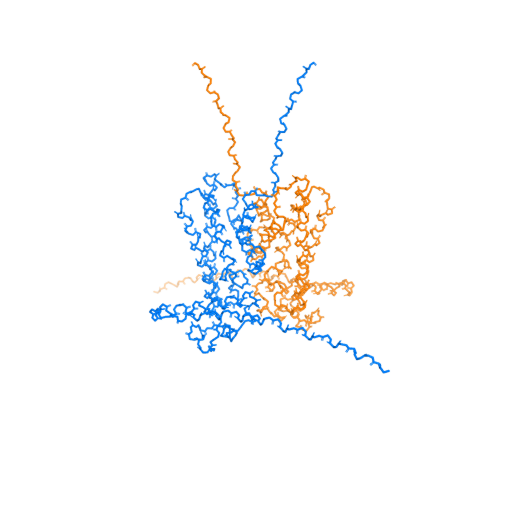ATOM 2593 O O . ALA B 1 111 ? -12.852 19.625 2.006 1 95.38 111 ALA B O 1
ATOM 2594 N N . TYR B 1 112 ? -12.453 21.578 2.955 1 96 112 TYR B N 1
ATOM 2595 C CA . TYR B 1 112 ? -11.617 20.969 3.979 1 96 112 TYR B CA 1
ATOM 2596 C C . TYR B 1 112 ? -12.438 20.047 4.871 1 96 112 TYR B C 1
ATOM 2598 O O . TYR B 1 112 ? -12.023 18.906 5.156 1 96 112 TYR B O 1
ATOM 2606 N N . GLN B 1 113 ? -13.555 20.516 5.344 1 95.56 113 GLN B N 1
ATOM 2607 C CA . GLN B 1 113 ? -14.43 19.688 6.18 1 95.56 113 GLN B CA 1
ATOM 2608 C C . GLN B 1 113 ? -14.914 18.453 5.43 1 95.56 113 GLN B C 1
ATOM 2610 O O . GLN B 1 113 ? -14.984 17.359 6 1 95.56 113 GLN B O 1
ATOM 2615 N N . LYS B 1 114 ? -15.242 18.625 4.203 1 96.56 114 LYS B N 1
ATOM 2616 C CA . LYS B 1 114 ? -15.641 17.5 3.365 1 96.56 114 LYS B CA 1
ATOM 2617 C C . LYS B 1 114 ? -14.5 16.5 3.207 1 96.56 114 LYS B C 1
ATOM 2619 O O . LYS B 1 114 ? -14.719 15.289 3.264 1 96.56 114 LYS B O 1
ATOM 2624 N N . LEU B 1 115 ? -13.328 17.031 2.982 1 96.62 115 LEU B N 1
ATOM 2625 C CA . LEU B 1 115 ? -12.156 16.172 2.844 1 96.62 115 LEU B CA 1
ATOM 2626 C C . LEU B 1 115 ? -11.922 15.367 4.117 1 96.62 115 LEU B C 1
ATOM 2628 O O . LEU B 1 115 ? -11.641 14.164 4.055 1 96.62 115 LEU B O 1
ATOM 2632 N N . LEU B 1 116 ? -12.07 15.992 5.242 1 97 116 LEU B N 1
ATOM 2633 C CA . LEU B 1 116 ? -11.93 15.305 6.523 1 97 116 LEU B CA 1
ATOM 2634 C C . LEU B 1 116 ? -12.938 14.172 6.645 1 97 116 LEU B C 1
ATOM 2636 O O . LEU B 1 116 ? -12.57 13.047 7.012 1 97 116 LEU B O 1
ATOM 2640 N N . ALA B 1 117 ? -14.141 14.469 6.355 1 97 117 ALA B N 1
ATOM 2641 C CA . ALA B 1 117 ? -15.195 13.469 6.438 1 97 117 ALA B CA 1
ATOM 2642 C C . ALA B 1 117 ? -14.938 12.32 5.465 1 97 117 ALA B C 1
ATOM 2644 O O . ALA B 1 117 ? -15.156 11.156 5.805 1 97 117 ALA B O 1
ATOM 2645 N N . ALA B 1 118 ? -14.492 12.68 4.285 1 97 118 ALA B N 1
ATOM 2646 C CA . ALA B 1 118 ? -14.172 11.672 3.277 1 97 118 ALA B CA 1
ATOM 2647 C C . ALA B 1 118 ? -13.055 10.75 3.754 1 97 118 ALA B C 1
ATOM 2649 O O . ALA B 1 118 ? -13.117 9.531 3.561 1 97 118 ALA B O 1
ATOM 2650 N N . MET B 1 119 ? -12.031 11.312 4.34 1 98 119 MET B N 1
ATOM 2651 C CA . MET B 1 119 ? -10.914 10.508 4.832 1 98 119 MET B CA 1
ATOM 2652 C C . MET B 1 119 ? -11.359 9.578 5.953 1 98 119 MET B C 1
ATOM 2654 O O . MET B 1 119 ? -10.938 8.422 6.012 1 98 119 MET B O 1
ATOM 2658 N N . HIS B 1 120 ? -12.195 10.047 6.883 1 98.06 120 HIS B N 1
ATOM 2659 C CA . HIS B 1 120 ? -12.727 9.203 7.941 1 98.06 120 HIS B CA 1
ATOM 2660 C C . HIS B 1 120 ? -13.531 8.039 7.363 1 98.06 120 HIS B C 1
ATOM 2662 O O . HIS B 1 120 ? -13.359 6.891 7.785 1 98.06 120 HIS B O 1
ATOM 2668 N N . ALA B 1 121 ? -14.375 8.328 6.422 1 97.38 121 ALA B N 1
ATOM 2669 C CA . ALA B 1 121 ? -15.164 7.289 5.777 1 97.38 121 ALA B CA 1
ATOM 2670 C C . ALA B 1 121 ? -14.273 6.285 5.059 1 97.38 121 ALA B C 1
ATOM 2672 O O . ALA B 1 121 ? -14.547 5.082 5.07 1 97.38 121 ALA B O 1
ATOM 2673 N N . TYR B 1 122 ? -13.281 6.816 4.426 1 97.88 122 TYR B N 1
ATOM 2674 C CA . TYR B 1 122 ? -12.312 5.973 3.729 1 97.88 122 TYR B CA 1
ATOM 2675 C C . TYR B 1 122 ? -11.688 4.961 4.68 1 97.88 122 TYR B C 1
ATOM 2677 O O . TYR B 1 122 ? -11.656 3.762 4.383 1 97.88 122 TYR B O 1
ATOM 2685 N N . VAL B 1 123 ? -11.242 5.398 5.844 1 98.5 123 VAL B N 1
ATOM 2686 C CA . VAL B 1 123 ? -10.602 4.523 6.82 1 98.5 123 VAL B CA 1
ATOM 2687 C C . VAL B 1 123 ? -11.609 3.484 7.316 1 98.5 123 VAL B C 1
ATOM 2689 O O . VAL B 1 123 ? -11.273 2.309 7.469 1 98.5 123 VAL B O 1
ATOM 2692 N N . ASP B 1 124 ? -12.805 3.883 7.531 1 98.06 124 ASP B N 1
ATOM 2693 C CA . ASP B 1 124 ? -13.852 2.963 7.98 1 98.06 124 ASP B CA 1
ATOM 2694 C C . ASP B 1 124 ? -14.031 1.816 6.988 1 98.06 124 ASP B C 1
ATOM 2696 O O . ASP B 1 124 ? -14.148 0.657 7.387 1 98.06 124 ASP B O 1
ATOM 2700 N N . ILE B 1 125 ? -13.992 2.131 5.785 1 98.31 125 ILE B N 1
ATOM 2701 C CA . ILE B 1 125 ? -14.273 1.148 4.742 1 98.31 125 ILE B CA 1
ATOM 2702 C C . ILE B 1 125 ? -13.062 0.236 4.555 1 98.31 125 ILE B C 1
ATOM 2704 O O . ILE B 1 125 ? -13.211 -0.983 4.434 1 98.31 125 ILE B O 1
ATOM 2708 N N . VAL B 1 126 ? -11.836 0.789 4.559 1 98.25 126 VAL B N 1
ATOM 2709 C CA . VAL B 1 126 ? -10.656 -0.019 4.262 1 98.25 126 VAL B CA 1
ATOM 2710 C C . VAL B 1 126 ? -10.359 -0.95 5.434 1 98.25 126 VAL B C 1
ATOM 2712 O O . VAL B 1 126 ? -9.477 -1.805 5.348 1 98.25 126 VAL B O 1
ATOM 2715 N N . THR B 1 127 ? -11.086 -0.787 6.547 1 98.38 127 THR B N 1
ATOM 2716 C CA . THR B 1 127 ? -10.938 -1.69 7.68 1 98.38 127 THR B CA 1
ATOM 2717 C C . THR B 1 127 ? -12.07 -2.711 7.711 1 98.38 127 THR B C 1
ATOM 2719 O O . THR B 1 127 ? -12.219 -3.451 8.688 1 98.38 127 THR B O 1
ATOM 2722 N N . GLN B 1 128 ? -12.883 -2.746 6.707 1 98.12 128 GLN B N 1
ATOM 2723 C CA . GLN B 1 128 ? -13.922 -3.746 6.508 1 98.12 128 GLN B CA 1
ATOM 2724 C C . GLN B 1 128 ? -13.5 -4.785 5.473 1 98.12 128 GLN B C 1
ATOM 2726 O O . GLN B 1 128 ? -12.523 -4.578 4.742 1 98.12 128 GLN B O 1
ATOM 2731 N N . ASP B 1 129 ? -14.289 -5.805 5.285 1 98.06 129 ASP B N 1
ATOM 2732 C CA . ASP B 1 129 ? -13.898 -6.977 4.512 1 98.06 129 ASP B CA 1
ATOM 2733 C C . ASP B 1 129 ? -13.602 -6.602 3.059 1 98.06 129 ASP B C 1
ATOM 2735 O O . ASP B 1 129 ? -12.516 -6.871 2.551 1 98.06 129 ASP B O 1
ATOM 2739 N N . PHE B 1 130 ? -14.523 -5.922 2.465 1 98.56 130 PHE B N 1
ATOM 2740 C CA . PHE B 1 130 ? -14.359 -5.637 1.044 1 98.56 130 PHE B CA 1
ATOM 2741 C C . PHE B 1 130 ? -13.289 -4.574 0.823 1 98.56 130 PHE B C 1
ATOM 2743 O O . PHE B 1 130 ? -12.539 -4.637 -0.149 1 98.56 130 PHE B O 1
ATOM 2750 N N . GLY B 1 131 ? -13.242 -3.58 1.685 1 98.44 131 GLY B N 1
ATOM 2751 C CA . GLY B 1 131 ? -12.211 -2.562 1.597 1 98.44 131 GLY B CA 1
ATOM 2752 C C . GLY B 1 131 ? -10.805 -3.121 1.751 1 98.44 131 GLY B C 1
ATOM 2753 O O . GLY B 1 131 ? -9.898 -2.756 0.998 1 98.44 131 GLY B O 1
ATOM 2754 N N . MET B 1 132 ? -10.688 -4.016 2.727 1 98.19 132 MET B N 1
ATOM 2755 C CA . MET B 1 132 ? -9.391 -4.672 2.914 1 98.19 132 MET B CA 1
ATOM 2756 C C . MET B 1 132 ? -9.016 -5.48 1.68 1 98.19 132 MET B C 1
ATOM 2758 O O . MET B 1 132 ? -7.844 -5.523 1.294 1 98.19 132 MET B O 1
ATOM 2762 N N . CYS B 1 133 ? -9.992 -6.074 1.103 1 98.38 133 CYS B N 1
ATOM 2763 C CA . CYS B 1 133 ? -9.742 -6.887 -0.082 1 98.38 133 CYS B CA 1
ATOM 2764 C C . CYS B 1 133 ? -9.211 -6.035 -1.227 1 98.38 133 CYS B C 1
ATOM 2766 O O . CYS B 1 133 ? -8.328 -6.473 -1.972 1 98.38 133 CYS B O 1
ATOM 2768 N N . VAL B 1 134 ? -9.695 -4.82 -1.372 1 98.31 134 VAL B N 1
ATOM 2769 C CA . VAL B 1 134 ? -9.234 -3.887 -2.395 1 98.31 134 VAL B CA 1
ATOM 2770 C C . VAL B 1 134 ? -7.734 -3.646 -2.238 1 98.31 134 VAL B C 1
ATOM 2772 O O . VAL B 1 134 ? -7.008 -3.572 -3.229 1 98.31 134 VAL B O 1
ATOM 2775 N N . ILE B 1 135 ? -7.281 -3.594 -1.042 1 97.25 135 ILE B N 1
ATOM 2776 C CA . ILE B 1 135 ? -5.914 -3.186 -0.741 1 97.25 135 ILE B CA 1
ATOM 2777 C C . ILE B 1 135 ? -5 -4.406 -0.732 1 97.25 135 ILE B C 1
ATOM 2779 O O . ILE B 1 135 ? -3.918 -4.387 -1.327 1 97.25 135 ILE B O 1
ATOM 2783 N N . ARG B 1 136 ? -5.414 -5.461 -0.112 1 96.06 136 ARG B N 1
ATOM 2784 C CA . ARG B 1 136 ? -4.555 -6.613 0.143 1 96.06 136 ARG B CA 1
ATOM 2785 C C . ARG B 1 136 ? -4.41 -7.477 -1.105 1 96.06 136 ARG B C 1
ATOM 2787 O O . ARG B 1 136 ? -3.354 -8.062 -1.342 1 96.06 136 ARG B O 1
ATOM 2794 N N . VAL B 1 137 ? -5.496 -7.586 -1.842 1 95.81 137 VAL B N 1
ATOM 2795 C CA . VAL B 1 137 ? -5.492 -8.453 -3.012 1 95.81 137 VAL B CA 1
ATOM 2796 C C . VAL B 1 137 ? -5.574 -7.613 -4.285 1 95.81 137 VAL B C 1
ATOM 2798 O O . VAL B 1 137 ? -4.691 -7.688 -5.145 1 95.81 137 VAL B O 1
ATOM 2801 N N . GLY B 1 138 ? -6.531 -6.824 -4.359 1 96.31 138 GLY B N 1
ATOM 2802 C CA . GLY B 1 138 ? -6.703 -5.945 -5.508 1 96.31 138 GLY B CA 1
ATOM 2803 C C . GLY B 1 138 ? -7.059 -6.684 -6.781 1 96.31 138 GLY B C 1
ATOM 2804 O O . GLY B 1 138 ? -7.594 -7.793 -6.73 1 96.31 138 GLY B O 1
ATOM 2805 N N . GLU B 1 139 ? -6.809 -6.043 -7.871 1 96.12 139 GLU B N 1
ATOM 2806 C CA . GLU B 1 139 ? -7.281 -6.543 -9.164 1 96.12 139 GLU B CA 1
ATOM 2807 C C . GLU B 1 139 ? -6.156 -7.223 -9.938 1 96.12 139 GLU B C 1
ATOM 2809 O O . GLU B 1 139 ? -6.379 -7.77 -11.016 1 96.12 139 GLU B O 1
ATOM 2814 N N . ASP B 1 140 ? -5.023 -7.254 -9.352 1 91 140 ASP B N 1
ATOM 2815 C CA . ASP B 1 140 ? -3.834 -7.691 -10.078 1 91 140 ASP B CA 1
ATOM 2816 C C . ASP B 1 140 ? -3.99 -9.133 -10.57 1 91 140 ASP B C 1
ATOM 2818 O O . ASP B 1 140 ? -3.57 -9.461 -11.68 1 91 140 ASP B O 1
ATOM 2822 N N . PRO B 1 141 ? -4.656 -10.016 -9.812 1 92.81 141 PRO B N 1
ATOM 2823 C CA . PRO B 1 141 ? -4.754 -11.406 -10.25 1 92.81 141 PRO B CA 1
ATOM 2824 C C . PRO B 1 141 ? -5.777 -11.609 -11.367 1 92.81 141 PRO B C 1
ATOM 2826 O O . PRO B 1 141 ? -5.859 -12.688 -11.945 1 92.81 141 PRO B O 1
ATOM 2829 N N . LEU B 1 142 ? -6.539 -10.672 -11.688 1 96 142 LEU B N 1
ATOM 2830 C CA . LEU B 1 142 ? -7.668 -10.805 -12.609 1 96 142 LEU B CA 1
ATOM 2831 C C . LEU B 1 142 ? -7.211 -10.656 -14.055 1 96 142 LEU B C 1
ATOM 2833 O O . LEU B 1 142 ? -6.156 -10.07 -14.32 1 96 142 LEU B O 1
ATOM 2837 N N . PRO B 1 143 ? -8.047 -11.172 -14.938 1 94.94 143 PRO B N 1
ATOM 2838 C CA . PRO B 1 143 ? -7.738 -10.945 -16.344 1 94.94 143 PRO B CA 1
ATOM 2839 C C . PRO B 1 143 ? -7.723 -9.469 -16.719 1 94.94 143 PRO B C 1
ATOM 2841 O O . PRO B 1 143 ? -8.359 -8.648 -16.047 1 94.94 143 PRO B O 1
ATOM 2844 N N . PRO B 1 144 ? -7.094 -9.102 -17.797 1 94.31 144 PRO B N 1
ATOM 2845 C CA . PRO B 1 144 ? -6.84 -7.707 -18.172 1 94.31 144 PRO B CA 1
ATOM 2846 C C . PRO B 1 144 ? -8.117 -6.879 -18.266 1 94.31 144 PRO B C 1
ATOM 2848 O O . PRO B 1 144 ? -8.156 -5.738 -17.797 1 94.31 144 PRO B O 1
ATOM 2851 N N . ALA B 1 145 ? -9.102 -7.465 -18.828 1 96.62 145 ALA B N 1
ATOM 2852 C CA . ALA B 1 145 ? -10.336 -6.699 -19.016 1 96.62 145 ALA B CA 1
ATOM 2853 C C . ALA B 1 145 ? -10.953 -6.324 -17.672 1 96.62 145 ALA B C 1
ATOM 2855 O O . ALA B 1 145 ? -11.398 -5.188 -17.484 1 96.62 145 ALA B O 1
ATOM 2856 N N . ALA B 1 146 ? -11.039 -7.277 -16.75 1 97.19 146 ALA B N 1
ATOM 2857 C CA . ALA B 1 146 ? -11.57 -7.027 -15.422 1 97.19 146 ALA B CA 1
ATOM 2858 C C . ALA B 1 146 ? -10.68 -6.055 -14.648 1 97.19 146 ALA B C 1
ATOM 2860 O O . ALA B 1 146 ? -11.18 -5.16 -13.961 1 97.19 146 ALA B O 1
ATOM 2861 N N . ARG B 1 147 ? -9.414 -6.211 -14.805 1 96.5 147 ARG B N 1
ATOM 2862 C CA . ARG B 1 147 ? -8.445 -5.328 -14.164 1 96.5 147 ARG B CA 1
ATOM 2863 C C . ARG B 1 147 ? -8.648 -3.883 -14.602 1 96.5 147 ARG B C 1
ATOM 2865 O O . ARG B 1 147 ? -8.664 -2.973 -13.766 1 96.5 147 ARG B O 1
ATOM 2872 N N . GLN B 1 148 ? -8.82 -3.662 -15.836 1 97.19 148 GLN B N 1
ATOM 2873 C CA . GLN B 1 148 ? -8.953 -2.32 -16.391 1 97.19 148 GLN B CA 1
ATOM 2874 C C . GLN B 1 148 ? -10.203 -1.626 -15.859 1 97.19 148 GLN B C 1
ATOM 2876 O O . GLN B 1 148 ? -10.172 -0.434 -15.547 1 97.19 148 GLN B O 1
ATOM 2881 N N . LYS B 1 149 ? -11.258 -2.377 -15.805 1 98.06 149 LYS B N 1
ATOM 2882 C CA . LYS B 1 149 ? -12.492 -1.814 -15.281 1 98.06 149 LYS B CA 1
ATOM 2883 C C . LYS B 1 149 ? -12.32 -1.349 -13.844 1 98.06 149 LYS B C 1
ATOM 2885 O O . LYS B 1 149 ? -12.742 -0.245 -13.484 1 98.06 149 LYS B O 1
ATOM 2890 N N . LEU B 1 150 ? -11.727 -2.129 -13.07 1 98.44 150 LEU B N 1
ATOM 2891 C CA . LEU B 1 150 ? -11.531 -1.803 -11.664 1 98.44 150 LEU B CA 1
ATOM 2892 C C . LEU B 1 150 ? -10.531 -0.662 -11.5 1 98.44 150 LEU B C 1
ATOM 2894 O O . LEU B 1 150 ? -10.688 0.186 -10.617 1 98.44 150 LEU B O 1
ATOM 2898 N N . ARG B 1 151 ? -9.555 -0.603 -12.359 1 97.06 151 ARG B N 1
ATOM 2899 C CA . ARG B 1 151 ? -8.578 0.486 -12.32 1 97.06 151 ARG B CA 1
ATOM 2900 C C . ARG B 1 151 ? -9.227 1.812 -12.703 1 97.06 151 ARG B C 1
ATOM 2902 O O . ARG B 1 151 ? -8.859 2.863 -12.172 1 97.06 151 ARG B O 1
ATOM 2909 N N . ARG B 1 152 ? -10.172 1.773 -13.547 1 97.5 152 ARG B N 1
ATOM 2910 C CA . ARG B 1 152 ? -10.914 2.979 -13.883 1 97.5 152 ARG B CA 1
ATOM 2911 C C . ARG B 1 152 ? -11.719 3.482 -12.688 1 97.5 152 ARG B C 1
ATOM 2913 O O . ARG B 1 152 ? -11.812 4.691 -12.461 1 97.5 152 ARG B O 1
ATOM 2920 N N . MET B 1 153 ? -12.273 2.549 -11.961 1 97.56 153 MET B N 1
ATOM 2921 C CA . MET B 1 153 ? -13 2.928 -10.75 1 97.56 153 MET B CA 1
ATOM 2922 C C . MET B 1 153 ? -12.062 3.572 -9.734 1 97.56 153 MET B C 1
ATOM 2924 O O . MET B 1 153 ? -12.406 4.582 -9.117 1 97.56 153 MET B O 1
ATOM 2928 N N . LYS B 1 154 ? -10.883 3.061 -9.609 1 97.31 154 LYS B N 1
ATOM 2929 C CA . LYS B 1 154 ? -9.875 3.631 -8.719 1 97.31 154 LYS B CA 1
ATOM 2930 C C . LYS B 1 154 ? -9.477 5.031 -9.164 1 97.31 154 LYS B C 1
ATOM 2932 O O . LYS B 1 154 ? -9.305 5.934 -8.344 1 97.31 154 LYS B O 1
ATOM 2937 N N . ALA B 1 155 ? -9.375 5.164 -10.414 1 96.44 155 ALA B N 1
ATOM 2938 C CA . ALA B 1 155 ? -9.031 6.469 -10.977 1 96.44 155 ALA B CA 1
ATOM 2939 C C . ALA B 1 155 ? -10.117 7.5 -10.672 1 96.44 155 ALA B C 1
ATOM 2941 O O . ALA B 1 155 ? -9.812 8.672 -10.414 1 96.44 155 ALA B O 1
ATOM 2942 N N . GLY B 1 156 ? -11.281 6.996 -10.758 1 96.06 156 GLY B N 1
ATOM 2943 C CA . GLY B 1 156 ? -12.391 7.875 -10.406 1 96.06 156 GLY B CA 1
ATOM 2944 C C . GLY B 1 156 ? -12.344 8.344 -8.969 1 96.06 156 GLY B C 1
ATOM 2945 O O . GLY B 1 156 ? -12.625 9.516 -8.68 1 96.06 156 GLY B O 1
ATOM 2946 N N . LEU B 1 157 ? -12.031 7.492 -8.078 1 95.62 157 LEU B N 1
ATOM 2947 C CA . LEU B 1 157 ? -11.898 7.824 -6.664 1 95.62 157 LEU B CA 1
ATOM 2948 C C . LEU B 1 157 ? -10.773 8.836 -6.445 1 95.62 157 LEU B C 1
ATOM 2950 O O . LEU B 1 157 ? -10.953 9.82 -5.723 1 95.62 157 LEU B O 1
ATOM 2954 N N . ASP B 1 158 ? -9.656 8.609 -7.078 1 94.69 158 ASP B N 1
ATOM 2955 C CA . ASP B 1 158 ? -8.531 9.539 -7.031 1 94.69 158 ASP B CA 1
ATOM 2956 C C . ASP B 1 158 ? -8.945 10.93 -7.508 1 94.69 158 ASP B C 1
ATOM 2958 O O . ASP B 1 158 ? -8.578 11.938 -6.895 1 94.69 158 ASP B O 1
ATOM 2962 N N . HIS B 1 159 ? -9.703 10.938 -8.539 1 95.69 159 HIS B N 1
ATOM 2963 C CA . HIS B 1 159 ? -10.172 12.203 -9.109 1 95.69 159 HIS B CA 1
ATOM 2964 C C . HIS B 1 159 ? -11.039 12.961 -8.109 1 95.69 159 HIS B C 1
ATOM 2966 O O . HIS B 1 159 ? -10.93 14.188 -8 1 95.69 159 HIS B O 1
ATOM 2972 N N . GLU B 1 160 ? -11.836 12.258 -7.422 1 94.31 160 GLU B N 1
ATOM 2973 C CA . GLU B 1 160 ? -12.711 12.891 -6.441 1 94.31 160 GLU B CA 1
ATOM 2974 C C . GLU B 1 160 ? -11.898 13.547 -5.324 1 94.31 160 GLU B C 1
ATOM 2976 O O . GLU B 1 160 ? -12.188 14.672 -4.922 1 94.31 160 GLU B O 1
ATOM 2981 N N . PHE B 1 161 ? -10.883 12.93 -4.828 1 95 161 PHE B N 1
ATOM 2982 C CA . PHE B 1 161 ? -10.008 13.5 -3.811 1 95 161 PHE B CA 1
ATOM 2983 C C . PHE B 1 161 ? -9.289 14.734 -4.344 1 95 161 PHE B C 1
ATOM 2985 O O . PHE B 1 161 ? -9.203 15.758 -3.658 1 95 161 PHE B O 1
ATOM 2992 N N . ARG B 1 162 ? -8.812 14.633 -5.531 1 96.75 162 ARG B N 1
ATOM 2993 C CA . ARG B 1 162 ? -8.102 15.742 -6.156 1 96.75 162 ARG B CA 1
ATOM 2994 C C . ARG B 1 162 ? -9 16.969 -6.285 1 96.75 162 ARG B C 1
ATOM 2996 O O . ARG B 1 162 ? -8.562 18.094 -6.027 1 96.75 162 ARG B O 1
ATOM 3003 N N . GLU B 1 163 ? -10.188 16.672 -6.641 1 95.75 163 GLU B N 1
ATOM 3004 C CA . GLU B 1 163 ? -11.125 17.766 -6.824 1 95.75 163 GLU B CA 1
ATOM 3005 C C . GLU B 1 163 ? -11.453 18.438 -5.492 1 95.75 163 GLU B C 1
ATOM 3007 O O . GLU B 1 163 ? -11.539 19.672 -5.422 1 95.75 163 GLU B O 1
ATOM 3012 N N . LEU B 1 164 ? -11.609 17.703 -4.441 1 95.25 164 LEU B N 1
ATOM 3013 C CA . LEU B 1 164 ? -11.852 18.266 -3.119 1 95.25 164 LEU B CA 1
ATOM 3014 C C . LEU B 1 164 ? -10.672 19.109 -2.662 1 95.25 164 LEU B C 1
ATOM 3016 O O . LEU B 1 164 ? -10.859 20.188 -2.096 1 95.25 164 LEU B O 1
ATOM 3020 N N . ILE B 1 165 ? -9.477 18.656 -2.955 1 97.25 165 ILE B N 1
ATOM 3021 C CA . ILE B 1 165 ? -8.266 19.375 -2.566 1 97.25 165 ILE B CA 1
ATOM 3022 C C . ILE B 1 165 ? -8.164 20.688 -3.361 1 97.25 165 ILE B C 1
ATOM 3024 O O . ILE B 1 165 ? -7.883 21.734 -2.799 1 97.25 165 ILE B O 1
ATOM 3028 N N . ARG B 1 166 ? -8.43 20.594 -4.652 1 97.69 166 ARG B N 1
ATOM 3029 C CA . ARG B 1 166 ? -8.414 21.781 -5.504 1 97.69 166 ARG B CA 1
ATOM 3030 C C . ARG B 1 166 ? -9.406 22.812 -5.012 1 97.69 166 ARG B C 1
ATOM 3032 O O . ARG B 1 166 ? -9.086 24 -4.938 1 97.69 166 ARG B O 1
ATOM 3039 N N . GLN B 1 167 ? -10.586 22.375 -4.738 1 96.06 167 GLN B N 1
ATOM 3040 C CA . GLN B 1 167 ? -11.617 23.25 -4.215 1 96.06 167 GLN B CA 1
ATOM 3041 C C . GLN B 1 167 ? -11.18 23.906 -2.906 1 96.06 167 GLN B C 1
ATOM 3043 O O . GLN B 1 167 ? -11.391 25.094 -2.695 1 96.06 167 GLN B O 1
ATOM 3048 N N . GLY B 1 168 ? -10.586 23.109 -2.025 1 96.94 168 GLY B N 1
ATOM 3049 C CA . GLY B 1 168 ? -10.109 23.625 -0.751 1 96.94 168 GLY B CA 1
ATOM 3050 C C . GLY B 1 168 ? -9.008 24.656 -0.899 1 96.94 168 GLY B C 1
ATOM 3051 O O . GLY B 1 168 ? -8.961 25.625 -0.148 1 96.94 168 GLY B O 1
ATOM 3052 N N . ILE B 1 169 ? -8.086 24.453 -1.844 1 97.25 169 ILE B N 1
ATOM 3053 C CA . ILE B 1 169 ? -7.039 25.422 -2.129 1 97.25 169 ILE B CA 1
ATOM 3054 C C . ILE B 1 169 ? -7.664 26.719 -2.643 1 97.25 169 ILE B C 1
ATOM 3056 O O . ILE B 1 169 ? -7.312 27.797 -2.186 1 97.25 169 ILE B O 1
ATOM 3060 N N . ALA B 1 170 ? -8.617 26.578 -3.523 1 96.56 170 ALA B N 1
ATOM 3061 C CA . ALA B 1 170 ? -9.273 27.719 -4.137 1 96.56 170 ALA B CA 1
ATOM 3062 C C . ALA B 1 170 ? -10 28.562 -3.09 1 96.56 170 ALA B C 1
ATOM 3064 O O . ALA B 1 170 ? -9.984 29.797 -3.145 1 96.56 170 ALA B O 1
ATOM 3065 N N . GLU B 1 171 ? -10.602 27.984 -2.141 1 94.06 171 GLU B N 1
ATOM 3066 C CA . GLU B 1 171 ? -11.383 28.75 -1.169 1 94.06 171 GLU B CA 1
ATOM 3067 C C . GLU B 1 171 ? -10.547 29.094 0.06 1 94.06 171 GLU B C 1
ATOM 3069 O O . GLU B 1 171 ? -11.016 29.797 0.962 1 94.06 171 GLU B O 1
ATOM 3074 N N . GLY B 1 172 ? -9.336 28.547 0.181 1 95.56 172 GLY B N 1
ATOM 3075 C CA . GLY B 1 172 ? -8.398 28.922 1.228 1 95.56 172 GLY B CA 1
ATOM 3076 C C . GLY B 1 172 ? -8.492 28.031 2.457 1 95.56 172 GLY B C 1
ATOM 3077 O O . GLY B 1 172 ? -7.832 28.297 3.467 1 95.56 172 GLY B O 1
ATOM 3078 N N . SER B 1 173 ? -9.266 26.938 2.377 1 95.31 173 SER B N 1
ATOM 3079 C CA . SER B 1 173 ? -9.438 26.047 3.52 1 95.31 173 SER B CA 1
ATOM 3080 C C . SER B 1 173 ? -8.344 25 3.561 1 95.31 173 SER B C 1
ATOM 3082 O O . SER B 1 173 ? -8.156 24.328 4.578 1 95.31 173 SER B O 1
ATOM 3084 N N . ILE B 1 174 ? -7.621 24.797 2.482 1 96.69 174 ILE B N 1
ATOM 3085 C CA . ILE B 1 174 ? -6.5 23.875 2.387 1 96.69 174 ILE B CA 1
ATOM 3086 C C . ILE B 1 174 ? -5.25 24.625 1.92 1 96.69 174 ILE B C 1
ATOM 3088 O O . ILE B 1 174 ? -5.328 25.469 1.036 1 96.69 174 ILE B O 1
ATOM 3092 N N . ALA B 1 175 ? -4.117 24.375 2.564 1 95.62 175 ALA B N 1
ATOM 3093 C CA . ALA B 1 175 ? -2.846 24.984 2.193 1 95.62 175 ALA B CA 1
ATOM 3094 C C . ALA B 1 175 ? -2.49 24.688 0.742 1 95.62 175 ALA B C 1
ATOM 3096 O O . ALA B 1 175 ? -2.854 23.625 0.215 1 95.62 175 ALA B O 1
ATOM 3097 N N . ASP B 1 176 ? -1.755 25.547 0.107 1 95.94 176 ASP B N 1
ATOM 3098 C CA . ASP B 1 176 ? -1.344 25.359 -1.281 1 95.94 176 ASP B CA 1
ATOM 3099 C C . ASP B 1 176 ? -0.427 24.156 -1.423 1 95.94 176 ASP B C 1
ATOM 3101 O O . ASP B 1 176 ? 0.515 23.984 -0.646 1 95.94 176 ASP B O 1
ATOM 3105 N N . CYS B 1 177 ? -0.795 23.359 -2.373 1 96.62 177 CYS B N 1
ATOM 3106 C CA . CYS B 1 177 ? -0.044 22.141 -2.674 1 96.62 177 CYS B CA 1
ATOM 3107 C C . CYS B 1 177 ? -0.399 21.609 -4.059 1 96.62 177 CYS B C 1
ATOM 3109 O O . CYS B 1 177 ? -1.274 22.156 -4.73 1 96.62 177 CYS B O 1
ATOM 3111 N N . ASP B 1 178 ? 0.392 20.625 -4.52 1 97.19 178 ASP B N 1
ATOM 3112 C CA . ASP B 1 178 ? 0.008 19.906 -5.73 1 97.19 178 ASP B CA 1
ATOM 3113 C C . ASP B 1 178 ? -1.168 18.969 -5.461 1 97.19 178 ASP B C 1
ATOM 3115 O O . ASP B 1 178 ? -1.025 17.984 -4.754 1 97.19 178 ASP B O 1
ATOM 3119 N N . PRO B 1 179 ? -2.332 19.266 -6.012 1 97.88 179 PRO B N 1
ATOM 3120 C CA . PRO B 1 179 ? -3.525 18.484 -5.664 1 97.88 179 PRO B CA 1
ATOM 3121 C C . PRO B 1 179 ? -3.383 17 -5.988 1 97.88 179 PRO B C 1
ATOM 3123 O O . PRO B 1 179 ? -3.865 16.156 -5.238 1 97.88 179 PRO B O 1
ATOM 3126 N N . LYS B 1 180 ? -2.775 16.688 -7.051 1 97.31 180 LYS B N 1
ATOM 3127 C CA . LYS B 1 180 ? -2.605 15.289 -7.457 1 97.31 180 LYS B CA 1
ATOM 3128 C C . LYS B 1 180 ? -1.729 14.531 -6.469 1 97.31 180 LYS B C 1
ATOM 3130 O O . LYS B 1 180 ? -2.119 13.477 -5.965 1 97.31 180 LYS B O 1
ATOM 3135 N N . LEU B 1 181 ? -0.59 15.086 -6.188 1 97.75 181 LEU B N 1
ATOM 3136 C CA . LEU B 1 181 ? 0.345 14.398 -5.297 1 97.75 181 LEU B CA 1
ATOM 3137 C C . LEU B 1 181 ? -0.18 14.383 -3.867 1 97.75 181 LEU B C 1
ATOM 3139 O O . LEU B 1 181 ? 0.06 13.43 -3.125 1 97.75 181 LEU B O 1
ATOM 3143 N N . ALA B 1 182 ? -0.906 15.453 -3.494 1 98 182 ALA B N 1
ATOM 3144 C CA . ALA B 1 182 ? -1.55 15.445 -2.184 1 98 182 ALA B CA 1
ATOM 3145 C C . ALA B 1 182 ? -2.592 14.328 -2.094 1 98 182 ALA B C 1
ATOM 3147 O O . ALA B 1 182 ? -2.648 13.602 -1.1 1 98 182 ALA B O 1
ATOM 3148 N N . ALA B 1 183 ? -3.383 14.203 -3.141 1 97.5 183 ALA B N 1
ATOM 3149 C CA . ALA B 1 183 ? -4.395 13.148 -3.168 1 97.5 183 ALA B CA 1
ATOM 3150 C C . ALA B 1 183 ? -3.752 11.766 -3.104 1 97.5 183 ALA B C 1
ATOM 3152 O O . ALA B 1 183 ? -4.227 10.883 -2.381 1 97.5 183 ALA B O 1
ATOM 3153 N N . PHE B 1 184 ? -2.697 11.578 -3.809 1 97.44 184 PHE B N 1
ATOM 3154 C CA . PHE B 1 184 ? -1.974 10.312 -3.793 1 97.44 184 PHE B CA 1
ATOM 3155 C C . PHE B 1 184 ? -1.396 10.039 -2.408 1 97.44 184 PHE B C 1
ATOM 3157 O O . PHE B 1 184 ? -1.407 8.898 -1.94 1 97.44 184 PHE B O 1
ATOM 3164 N N . THR B 1 185 ? -0.879 11.086 -1.813 1 98.25 185 THR B N 1
ATOM 3165 C CA . THR B 1 185 ? -0.316 10.961 -0.475 1 98.25 185 THR B CA 1
ATOM 3166 C C . THR B 1 185 ? -1.388 10.523 0.522 1 98.25 185 THR B C 1
ATOM 3168 O O . THR B 1 185 ? -1.181 9.594 1.299 1 98.25 185 THR B O 1
ATOM 3171 N N . LEU B 1 186 ? -2.561 11.141 0.476 1 98.19 186 LEU B N 1
ATOM 3172 C CA . LEU B 1 186 ? -3.672 10.797 1.355 1 98.19 186 LEU B CA 1
ATOM 3173 C C . LEU B 1 186 ? -4.129 9.359 1.117 1 98.19 186 LEU B C 1
ATOM 3175 O O . LEU B 1 186 ? -4.246 8.578 2.062 1 98.19 186 LEU B O 1
ATOM 3179 N N . ALA B 1 187 ? -4.336 9.094 -0.112 1 96.94 187 ALA B N 1
ATOM 3180 C CA . ALA B 1 187 ? -4.824 7.766 -0.47 1 96.94 187 ALA B CA 1
ATOM 3181 C C . ALA B 1 187 ? -3.838 6.684 -0.042 1 96.94 187 ALA B C 1
ATOM 3183 O O . ALA B 1 187 ? -4.234 5.641 0.48 1 96.94 187 ALA B O 1
ATOM 3184 N N . GLY B 1 188 ? -2.58 6.98 -0.285 1 97.69 188 GLY B N 1
ATOM 3185 C CA . GLY B 1 188 ? -1.558 6.027 0.114 1 97.69 188 GLY B CA 1
ATOM 3186 C C . GLY B 1 188 ? -1.533 5.77 1.609 1 97.69 188 GLY B C 1
ATOM 3187 O O . GLY B 1 188 ? -1.548 4.617 2.045 1 97.69 188 GLY B O 1
ATOM 3188 N N . ALA B 1 189 ? -1.51 6.809 2.365 1 98.5 189 ALA B N 1
ATOM 3189 C CA . ALA B 1 189 ? -1.488 6.695 3.82 1 98.5 189 ALA B CA 1
ATOM 3190 C C . ALA B 1 189 ? -2.721 5.953 4.332 1 98.5 189 ALA B C 1
ATOM 3192 O O . ALA B 1 189 ? -2.611 5.059 5.172 1 98.5 189 ALA B O 1
ATOM 3193 N N . LEU B 1 190 ? -3.85 6.25 3.803 1 98.5 190 LEU B N 1
ATOM 3194 C CA . LEU B 1 190 ? -5.113 5.688 4.273 1 98.5 190 LEU B CA 1
ATOM 3195 C C . LEU B 1 190 ? -5.277 4.25 3.791 1 98.5 190 LEU B C 1
ATOM 3197 O O . LEU B 1 190 ? -5.715 3.385 4.551 1 98.5 190 LEU B O 1
ATOM 3201 N N . SER B 1 191 ? -4.945 4.027 2.562 1 97.81 191 SER B N 1
ATOM 3202 C CA . SER B 1 191 ? -5.039 2.674 2.021 1 97.81 191 SER B CA 1
ATOM 3203 C C . SER B 1 191 ? -4.129 1.714 2.779 1 97.81 191 SER B C 1
ATOM 3205 O O . SER B 1 191 ? -4.492 0.56 3.014 1 97.81 191 SER B O 1
ATOM 3207 N N . TRP B 1 192 ? -3.002 2.182 3.135 1 97.69 192 TRP B N 1
ATOM 3208 C CA . TRP B 1 192 ? -2.018 1.339 3.809 1 97.69 192 TRP B CA 1
ATOM 3209 C C . TRP B 1 192 ? -2.584 0.771 5.105 1 97.69 192 TRP B C 1
ATOM 3211 O O . TRP B 1 192 ? -2.168 -0.298 5.555 1 97.69 192 TRP B O 1
ATOM 3221 N N . ILE B 1 193 ? -3.484 1.385 5.727 1 98.38 193 ILE B N 1
ATOM 3222 C CA . ILE B 1 193 ? -4.133 0.882 6.934 1 98.38 193 ILE B CA 1
ATOM 3223 C C . ILE B 1 193 ? -4.734 -0.495 6.66 1 98.38 193 ILE B C 1
ATOM 3225 O O . ILE B 1 193 ? -4.613 -1.407 7.48 1 98.38 193 ILE B O 1
ATOM 3229 N N . GLY B 1 194 ? -5.32 -0.624 5.504 1 97.69 194 GLY B N 1
ATOM 3230 C CA . GLY B 1 194 ? -5.926 -1.895 5.141 1 97.69 194 GLY B CA 1
ATOM 3231 C C . GLY B 1 194 ? -4.922 -3.029 5.055 1 97.69 194 GLY B C 1
ATOM 3232 O O . GLY B 1 194 ? -5.297 -4.203 5.117 1 97.69 194 GLY B O 1
ATOM 3233 N N . ARG B 1 195 ? -3.711 -2.715 4.891 1 95.31 195 ARG B N 1
ATOM 3234 C CA . ARG B 1 195 ? -2.672 -3.727 4.727 1 95.31 195 ARG B CA 1
ATOM 3235 C C . ARG B 1 195 ? -2.283 -4.336 6.07 1 95.31 195 ARG B C 1
ATOM 3237 O O . ARG B 1 195 ? -1.957 -5.52 6.148 1 95.31 195 ARG B O 1
ATOM 3244 N N . TRP B 1 196 ? -2.293 -3.535 7.16 1 94.44 196 TRP B N 1
ATOM 3245 C CA . TRP B 1 196 ? -1.764 -4.055 8.414 1 94.44 196 TRP B CA 1
ATOM 3246 C C . TRP B 1 196 ? -2.869 -4.191 9.461 1 94.44 196 TRP B C 1
ATOM 3248 O O . TRP B 1 196 ? -2.684 -4.844 10.492 1 94.44 196 TRP B O 1
ATOM 3258 N N . TYR B 1 197 ? -4.012 -3.59 9.266 1 97.44 197 TYR B N 1
ATOM 3259 C CA . TYR B 1 197 ? -5.086 -3.6 10.25 1 97.44 197 TYR B CA 1
ATOM 3260 C C . TYR B 1 197 ? -5.504 -5.023 10.586 1 97.44 197 TYR B C 1
ATOM 3262 O O . TYR B 1 197 ? -5.641 -5.867 9.695 1 97.44 197 TYR B O 1
ATOM 3270 N N . ASP B 1 198 ? -5.676 -5.219 11.812 1 95.94 198 ASP B N 1
ATOM 3271 C CA . ASP B 1 198 ? -6.16 -6.488 12.344 1 95.94 198 ASP B CA 1
ATOM 3272 C C . ASP B 1 198 ? -7.496 -6.305 13.062 1 95.94 198 ASP B C 1
ATOM 3274 O O . ASP B 1 198 ? -7.543 -5.746 14.156 1 95.94 198 ASP B O 1
ATOM 3278 N N . PRO B 1 199 ? -8.578 -6.844 12.469 1 93.75 199 PRO B N 1
ATOM 3279 C CA . PRO B 1 199 ? -9.891 -6.691 13.102 1 93.75 199 PRO B CA 1
ATOM 3280 C C . PRO B 1 199 ? -9.938 -7.281 14.508 1 93.75 199 PRO B C 1
ATOM 3282 O O . PRO B 1 199 ? -10.758 -6.859 15.328 1 93.75 199 PRO B O 1
ATOM 3285 N N . GLY B 1 200 ? -9.148 -8.211 14.805 1 92.88 200 GLY B N 1
ATOM 3286 C CA . GLY B 1 200 ? -9.102 -8.82 16.125 1 92.88 200 GLY B CA 1
ATOM 3287 C C . GLY B 1 200 ? -8.102 -8.156 17.047 1 92.88 200 GLY B C 1
ATOM 3288 O O . GLY B 1 200 ? -7.906 -8.602 18.188 1 92.88 200 GLY B O 1
ATOM 3289 N N . GLY B 1 201 ? -7.496 -7.07 16.609 1 93.69 201 GLY B N 1
ATOM 3290 C CA . GLY B 1 201 ? -6.465 -6.406 17.391 1 93.69 201 GLY B CA 1
ATOM 3291 C C . GLY B 1 201 ? -7.012 -5.352 18.328 1 93.69 201 GLY B C 1
ATOM 3292 O O . GLY B 1 201 ? -8.227 -5.156 18.406 1 93.69 201 GLY B O 1
ATOM 3293 N N . ALA B 1 202 ? -6.09 -4.625 18.953 1 92.19 202 ALA B N 1
ATOM 3294 C CA . ALA B 1 202 ? -6.438 -3.695 20.031 1 92.19 202 ALA B CA 1
ATOM 3295 C C . ALA B 1 202 ? -6.828 -2.33 19.469 1 92.19 202 ALA B C 1
ATOM 3297 O O . ALA B 1 202 ? -7.535 -1.563 20.125 1 92.19 202 ALA B O 1
ATOM 3298 N N . LEU B 1 203 ? -6.375 -2.035 18.266 1 94.12 203 LEU B N 1
ATOM 3299 C CA . LEU B 1 203 ? -6.613 -0.71 17.703 1 94.12 203 LEU B CA 1
ATOM 3300 C C . LEU B 1 203 ? -7.973 -0.647 17.016 1 94.12 203 LEU B C 1
ATOM 3302 O O . LEU B 1 203 ? -8.305 -1.517 16.203 1 94.12 203 LEU B O 1
ATOM 3306 N N . ASP B 1 204 ? -8.734 0.384 17.344 1 96 204 ASP B N 1
ATOM 3307 C CA . ASP B 1 204 ? -10.016 0.55 16.656 1 96 204 ASP B CA 1
ATOM 3308 C C . ASP B 1 204 ? -9.883 1.5 15.477 1 96 204 ASP B C 1
ATOM 3310 O O . ASP B 1 204 ? -9.07 2.424 15.492 1 96 204 ASP B O 1
ATOM 3314 N N . PRO B 1 205 ? -10.773 1.337 14.5 1 97.56 205 PRO B N 1
ATOM 3315 C CA . PRO B 1 205 ? -10.688 2.131 13.273 1 97.56 205 PRO B CA 1
ATOM 3316 C C . PRO B 1 205 ? -10.797 3.631 13.531 1 97.56 205 PRO B C 1
ATOM 3318 O O . PRO B 1 205 ? -10.117 4.426 12.883 1 97.56 205 PRO B O 1
ATOM 3321 N N . ALA B 1 206 ? -11.641 4.027 14.453 1 97.31 206 ALA B N 1
ATOM 3322 C CA . ALA B 1 206 ? -11.844 5.445 14.734 1 97.31 206 ALA B CA 1
ATOM 3323 C C . ALA B 1 206 ? -10.57 6.086 15.281 1 97.31 206 ALA B C 1
ATOM 3325 O O . ALA B 1 206 ? -10.203 7.188 14.875 1 97.31 206 ALA B O 1
ATOM 3326 N N . GLY B 1 207 ? -9.938 5.383 16.203 1 97.5 207 GLY B N 1
ATOM 3327 C CA . GLY B 1 207 ? -8.672 5.863 16.734 1 97.5 207 GLY B CA 1
ATOM 3328 C C . GLY B 1 207 ? -7.566 5.914 15.695 1 97.5 207 GLY B C 1
ATOM 3329 O O . GLY B 1 207 ? -6.785 6.867 15.656 1 97.5 207 GLY B O 1
ATOM 3330 N N . ILE B 1 208 ? -7.5 4.926 14.844 1 98.38 208 ILE B N 1
ATOM 3331 C CA . ILE B 1 208 ? -6.531 4.883 13.758 1 98.38 208 ILE B CA 1
ATOM 3332 C C . ILE B 1 208 ? -6.754 6.066 12.82 1 98.38 208 ILE B C 1
ATOM 3334 O O . ILE B 1 208 ? -5.805 6.77 12.461 1 98.38 208 ILE B O 1
ATOM 3338 N N . ALA B 1 209 ? -8.055 6.281 12.477 1 98.44 209 ALA B N 1
ATOM 3339 C CA . ALA B 1 209 ? -8.406 7.379 11.586 1 98.44 209 ALA B CA 1
ATOM 3340 C C . ALA B 1 209 ? -7.977 8.727 12.164 1 98.44 209 ALA B C 1
ATOM 3342 O O . ALA B 1 209 ? -7.363 9.539 11.477 1 98.44 209 ALA B O 1
ATOM 3343 N N . ALA B 1 210 ? -8.289 8.938 13.422 1 97.94 210 ALA B N 1
ATOM 3344 C CA . ALA B 1 210 ? -7.98 10.211 14.07 1 97.94 210 ALA B CA 1
ATOM 3345 C C . ALA B 1 210 ? -6.48 10.484 14.055 1 97.94 210 ALA B C 1
ATOM 3347 O O . ALA B 1 210 ? -6.051 11.602 13.75 1 97.94 210 ALA B O 1
ATOM 3348 N N . ALA B 1 211 ? -5.703 9.469 14.352 1 97.75 211 ALA B N 1
ATOM 3349 C CA . ALA B 1 211 ? -4.25 9.625 14.406 1 97.75 211 ALA B CA 1
ATOM 3350 C C . ALA B 1 211 ? -3.676 9.883 13.016 1 97.75 211 ALA B C 1
ATOM 3352 O O . ALA B 1 211 ? -2.883 10.812 12.828 1 97.75 211 ALA B O 1
ATOM 3353 N N . CYS B 1 212 ? -4.07 9.07 12.062 1 98.44 212 CYS B N 1
ATOM 3354 C CA . CYS B 1 212 ? -3.566 9.172 10.695 1 98.44 212 CYS B CA 1
ATOM 3355 C C . CYS B 1 212 ? -3.967 10.508 10.07 1 98.44 212 CYS B C 1
ATOM 3357 O O . CYS B 1 212 ? -3.129 11.203 9.492 1 98.44 212 CYS B O 1
ATOM 3359 N N . ILE B 1 213 ? -5.219 10.859 10.227 1 98.19 213 ILE B N 1
ATOM 3360 C CA . ILE B 1 213 ? -5.738 12.086 9.641 1 98.19 213 ILE B CA 1
ATOM 3361 C C . ILE B 1 213 ? -5.121 13.297 10.344 1 98.19 213 ILE B C 1
ATOM 3363 O O . ILE B 1 213 ? -4.844 14.312 9.711 1 98.19 213 ILE B O 1
ATOM 3367 N N . GLY B 1 214 ? -4.863 13.188 11.656 1 97.12 214 GLY B N 1
ATOM 3368 C CA . GLY B 1 214 ? -4.148 14.234 12.367 1 97.12 214 GLY B CA 1
ATOM 3369 C C . GLY B 1 214 ? -2.805 14.57 11.75 1 97.12 214 GLY B C 1
ATOM 3370 O O . GLY B 1 214 ? -2.479 15.742 11.555 1 97.12 214 GLY B O 1
ATOM 3371 N N . VAL B 1 215 ? -2.049 13.555 11.422 1 97.06 215 VAL B N 1
ATOM 3372 C CA . VAL B 1 215 ? -0.751 13.758 10.781 1 97.06 215 VAL B CA 1
ATOM 3373 C C . VAL B 1 215 ? -0.943 14.414 9.422 1 97.06 215 VAL B C 1
ATOM 3375 O O . VAL B 1 215 ? -0.233 15.359 9.07 1 97.06 215 VAL B O 1
ATOM 3378 N N . LEU B 1 216 ? -1.912 13.992 8.656 1 97.88 216 LEU B N 1
ATOM 3379 C CA . LEU B 1 216 ? -2.107 14.43 7.277 1 97.88 216 LEU B CA 1
ATOM 3380 C C . LEU B 1 216 ? -2.617 15.867 7.234 1 97.88 216 LEU B C 1
ATOM 3382 O O . LEU B 1 216 ? -2.381 16.578 6.258 1 97.88 216 LEU B O 1
ATOM 3386 N N . THR B 1 217 ? -3.328 16.328 8.289 1 96.19 217 THR B N 1
ATOM 3387 C CA . THR B 1 217 ? -3.953 17.641 8.258 1 96.19 217 THR B CA 1
ATOM 3388 C C . THR B 1 217 ? -3.123 18.656 9.039 1 96.19 217 THR B C 1
ATOM 3390 O O . THR B 1 217 ? -2.996 19.812 8.625 1 96.19 217 THR B O 1
ATOM 3393 N N . ARG B 1 218 ? -2.488 18.25 10.148 1 94.06 218 ARG B N 1
ATOM 3394 C CA . ARG B 1 218 ? -1.759 19.172 11 1 94.06 218 ARG B CA 1
ATOM 3395 C C . ARG B 1 218 ? -0.255 19.062 10.766 1 94.06 218 ARG B C 1
ATOM 3397 O O . ARG B 1 218 ? 0.499 19.984 11.109 1 94.06 218 ARG B O 1
ATOM 3404 N N . GLY B 1 219 ? 0.134 17.938 10.195 1 93.69 219 GLY B N 1
ATOM 3405 C CA . GLY B 1 219 ? 1.557 17.734 9.977 1 93.69 219 GLY B CA 1
ATOM 3406 C C . GLY B 1 219 ? 2.297 17.312 11.227 1 93.69 219 GLY B C 1
ATOM 3407 O O . GLY B 1 219 ? 1.756 17.391 12.336 1 93.69 219 GLY B O 1
ATOM 3408 N N . LEU B 1 220 ? 3.531 16.875 11.031 1 90.19 220 LEU B N 1
ATOM 3409 C CA . LEU B 1 220 ? 4.348 16.406 12.148 1 90.19 220 LEU B CA 1
ATOM 3410 C C . LEU B 1 220 ? 5.184 17.547 12.719 1 90.19 220 LEU B C 1
ATOM 3412 O O . LEU B 1 220 ? 5.691 17.453 13.836 1 90.19 220 LEU B O 1
ATOM 3416 N N . ALA B 1 221 ? 5.359 18.578 11.977 1 85.94 221 ALA B N 1
ATOM 3417 C CA . ALA B 1 221 ? 6.215 19.672 12.422 1 85.94 221 ALA B CA 1
ATOM 3418 C C . ALA B 1 221 ? 5.648 20.328 13.672 1 85.94 221 ALA B C 1
ATOM 3420 O O . ALA B 1 221 ? 4.441 20.562 13.766 1 85.94 221 ALA B O 1
ATOM 3421 N N . ALA B 1 222 ? 6.523 20.547 14.586 1 83.81 222 ALA B N 1
ATOM 3422 C CA . ALA B 1 222 ? 6.117 21.266 15.797 1 83.81 222 ALA B CA 1
ATOM 3423 C C . ALA B 1 222 ? 5.707 22.703 15.484 1 83.81 222 ALA B C 1
ATOM 3425 O O . ALA B 1 222 ? 6.297 23.344 14.609 1 83.81 222 ALA B O 1
ATOM 3426 N N . PRO B 1 223 ? 4.668 23.094 16.125 1 71.38 223 PRO B N 1
ATOM 3427 C CA . PRO B 1 223 ? 4.297 24.5 15.938 1 71.38 223 PRO B CA 1
ATOM 3428 C C . PRO B 1 223 ? 5.391 25.453 16.391 1 71.38 223 PRO B C 1
ATOM 3430 O O . PRO B 1 223 ? 6.215 25.109 17.234 1 71.38 223 PRO B O 1
ATOM 3433 N N . PRO B 1 224 ? 5.629 26.453 15.617 1 65.44 224 PRO B N 1
ATOM 3434 C CA . PRO B 1 224 ? 6.641 27.422 16.031 1 65.44 224 PRO B CA 1
ATOM 3435 C C . PRO B 1 224 ? 6.48 27.844 17.5 1 65.44 224 PRO B C 1
ATOM 3437 O O . PRO B 1 224 ? 5.363 27.891 18 1 65.44 224 PRO B O 1
ATOM 3440 N N . ALA B 1 225 ? 7.551 27.578 18.281 1 61.16 225 ALA B N 1
ATOM 3441 C CA . ALA B 1 225 ? 7.562 28.062 19.672 1 61.16 225 ALA B CA 1
ATOM 3442 C C . ALA B 1 225 ? 6.961 29.453 19.766 1 61.16 225 ALA B C 1
ATOM 3444 O O . ALA B 1 225 ? 7.117 30.266 18.859 1 61.16 225 ALA B O 1
ATOM 3445 N N . PRO B 1 226 ? 5.82 29.562 20.578 1 56.5 226 PRO B N 1
ATOM 3446 C CA . PRO B 1 226 ? 5.309 30.922 20.766 1 56.5 226 PRO B CA 1
ATOM 3447 C C . PRO B 1 226 ? 6.418 31.953 20.891 1 56.5 226 PRO B C 1
ATOM 3449 O O . PRO B 1 226 ? 7.488 31.656 21.438 1 56.5 226 PRO B O 1
ATOM 3452 N N . ALA B 1 227 ? 6.512 32.812 19.922 1 52.28 227 ALA B N 1
ATOM 3453 C CA . ALA B 1 227 ? 7.477 33.906 20.016 1 52.28 227 ALA B CA 1
ATOM 3454 C C . ALA B 1 227 ? 7.66 34.375 21.453 1 52.28 227 ALA B C 1
ATOM 3456 O O . ALA B 1 227 ? 6.688 34.5 22.203 1 52.28 227 ALA B O 1
ATOM 3457 N N . ALA B 1 228 ? 8.719 34 22.078 1 51.34 228 ALA B N 1
ATOM 3458 C CA . ALA B 1 228 ? 9.016 34.594 23.391 1 51.34 228 ALA B CA 1
ATOM 3459 C C . ALA B 1 228 ? 8.609 36.062 23.438 1 51.34 228 ALA B C 1
ATOM 3461 O O . ALA B 1 228 ? 9.008 36.844 22.578 1 51.34 228 ALA B O 1
ATOM 3462 N N . THR B 1 229 ? 7.445 36.344 23.906 1 46.28 229 THR B N 1
ATOM 3463 C CA . THR B 1 229 ? 7.234 37.75 24.25 1 46.28 229 THR B CA 1
ATOM 3464 C C . THR B 1 229 ? 8.477 38.344 24.906 1 46.28 229 THR B C 1
ATOM 3466 O O . THR B 1 229 ? 8.961 37.812 25.906 1 46.28 229 THR B O 1
ATOM 3469 N N . GLY B 1 230 ? 9.383 38.844 24.203 1 40.59 230 GLY B N 1
ATOM 3470 C CA . GLY B 1 230 ? 10.508 39.594 24.75 1 40.59 230 GLY B CA 1
ATOM 3471 C C . GLY B 1 230 ? 10.18 40.281 26.062 1 40.59 230 GLY B C 1
ATOM 3472 O O . GLY B 1 230 ? 9.258 41.062 26.141 1 40.59 230 GLY B O 1
ATOM 3473 N N . ARG B 1 231 ? 10.273 39.656 27.141 1 46.25 231 ARG B N 1
ATOM 3474 C CA . ARG B 1 231 ? 10.289 40.438 28.375 1 46.25 231 ARG B CA 1
ATOM 3475 C C . ARG B 1 231 ? 11.117 41.688 28.203 1 46.25 231 ARG B C 1
ATOM 3477 O O . ARG B 1 231 ? 12.328 41.625 27.969 1 46.25 231 ARG B O 1
ATOM 3484 N N . ARG B 1 232 ? 10.523 42.875 27.797 1 43.88 232 ARG B N 1
ATOM 3485 C CA . ARG B 1 232 ? 11.125 44.188 27.953 1 43.88 232 ARG B CA 1
ATOM 3486 C C . ARG B 1 232 ? 11.867 44.281 29.281 1 43.88 232 ARG B C 1
ATOM 3488 O O . ARG B 1 232 ? 11.266 44.156 30.344 1 43.88 232 ARG B O 1
ATOM 3495 N N . ARG B 1 233 ? 13.023 43.844 29.422 1 47.44 233 ARG B N 1
ATOM 3496 C CA . ARG B 1 233 ? 13.836 44.312 30.547 1 47.44 233 ARG B CA 1
ATOM 3497 C C . ARG B 1 233 ? 13.586 45.781 30.859 1 47.44 233 ARG B C 1
ATOM 3499 O O . ARG B 1 233 ? 13.922 46.656 30.047 1 47.44 233 ARG B O 1
ATOM 3506 N N . ALA B 1 234 ? 12.523 46.156 31.625 1 48.09 234 ALA B N 1
ATOM 3507 C CA . ALA B 1 234 ? 12.438 47.469 32.219 1 48.09 234 ALA B CA 1
ATOM 3508 C C . ALA B 1 234 ? 13.758 47.875 32.875 1 48.09 234 ALA B C 1
ATOM 3510 O O . ALA B 1 234 ? 14.281 47.156 33.75 1 48.09 234 ALA B O 1
ATOM 3511 N N . ALA B 1 235 ? 14.648 48.469 32.25 1 47.56 235 ALA B N 1
ATOM 3512 C CA . ALA B 1 235 ? 15.742 49.281 32.812 1 47.56 235 ALA B CA 1
ATOM 3513 C C . ALA B 1 235 ? 15.305 50 34.062 1 47.56 235 ALA B C 1
ATOM 3515 O O . ALA B 1 235 ? 14.367 50.812 34.031 1 47.56 235 ALA B O 1
ATOM 3516 N N . ARG B 1 236 ? 15.508 49.375 35.219 1 38.5 236 ARG B N 1
ATOM 3517 C CA . ARG B 1 236 ? 15.789 50.281 36.344 1 38.5 236 ARG B CA 1
ATOM 3518 C C . ARG B 1 236 ? 17.125 51 36.125 1 38.5 236 ARG B C 1
ATOM 3520 O O . ARG B 1 236 ? 18.078 50.406 35.594 1 38.5 236 ARG B O 1
#

Organism: Piscinibacter sakaiensis (NCBI:txid1547922)

InterPro domains:
  IPR001647 DNA-binding HTH domain, TetR-type [PF00440] (44-88)
  IPR001647 DNA-binding HTH domain, TetR-type [PR00455] (43-56)
  IPR001647 DNA-binding HTH domain, TetR-type [PR00455] (64-87)
  IPR001647 DNA-binding HTH domain, TetR-type [PS50977] (37-97)
  IPR009057 Homedomain-like superfamily [SSF46689] (31-114)
  IPR023772 DNA-binding HTH domain, TetR-type, conserved site [PS01081] (55-86)
  IPR036271 Tetracyclin repressor-like, C-terminal domain superfamily [SSF48498] (110-222)
  IPR041490 HTH-type transcriptional repressor KstR2, C-terminal [PF17932] (109-220)
  IPR050109 HTH-type, TetR-like transcriptional regulator [PTHR30055] (28-228)

Sequence (472 aa):
MPEPRGGRPAPRPGPRAAAGAPVASPWQPGGREAQRALKRDAVLRTAAQLFNEKGYAASTLEEVAERLGVSKPTVYYYVDSKDAILYECVKTGLEMLQQAVREVDAAGGSAYQKLLAAMHAYVDIVTQDFGMCVIRVGEDPLPPAARQKLRRMKAGLDHEFRELIRQGIAEGSIADCDPKLAAFTLAGALSWIGRWYDPGGALDPAGIAAACIGVLTRGLAAPPAPAATGRRRAARMPEPRGGRPAPRPGPRAAAGAPVASPWQPGGREAQRALKRDAVLRTAAQLFNEKGYAASTLEEVAERLGVSKPTVYYYVDSKDAILYECVKTGLEMLQQAVREVDAAGGSAYQKLLAAMHAYVDIVTQDFGMCVIRVGEDPLPPAARQKLRRMKAGLDHEFRELIRQGIAEGSIADCDPKLAAFTLAGALSWIGRWYDPGGALDPAGIAAACIGVLTRGLAAPPAPAATGRRRAAR

Nearest PDB structures (foldseek):
  3vpr-assembly2_C  TM=9.043E-01  e=9.287E-09  Thermus thermophilus HB8
  8t5y-assembly1_A-2  TM=8.780E-01  e=1.275E-08  Rhodococcus sp. USK13
  3vpr-assembly2_D  TM=8.843E-01  e=2.425E-07  Thermus thermophilus HB8
  6azh-assembly1_B  TM=7.869E-01  e=1.626E-06  Clostridium perfringens
  5e57-assembly1_C-3  TM=6.543E-01  e=4.649E-05  Mycolicibacterium smegmatis MC2 155

Secondary structure (DSSP, 8-state):
-------PPPPPPPP----------S---S-HHHHHHHHHHHHHHHHHHHHHHH-TTT--HHHHHHHHT--HHHHHHH-S-HHHHHHHHHHHHHHHHHHHHHHHHHT-S-HHHHHHHHHHHHHHHHTSHHHHHHHHTTTTTS-HHHHHHHHHHHHHHHHHHHHHHHHHHHHTSB-S--HHHHHHHHHHHHHHHHHH--TTSS--HHHHHHHHHHHHHH-SBPPP------------/-------PPPPP-------------S---S-HHHHHHHHHHHHHHHHHHHHHHH-TTT--HHHHHHHHT--HHHHHHH-S-HHHHHHHHHHHHHHHHHHHHHHHHHS-S-HHHHHHHHHHHHHHHHTSHHHHHHHHTTTTTS-HHHHHHHHHHHHHHHHHHHHHHHHHHHHTSB-S--HHHHHHHHHHHHHHHHHH--TTSS--HHHHHHHHHHHHHH-SBPPP------------

Solvent-accessible surface area (backbone atoms only — not comparable to full-atom values): 26214 Å² total; per-residue (Å²): 133,83,80,80,77,80,77,76,79,76,82,76,82,72,84,75,77,77,75,74,76,74,81,73,75,81,81,53,90,51,61,70,66,57,32,49,51,49,51,40,47,51,53,43,50,47,42,25,45,43,32,60,72,62,31,64,86,75,48,54,68,60,57,41,14,57,74,70,69,48,53,55,68,60,49,49,72,65,42,88,43,72,62,56,47,49,50,49,31,31,49,50,21,50,48,53,48,44,50,46,41,53,52,31,67,68,71,59,77,54,38,40,59,25,46,51,50,28,52,47,48,44,36,56,41,25,71,33,54,34,25,18,25,39,57,63,59,44,50,76,87,43,58,67,72,62,27,50,55,54,50,50,54,51,50,50,47,50,48,52,46,22,50,37,45,45,50,6,37,73,73,55,48,21,40,87,71,61,35,64,53,49,33,50,30,52,48,19,24,48,48,40,46,22,64,70,65,46,92,87,52,89,71,49,65,69,60,52,35,53,51,41,50,43,34,45,34,55,15,37,46,35,73,77,72,74,73,73,72,72,74,74,76,74,79,124,132,83,78,80,77,79,76,76,79,76,80,75,80,71,84,76,77,76,75,76,76,73,81,75,74,82,79,53,90,52,62,72,67,59,32,48,51,48,51,39,48,50,53,43,51,47,42,23,46,43,32,59,71,62,30,63,88,74,48,54,66,59,56,40,15,57,74,70,71,48,52,54,69,61,49,51,71,65,41,88,42,72,62,56,48,51,50,49,32,32,49,49,20,51,48,53,48,44,50,46,40,53,53,30,65,71,40,77,78,54,37,39,58,27,45,52,51,27,51,48,48,45,36,55,41,25,71,34,54,33,24,18,25,38,59,63,59,44,49,74,88,43,58,67,71,62,28,50,56,53,49,51,54,51,50,50,46,52,49,52,47,21,50,38,45,47,50,6,38,73,74,54,48,21,41,87,71,60,35,63,52,48,32,49,30,52,50,19,25,49,47,38,44,23,65,70,64,46,93,88,51,91,69,49,64,68,61,52,36,52,50,40,50,44,34,46,34,55,15,37,46,33,72,76,72,74,74,72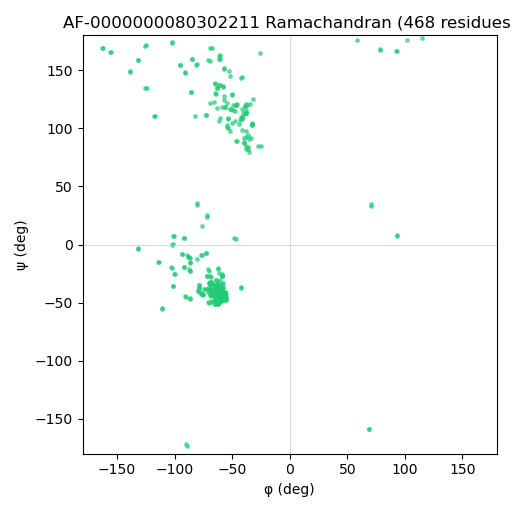,74,73,74,74,75,74,79,124

Radius of gyration: 29.34 Å; Cα contacts (8 Å, |Δi|>4): 554; chains: 2; bounding box: 77×114×135 Å

Foldseek 3Di:
DDDDDPPDPDPDPPDDDPDPDPPPQLQDDDPPVVSLVVVLVLLLLLLLQQCLPPHLVVDDLCVSCVVSVHDSVVSCVNAPDSQRSLLVLQVVLLVQLVVQLVVLVVVDDALVSSLLSSLLSLLVSLLGRSNLSCQAHNNVVHDPVSNVVSVVSVVVSLVSQLVSQVRNVVVVNHDDDNSNVLSVVSCVLSNVCSNPDDPPDDDDSNNVSCVSVCCSRVNPDDDPDPPPPPPPPPDD/DDDPDPPDPDPDPPPDDPDPDPPPQLQDDDPPVVSLVVVLVLLLLLLLQQCLPPHLVPDDLCVSCVVSVHDSVVSCVNAPDSQRSLLVLQVVLLVQLVVQLVVLVPPDDALLSSLLSSLLSLLVSLLGRSNLSCQAHNNVVHDPVSNVVSVVSVVVSLVSQLVSQVRCVVVVNHDDDNSNVLSVVSCVLSNVCSNPDDPPDDDDSNNVSCVSVCCSRVNPDDDPDPPPPPPPPPDD

pLDDT: mean 85.9, std 19.87, range [31.95, 98.69]